Protein AF-0000000076072076 (afdb_homodimer)

Radius of gyration: 24.32 Å; Cα contacts (8 Å, |Δi|>4): 616; chains: 2; bounding box: 60×61×58 Å

Organism: Mytilus edulis (NCBI:txid6550)

Foldseek 3Di:
DDAADQVQLLLLVLLVVLVQLLLQLQQVLLLVLLLVLLVVLLVVADPDDADDPQCCQVPWPNCVPDDPRLNSSLVSLCVFWPDPVLQVQQGSNVARSRLCNDSDVVNSQSSLSSQFPPCVVCPVTLSNDLNSVLSSLVTTNSRDDDNVLSVQQVVLCCDSHDPDPSSGDDPVSSVSNSVSSLVRLPPPSRVVDPSSVVSNVCSVPPNPPPPSPDDPPSPPDPPPDD/DDAADQVQLLLLVLLVVLVQLLLQLQQVLLLVLLLVLLVVLLVVADPDDADDPQCCQVPWPNCVPDDPRLNSSLVSQCVFWPDPVLQVQQGSNVARSRLCNDSDVVNSQSSLSSQFPPCVVCPVTLSNDLNSVLSSLVTTNSRDDDNVLSVQQVVLCCDSHPPDPSSGDDPVSSVSNSVSSLVRLVPPSRVVDPSSVVSNVCCVPPNPPDPSPDDPPSPPDPPPDD

Secondary structure (DSSP, 8-state):
-PPP-HHHHHHHHHHHHHHHHHHHHHHHHHHHHHHHHHHHHHTTSPTT---SS-HHHHHTT-GGGS-HHHHHHHHHHHTTBS-HHHHTT--GGGS-GGGTTS-SHHHHHHHHGGGSS-GGG-TT-GGG-HHHHHHHHHHBTT----HHHHHHHHHHHIIIIIT-TT----HHHHHHHHHHHHHHHTSHHHHTSHHHHHHHHHIIIIISS----S-GGG--------/-PPP-HHHHHHHHHHHHHHHHHHHHHHHHHHHHHHHHHHHHHTTSPTT---SS-HHHHHTT-GGGS-HHHHHHHHHHHTTBS-HHHHTT--GGGS-GGGTTS-SHHHHHHHHGGGSS-GGG-TT-GGG-HHHHHHHHHHBTT----HHHHHHHHHHHIIIIIT-TT----HHHHHHHHHHHHHHHTSHHHHTSHHHHHHHHHIIIIISS----S-GGGG-------

Structure (mmCIF, N/CA/C/O backbone):
data_AF-0000000076072076-model_v1
#
loop_
_entity.id
_entity.type
_entity.pdbx_description
1 polymer 'Uncharacterized protein'
#
loop_
_atom_site.group_PDB
_atom_site.id
_atom_site.type_symbol
_atom_site.label_atom_id
_atom_site.label_alt_id
_atom_site.label_comp_id
_atom_site.label_asym_id
_atom_site.label_entity_id
_atom_site.label_seq_id
_atom_site.pdbx_PDB_ins_code
_atom_site.Cartn_x
_atom_site.Cartn_y
_atom_site.Cartn_z
_atom_site.occupancy
_atom_site.B_iso_or_equiv
_atom_site.auth_seq_id
_atom_site.auth_comp_id
_atom_site.auth_asym_id
_atom_site.auth_atom_id
_atom_site.pdbx_PDB_model_num
ATOM 1 N N . MET A 1 1 ? 15.805 19.266 6 1 63.59 1 MET A N 1
ATOM 2 C CA . MET A 1 1 ? 15.789 17.969 5.32 1 63.59 1 MET A CA 1
ATOM 3 C C . MET A 1 1 ? 17.016 17.141 5.68 1 63.59 1 MET A C 1
ATOM 5 O O . MET A 1 1 ? 18.125 17.672 5.719 1 63.59 1 MET A O 1
ATOM 9 N N . GLU A 1 2 ? 16.734 15.969 6.219 1 65.38 2 GLU A N 1
ATOM 10 C CA . GLU A 1 2 ? 17.812 15.125 6.719 1 65.38 2 GLU A CA 1
ATOM 11 C C . GLU A 1 2 ? 18.703 14.633 5.582 1 65.38 2 GLU A C 1
ATOM 13 O O . GLU A 1 2 ? 18.219 14.359 4.484 1 65.38 2 GLU A O 1
ATOM 18 N N . ALA A 1 3 ? 19.906 14.766 5.844 1 75.62 3 ALA A N 1
ATOM 19 C CA . ALA A 1 3 ? 20.906 14.273 4.895 1 75.62 3 ALA A CA 1
ATOM 20 C C . ALA A 1 3 ? 20.719 12.781 4.629 1 75.62 3 ALA A C 1
ATOM 22 O O . ALA A 1 3 ? 20.25 12.039 5.5 1 75.62 3 ALA A O 1
ATOM 23 N N . ILE A 1 4 ? 20.953 12.398 3.428 1 82.5 4 ILE A N 1
ATOM 24 C CA . ILE A 1 4 ? 20.859 10.992 3.051 1 82.5 4 ILE A CA 1
ATOM 25 C C . ILE A 1 4 ? 22.062 10.234 3.578 1 82.5 4 ILE A C 1
ATOM 27 O O . ILE A 1 4 ? 23.219 10.625 3.326 1 82.5 4 ILE A O 1
ATOM 31 N N . ASP A 1 5 ? 21.812 9.289 4.441 1 86.19 5 ASP A N 1
ATOM 32 C CA . ASP A 1 5 ? 22.844 8.352 4.871 1 86.19 5 ASP A CA 1
ATOM 33 C C . ASP A 1 5 ? 23.094 7.285 3.805 1 86.19 5 ASP A C 1
ATOM 35 O O . ASP A 1 5 ? 22.25 6.406 3.588 1 86.19 5 ASP A O 1
ATOM 39 N N . ARG A 1 6 ? 24.25 7.324 3.281 1 86.06 6 ARG A N 1
ATOM 40 C CA . ARG A 1 6 ? 24.547 6.477 2.133 1 86.06 6 ARG A CA 1
ATOM 41 C C . ARG A 1 6 ? 24.453 5 2.498 1 86.06 6 ARG A C 1
ATOM 43 O O . ARG A 1 6 ? 23.922 4.199 1.731 1 86.06 6 ARG A O 1
ATOM 50 N N . GLN A 1 7 ? 25.047 4.66 3.596 1 88.81 7 GLN A N 1
ATOM 51 C CA . GLN A 1 7 ? 25 3.262 4.016 1 88.81 7 GLN A CA 1
ATOM 52 C C . GLN A 1 7 ? 23.562 2.781 4.191 1 88.81 7 GLN A C 1
ATOM 54 O O . GLN A 1 7 ? 23.219 1.675 3.771 1 88.81 7 GLN A O 1
ATOM 59 N N . LYS A 1 8 ? 22.75 3.582 4.773 1 93.38 8 LYS A N 1
ATOM 60 C CA . LYS A 1 8 ? 21.359 3.205 5.02 1 93.38 8 LYS A CA 1
ATOM 61 C C . LYS A 1 8 ? 20.562 3.184 3.719 1 93.38 8 LYS A C 1
ATOM 63 O O . LYS A 1 8 ? 19.641 2.371 3.561 1 93.38 8 LYS A O 1
ATOM 68 N N . LEU A 1 9 ? 20.922 4.023 2.801 1 92.25 9 LEU A N 1
ATOM 69 C CA . LEU A 1 9 ? 20.328 3.986 1.472 1 92.25 9 LEU A CA 1
ATOM 70 C C . LEU A 1 9 ? 20.703 2.705 0.737 1 92.25 9 LEU A C 1
ATOM 72 O O . LEU A 1 9 ? 19.875 2.08 0.091 1 92.25 9 LEU A O 1
ATOM 76 N N . ASP A 1 10 ? 21.922 2.346 0.846 1 90.62 10 ASP A N 1
ATOM 77 C CA . ASP A 1 10 ? 22.375 1.097 0.24 1 90.62 10 ASP A CA 1
ATOM 78 C C . ASP A 1 10 ? 21.641 -0.1 0.834 1 90.62 10 ASP A C 1
ATOM 80 O O . ASP A 1 10 ? 21.297 -1.044 0.118 1 90.62 10 ASP A O 1
ATOM 84 N N . ASN A 1 11 ? 21.469 -0.023 2.135 1 93.5 11 ASN A N 1
ATOM 85 C CA . ASN A 1 11 ? 20.672 -1.06 2.783 1 93.5 11 ASN A CA 1
ATOM 86 C C . ASN A 1 11 ? 19.25 -1.105 2.229 1 93.5 11 ASN A C 1
ATOM 88 O O . ASN A 1 11 ? 18.703 -2.186 2.008 1 93.5 11 ASN A O 1
ATOM 92 N N . PHE A 1 12 ? 18.734 0.021 1.988 1 95.81 12 PHE A N 1
ATOM 93 C CA . PHE A 1 12 ? 17.406 0.11 1.4 1 95.81 12 PHE A CA 1
ATOM 94 C C . PHE A 1 12 ? 17.375 -0.542 0.024 1 95.81 12 PHE A C 1
ATOM 96 O O . PHE A 1 12 ? 16.469 -1.319 -0.282 1 95.81 12 PHE A O 1
ATOM 103 N N . ILE A 1 13 ? 18.328 -0.265 -0.744 1 93.06 13 ILE A N 1
ATOM 104 C CA . ILE A 1 13 ? 18.406 -0.806 -2.098 1 93.06 13 ILE A CA 1
ATOM 105 C C . ILE A 1 13 ? 18.562 -2.322 -2.039 1 93.06 13 ILE A C 1
ATOM 107 O O . ILE A 1 13 ? 17.953 -3.051 -2.82 1 93.06 13 ILE A O 1
ATOM 111 N N . SER A 1 14 ? 19.328 -2.756 -1.113 1 93.12 14 SER A N 1
ATOM 112 C CA . SER A 1 14 ? 19.5 -4.191 -0.934 1 93.12 14 SER A CA 1
ATOM 113 C C . SER A 1 14 ? 18.188 -4.875 -0.593 1 93.12 14 SER A C 1
ATOM 115 O O . SER A 1 14 ? 17.875 -5.949 -1.118 1 93.12 14 SER A O 1
ATOM 117 N N . VAL A 1 15 ? 17.469 -4.258 0.269 1 95.81 15 VAL A N 1
ATOM 118 C CA . VAL A 1 15 ? 16.156 -4.789 0.632 1 95.81 15 VAL A CA 1
ATOM 119 C C . VAL A 1 15 ? 15.242 -4.805 -0.594 1 95.81 15 VAL A C 1
ATOM 121 O O . VAL A 1 15 ? 14.57 -5.801 -0.858 1 95.81 15 VAL A O 1
ATOM 124 N N . ALA A 1 16 ? 15.266 -3.73 -1.33 1 96.31 16 ALA A N 1
ATOM 125 C CA . ALA A 1 16 ? 14.453 -3.646 -2.537 1 96.31 16 ALA A CA 1
ATOM 126 C C . ALA A 1 16 ? 14.797 -4.766 -3.514 1 96.31 16 ALA A C 1
ATOM 128 O O . ALA A 1 16 ? 13.906 -5.414 -4.066 1 96.31 16 ALA A O 1
ATOM 129 N N . LEU A 1 17 ? 16.016 -5.016 -3.666 1 94.19 17 LEU A N 1
ATOM 130 C CA . LEU A 1 17 ? 16.469 -6.09 -4.543 1 94.19 17 LEU A CA 1
ATOM 131 C C . LEU A 1 17 ? 16.047 -7.449 -3.992 1 94.19 17 LEU A C 1
ATOM 133 O O . LEU A 1 17 ? 15.641 -8.328 -4.75 1 94.19 17 LEU A O 1
ATOM 137 N N . GLY A 1 18 ? 16.203 -7.605 -2.693 1 95.5 18 GLY A N 1
ATOM 138 C CA . GLY A 1 18 ? 15.75 -8.844 -2.082 1 95.5 18 GLY A CA 1
ATOM 139 C C . GLY A 1 18 ? 14.281 -9.125 -2.338 1 95.5 18 GLY A C 1
ATOM 140 O O . GLY A 1 18 ? 13.906 -10.266 -2.631 1 95.5 18 GLY A O 1
ATOM 141 N N . LEU A 1 19 ? 13.492 -8.102 -2.221 1 97.12 19 LEU A N 1
ATOM 142 C CA . LEU A 1 19 ? 12.07 -8.25 -2.488 1 97.12 19 LEU A CA 1
ATOM 143 C C . LEU A 1 19 ? 11.828 -8.648 -3.941 1 97.12 19 LEU A C 1
ATOM 145 O O . LEU A 1 19 ? 10.977 -9.5 -4.223 1 97.12 19 LEU A O 1
ATOM 149 N N . LYS A 1 20 ? 12.57 -8.031 -4.855 1 95.75 20 LYS A N 1
ATOM 150 C CA . LYS A 1 20 ? 12.508 -8.398 -6.266 1 95.75 20 LYS A CA 1
ATOM 151 C C . LYS A 1 20 ? 12.812 -9.883 -6.461 1 95.75 20 LYS A C 1
ATOM 153 O O . LYS A 1 20 ? 12.094 -10.586 -7.172 1 95.75 20 LYS A O 1
ATOM 158 N N . PHE A 1 21 ? 13.828 -10.312 -5.836 1 95.56 21 PHE A N 1
ATOM 159 C CA . PHE A 1 21 ? 14.234 -11.711 -5.973 1 95.56 21 PHE A CA 1
ATOM 160 C C . PHE A 1 21 ? 13.18 -12.633 -5.379 1 95.56 21 PHE A C 1
ATOM 162 O O . PHE A 1 21 ? 12.922 -13.719 -5.918 1 95.56 21 PHE A O 1
ATOM 169 N N . CYS A 1 22 ? 12.641 -12.227 -4.309 1 97.38 22 CYS A N 1
ATOM 170 C CA . CYS A 1 22 ? 11.602 -13.031 -3.672 1 97.38 22 CYS A CA 1
ATOM 171 C C . CYS A 1 22 ? 10.414 -13.219 -4.602 1 97.38 22 CYS A C 1
ATOM 173 O O . CYS A 1 22 ? 9.93 -14.336 -4.789 1 97.38 22 CYS A O 1
ATOM 175 N N . VAL A 1 23 ? 9.984 -12.148 -5.195 1 97.75 23 VAL A N 1
ATOM 176 C CA . VAL A 1 23 ? 8.867 -12.211 -6.133 1 97.75 23 VAL A CA 1
ATOM 177 C C . VAL A 1 23 ? 9.211 -13.156 -7.281 1 97.75 23 VAL A C 1
ATOM 179 O O . VAL A 1 23 ? 8.422 -14.047 -7.617 1 97.75 23 VAL A O 1
ATOM 182 N N . SER A 1 24 ? 10.398 -13.031 -7.797 1 96.62 24 SER A N 1
ATOM 183 C CA . SER A 1 24 ? 10.836 -13.891 -8.891 1 96.62 24 SER A CA 1
ATOM 184 C C . SER A 1 24 ? 10.93 -15.344 -8.453 1 96.62 24 SER A C 1
ATOM 186 O O . SER A 1 24 ? 10.578 -16.25 -9.211 1 96.62 24 SER A O 1
ATOM 188 N N . GLY A 1 25 ? 11.352 -15.523 -7.297 1 97.75 25 GLY A N 1
ATOM 189 C CA . GLY A 1 25 ? 11.578 -16.875 -6.785 1 97.75 25 GLY A CA 1
ATOM 190 C C . GLY A 1 25 ? 10.289 -17.625 -6.516 1 97.75 25 GLY A C 1
ATOM 191 O O . GLY A 1 25 ? 10.266 -18.859 -6.535 1 97.75 25 GLY A O 1
ATOM 192 N N . LEU A 1 26 ? 9.219 -16.938 -6.328 1 98.12 26 LEU A N 1
ATOM 193 C CA . LEU A 1 26 ? 7.945 -17.562 -5.969 1 98.12 26 LEU A CA 1
ATOM 194 C C . LEU A 1 26 ? 7.145 -17.922 -7.215 1 98.12 26 LEU A C 1
ATOM 196 O O . LEU A 1 26 ? 6.129 -18.609 -7.125 1 98.12 26 LEU A O 1
ATOM 200 N N . GLN A 1 27 ? 7.602 -17.516 -8.375 1 97.56 27 GLN A N 1
ATOM 201 C CA . GLN A 1 27 ? 6.793 -17.547 -9.594 1 97.56 27 GLN A CA 1
ATOM 202 C C . GLN A 1 27 ? 6.406 -18.969 -9.953 1 97.56 27 GLN A C 1
ATOM 204 O O . GLN A 1 27 ? 5.223 -19.281 -10.125 1 97.56 27 GLN A O 1
ATOM 209 N N . ASP A 1 28 ? 7.371 -19.875 -10.016 1 98 28 ASP A N 1
ATOM 210 C CA . ASP A 1 28 ? 7.086 -21.234 -10.445 1 98 28 ASP A CA 1
ATOM 211 C C . ASP A 1 28 ? 6.156 -21.938 -9.453 1 98 28 ASP A C 1
ATOM 213 O O . ASP A 1 28 ? 5.238 -22.656 -9.852 1 98 28 ASP A O 1
ATOM 217 N N . PHE A 1 29 ? 6.422 -21.797 -8.227 1 98.44 29 PHE A N 1
ATOM 218 C CA . PHE A 1 29 ? 5.602 -22.406 -7.188 1 98.44 29 PHE A CA 1
ATOM 219 C C . PHE A 1 29 ? 4.145 -21.984 -7.32 1 98.44 29 PHE A C 1
ATOM 221 O O . PHE A 1 29 ? 3.24 -22.812 -7.281 1 98.44 29 PHE A O 1
ATOM 228 N N . ILE A 1 30 ? 3.91 -20.656 -7.504 1 98.44 30 ILE A N 1
ATOM 229 C CA . ILE A 1 30 ? 2.564 -20.109 -7.613 1 98.44 30 ILE A CA 1
ATOM 230 C C . ILE A 1 30 ? 1.893 -20.625 -8.883 1 98.44 30 ILE A C 1
ATOM 232 O O . ILE A 1 30 ? 0.77 -21.141 -8.828 1 98.44 30 ILE A O 1
ATOM 236 N N . LEU A 1 31 ? 2.605 -20.547 -9.961 1 98 31 LEU A N 1
ATOM 237 C CA . LEU A 1 31 ? 2.023 -20.922 -11.242 1 98 31 LEU A CA 1
ATOM 238 C C . LEU A 1 31 ? 1.688 -22.422 -11.266 1 98 31 LEU A C 1
ATOM 240 O O . LEU A 1 31 ? 0.612 -22.812 -11.727 1 98 31 LEU A O 1
ATOM 244 N N . ASP A 1 32 ? 2.598 -23.203 -10.75 1 97.94 32 ASP A N 1
ATOM 245 C CA . ASP A 1 32 ? 2.355 -24.641 -10.703 1 97.94 32 ASP A CA 1
ATOM 246 C C . ASP A 1 32 ? 1.146 -24.969 -9.828 1 97.94 32 ASP A C 1
ATOM 248 O O . ASP A 1 32 ? 0.306 -25.781 -10.211 1 97.94 32 ASP A O 1
ATOM 252 N N . THR A 1 33 ? 1.096 -24.391 -8.703 1 98.12 33 THR A N 1
ATOM 253 C CA . THR A 1 33 ? -0.012 -24.625 -7.777 1 98.12 33 THR A CA 1
ATOM 254 C C . THR A 1 33 ? -1.334 -24.188 -8.398 1 98.12 33 THR A C 1
ATOM 256 O O . THR A 1 33 ? -2.326 -24.922 -8.344 1 98.12 33 THR A O 1
ATOM 259 N N . MET A 1 34 ? -1.338 -23.062 -9.047 1 98.25 34 MET A N 1
ATOM 260 C CA . MET A 1 34 ? -2.557 -22.531 -9.656 1 98.25 34 MET A CA 1
ATOM 261 C C . MET A 1 34 ? -3.008 -23.391 -10.828 1 98.25 34 MET A C 1
ATOM 263 O O . MET A 1 34 ? -4.207 -23.594 -11.031 1 98.25 34 MET A O 1
ATOM 267 N N . GLU A 1 35 ? -2.029 -23.812 -11.57 1 98.31 35 GLU A N 1
ATOM 268 C CA . GLU A 1 35 ? -2.365 -24.703 -12.688 1 98.31 35 GLU A CA 1
ATOM 269 C C . GLU A 1 35 ? -3.043 -25.969 -12.195 1 98.31 35 GLU A C 1
ATOM 271 O O . GLU A 1 35 ? -4.086 -26.375 -12.719 1 98.31 35 GLU A O 1
ATOM 276 N N . THR A 1 36 ? -2.455 -26.562 -11.227 1 98 36 THR A N 1
ATOM 277 C CA . THR A 1 36 ? -3.006 -27.781 -10.656 1 98 36 THR A CA 1
ATOM 278 C C . THR A 1 36 ? -4.398 -27.531 -10.078 1 98 36 THR A C 1
ATOM 280 O O . THR A 1 36 ? -5.324 -28.297 -10.328 1 98 36 THR A O 1
ATOM 283 N N . LEU A 1 37 ? -4.5 -26.484 -9.352 1 98.25 37 LEU A N 1
ATOM 284 C CA . LEU A 1 37 ? -5.781 -26.125 -8.758 1 98.25 37 LEU A CA 1
ATOM 285 C C . LEU A 1 37 ? -6.84 -25.891 -9.828 1 98.25 37 LEU A C 1
ATOM 287 O O . LEU A 1 37 ? -7.977 -26.344 -9.688 1 98.25 37 LEU A O 1
ATOM 291 N N . HIS A 1 38 ? -6.461 -25.156 -10.797 1 97.88 38 HIS A N 1
ATOM 292 C CA . HIS A 1 38 ? -7.367 -24.859 -11.898 1 97.88 38 HIS A CA 1
ATOM 293 C C . HIS A 1 38 ? -7.898 -26.141 -12.531 1 97.88 38 HIS A C 1
ATOM 295 O O . HIS A 1 38 ? -9.102 -26.281 -12.742 1 97.88 38 HIS A O 1
ATOM 301 N N . GLN A 1 39 ? -7.023 -27.047 -12.797 1 97.19 39 GLN A N 1
ATOM 302 C CA . GLN A 1 39 ? -7.406 -28.328 -13.398 1 97.19 39 GLN A CA 1
ATOM 303 C C . GLN A 1 39 ? -8.367 -29.094 -12.5 1 97.19 39 GLN A C 1
ATOM 305 O O . GLN A 1 39 ? -9.344 -29.672 -12.984 1 97.19 39 GLN A O 1
ATOM 310 N N . ASN A 1 40 ? -8.094 -29.062 -11.25 1 97.31 40 ASN A N 1
ATOM 311 C CA . ASN A 1 40 ? -8.961 -29.734 -10.289 1 97.31 40 ASN A CA 1
ATOM 312 C C . ASN A 1 40 ? -10.367 -29.125 -10.281 1 97.31 40 ASN A C 1
ATOM 314 O O . ASN A 1 40 ? -11.359 -29.859 -10.242 1 97.31 40 ASN A O 1
ATOM 318 N N . ILE A 1 41 ? -10.445 -27.812 -10.305 1 97.19 41 ILE A N 1
ATOM 319 C CA . ILE A 1 41 ? -11.734 -27.125 -10.297 1 97.19 41 ILE A CA 1
ATOM 320 C C . ILE A 1 41 ? -12.484 -27.422 -11.602 1 97.19 41 ILE A C 1
ATOM 322 O O . ILE A 1 41 ? -13.68 -27.719 -11.586 1 97.19 41 ILE A O 1
ATOM 326 N N . LEU A 1 42 ? -11.742 -27.344 -12.68 1 95.25 42 LEU A N 1
ATOM 327 C CA . LEU A 1 42 ? -12.328 -27.578 -13.992 1 95.25 42 LEU A CA 1
ATOM 328 C C . LEU A 1 42 ? -13.031 -28.922 -14.047 1 95.25 42 LEU A C 1
ATOM 330 O O . LEU A 1 42 ? -14.062 -29.062 -14.695 1 95.25 42 LEU A O 1
ATOM 334 N N . GLN A 1 43 ? -12.484 -29.844 -13.352 1 94.81 43 GLN A N 1
ATOM 335 C CA . GLN A 1 43 ? -13.055 -31.188 -13.328 1 94.81 43 GLN A CA 1
ATOM 336 C C . GLN A 1 43 ? -14.391 -31.219 -12.586 1 94.81 43 GLN A C 1
ATOM 338 O O . GLN A 1 43 ? -15.195 -32.125 -12.789 1 94.81 43 GLN A O 1
ATOM 343 N N . GLN A 1 44 ? -14.602 -30.234 -11.758 1 93.69 44 GLN A N 1
ATOM 344 C CA . GLN A 1 44 ? -15.828 -30.172 -10.969 1 93.69 44 GLN A CA 1
ATOM 345 C C . GLN A 1 44 ? -16.906 -29.344 -11.672 1 93.69 44 GLN A C 1
ATOM 347 O O . GLN A 1 44 ? -18.047 -29.312 -11.234 1 93.69 44 GLN A O 1
ATOM 352 N N . ILE A 1 45 ? -16.484 -28.625 -12.703 1 93.31 45 ILE A N 1
ATOM 353 C CA . ILE A 1 45 ? -17.391 -27.734 -13.43 1 93.31 45 ILE A CA 1
ATOM 354 C C . ILE A 1 45 ? -18.109 -28.531 -14.523 1 93.31 45 ILE A C 1
ATOM 356 O O . ILE A 1 45 ? -17.484 -29.297 -15.258 1 93.31 45 ILE A O 1
ATOM 360 N N . PRO A 1 46 ? -19.422 -28.344 -14.539 1 86.19 46 PRO A N 1
ATOM 361 C CA . PRO A 1 46 ? -20.156 -29.031 -15.602 1 86.19 46 PRO A CA 1
ATOM 362 C C . PRO A 1 46 ? -19.641 -28.672 -17 1 86.19 46 PRO A C 1
ATOM 364 O O . PRO A 1 46 ? -19.391 -27.5 -17.281 1 86.19 46 PRO A O 1
ATOM 367 N N . ALA A 1 47 ? -19.469 -29.656 -17.812 1 79.88 47 ALA A N 1
ATOM 368 C CA . ALA A 1 47 ? -18.906 -29.484 -19.141 1 79.88 47 ALA A CA 1
ATOM 369 C C . ALA A 1 47 ? -19.953 -28.875 -20.094 1 79.88 47 ALA A C 1
ATOM 371 O O . ALA A 1 47 ? -21.156 -28.984 -19.859 1 79.88 47 ALA A O 1
ATOM 372 N N . GLY A 1 48 ? -19.438 -28.141 -21.062 1 77 48 GLY A N 1
ATOM 373 C CA . GLY A 1 48 ? -20.266 -27.766 -22.203 1 77 48 GLY A CA 1
ATOM 374 C C . GLY A 1 48 ? -20.844 -26.375 -22.078 1 77 48 GLY A C 1
ATOM 375 O O . GLY A 1 48 ?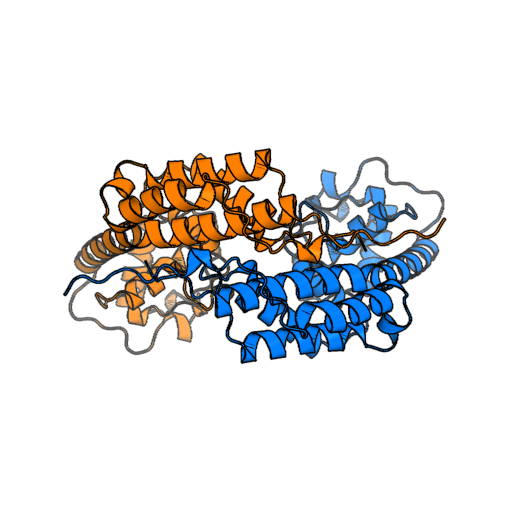 -21.438 -25.859 -23.031 1 77 48 GLY A O 1
ATOM 376 N N . LEU A 1 49 ? -20.719 -25.797 -20.906 1 78 49 LEU A N 1
ATOM 377 C CA . LEU A 1 49 ? -21.312 -24.469 -20.781 1 78 49 LEU A CA 1
ATOM 378 C C . LEU A 1 49 ? -20.219 -23.391 -20.688 1 78 49 LEU A C 1
ATOM 380 O O . LEU A 1 49 ? -19.109 -23.672 -20.203 1 78 49 LEU A O 1
ATOM 384 N N . LYS A 1 50 ? -20.5 -22.312 -21.406 1 88.38 50 LYS A N 1
ATOM 385 C CA . LYS A 1 50 ? -19.594 -21.172 -21.328 1 88.38 50 LYS A CA 1
ATOM 386 C C . LYS A 1 50 ? -20.344 -19.891 -20.969 1 88.38 50 LYS A C 1
ATOM 388 O O . LYS A 1 50 ? -21.516 -19.734 -21.359 1 88.38 50 LYS A O 1
ATOM 393 N N . CYS A 1 51 ? -19.703 -19.188 -20.156 1 94.62 51 CYS A N 1
ATOM 394 C CA . CYS A 1 51 ? -20.25 -17.859 -19.891 1 94.62 51 CYS A CA 1
ATOM 395 C C . CYS A 1 51 ? -20.047 -16.938 -21.078 1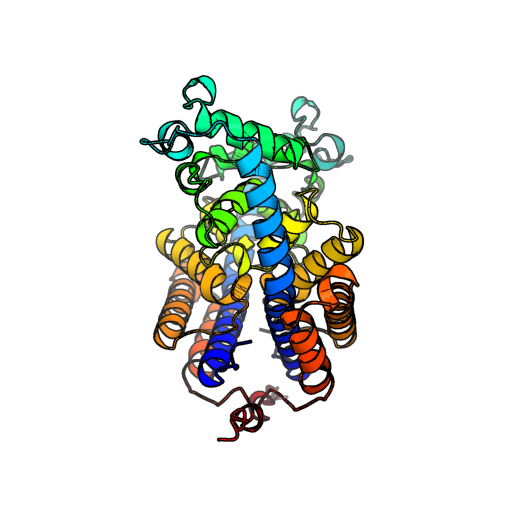 94.62 51 CYS A C 1
ATOM 397 O O . CYS A 1 51 ? -18.953 -16.844 -21.625 1 94.62 51 CYS A O 1
ATOM 399 N N . THR A 1 52 ? -21.125 -16.25 -21.484 1 93.44 52 THR A N 1
ATOM 400 C CA . THR A 1 52 ? -21.016 -15.383 -22.641 1 93.44 52 THR A CA 1
ATOM 401 C C . THR A 1 52 ? -21.156 -13.914 -22.25 1 93.44 52 THR A C 1
ATOM 403 O O . THR A 1 52 ? -20.984 -13.023 -23.078 1 93.44 52 THR A O 1
ATOM 406 N N . ILE A 1 53 ? -21.359 -13.562 -21.062 1 94.69 53 ILE A N 1
ATOM 407 C CA . ILE A 1 53 ? -21.688 -12.172 -20.75 1 94.69 53 ILE A CA 1
ATOM 408 C C . ILE A 1 53 ? -20.734 -11.656 -19.656 1 94.69 53 ILE A C 1
ATOM 410 O O . ILE A 1 53 ? -20.781 -10.477 -19.297 1 94.69 53 ILE A O 1
ATOM 414 N N . ASN A 1 54 ? -19.875 -12.453 -19.125 1 96.38 54 ASN A N 1
ATOM 415 C CA . ASN A 1 54 ? -19.031 -12.086 -18 1 96.38 54 ASN A CA 1
ATOM 416 C C . ASN A 1 54 ? -19.859 -11.617 -16.797 1 96.38 54 ASN A C 1
ATOM 418 O O . ASN A 1 54 ? -19.828 -10.445 -16.438 1 96.38 54 ASN A O 1
ATOM 422 N N . CYS A 1 55 ? -20.406 -12.531 -16.109 1 97.62 55 CYS A N 1
ATOM 423 C CA . CYS A 1 55 ? -21.422 -12.305 -15.102 1 97.62 55 CYS A CA 1
ATOM 424 C C . CYS A 1 55 ? -20.906 -11.383 -14 1 97.62 55 CYS A C 1
ATOM 426 O O . CYS A 1 55 ? -21.641 -10.516 -13.516 1 97.62 55 CYS A O 1
ATOM 428 N N . SER A 1 56 ? -19.656 -11.586 -13.648 1 97.19 56 SER A N 1
ATOM 429 C CA . SER A 1 56 ? -19.109 -10.766 -12.57 1 97.19 56 SER A CA 1
ATOM 430 C C . SER A 1 56 ? -19.094 -9.289 -12.953 1 97.19 56 SER A C 1
ATOM 432 O O . SER A 1 56 ? -19.484 -8.43 -12.156 1 97.19 56 SER A O 1
ATOM 434 N N . ARG A 1 57 ? -18.688 -8.984 -14.125 1 95.69 57 ARG A N 1
ATOM 435 C CA . ARG A 1 57 ? -18.641 -7.602 -14.594 1 95.69 57 ARG A CA 1
ATOM 436 C C . ARG A 1 57 ? -20.047 -7.02 -14.727 1 95.69 57 ARG A C 1
ATOM 438 O O . ARG A 1 57 ? -20.281 -5.852 -14.406 1 95.69 57 ARG A O 1
ATOM 445 N N . LYS A 1 58 ? -20.906 -7.785 -15.219 1 96.75 58 LYS A N 1
ATOM 446 C CA . LYS A 1 58 ? -22.266 -7.32 -15.508 1 96.75 58 LYS A CA 1
ATOM 447 C C . LYS A 1 58 ? -23.078 -7.16 -14.219 1 96.75 58 LYS A C 1
ATOM 449 O O . LYS A 1 58 ? -23.797 -6.18 -14.055 1 96.75 58 LYS A O 1
ATOM 454 N N . TYR A 1 59 ? -22.891 -8.133 -13.305 1 97.19 59 TYR A N 1
ATOM 455 C CA . TYR A 1 59 ? -23.828 -8.172 -12.195 1 97.19 59 TYR A CA 1
ATOM 456 C C . TYR A 1 59 ? -23.109 -7.965 -10.867 1 97.19 59 TYR A C 1
ATOM 458 O O . TYR A 1 59 ? -23.75 -7.809 -9.828 1 97.19 59 TYR A O 1
ATOM 466 N N . GLY A 1 60 ? -21.828 -7.984 -10.891 1 96.19 60 GLY A N 1
ATOM 467 C CA . GLY A 1 60 ? -21.094 -7.832 -9.648 1 96.19 60 GLY A CA 1
ATOM 468 C C . GLY A 1 60 ? -21.453 -8.867 -8.602 1 96.19 60 GLY A C 1
ATOM 469 O O . GLY A 1 60 ? -21.453 -10.07 -8.883 1 96.19 60 GLY A O 1
ATOM 470 N N . ASN A 1 61 ? -21.875 -8.375 -7.527 1 95.62 61 ASN A N 1
ATOM 471 C CA . ASN A 1 61 ? -22.203 -9.258 -6.414 1 95.62 61 ASN A CA 1
ATOM 472 C C . ASN A 1 61 ? -23.641 -9.75 -6.488 1 95.62 61 ASN A C 1
ATOM 474 O O . ASN A 1 61 ? -24.125 -10.406 -5.562 1 95.62 61 ASN A O 1
ATOM 478 N N . GLY A 1 62 ? -24.297 -9.406 -7.551 1 96.19 62 GLY A N 1
ATOM 479 C CA . GLY A 1 62 ? -25.625 -9.953 -7.773 1 96.19 62 GLY A CA 1
ATOM 480 C C . GLY A 1 62 ? -25.609 -11.391 -8.258 1 96.19 62 GLY A C 1
ATOM 481 O O . GLY A 1 62 ? -25.984 -11.672 -9.398 1 96.19 62 GLY A O 1
ATOM 482 N N . PHE A 1 63 ? -25.453 -12.305 -7.449 1 95.56 63 PHE A N 1
ATOM 483 C CA . PHE A 1 63 ? -25.109 -13.68 -7.781 1 95.56 63 PHE A CA 1
ATOM 484 C C . PHE A 1 63 ? -26.328 -14.43 -8.305 1 95.56 63 PHE A C 1
ATOM 486 O O . PHE A 1 63 ? -26.203 -15.414 -9.039 1 95.56 63 PHE A O 1
ATOM 493 N N . SER A 1 64 ? -27.484 -14.039 -7.902 1 95.81 64 SER A N 1
ATOM 494 C CA . SER A 1 64 ? -28.703 -14.695 -8.359 1 95.81 64 SER A CA 1
ATOM 495 C C . SER A 1 64 ? -28.859 -14.57 -9.875 1 95.81 64 SER A C 1
ATOM 497 O O . SER A 1 64 ? -29.594 -15.352 -10.484 1 95.81 64 SER A O 1
ATOM 499 N N . ARG A 1 65 ? -28.203 -13.641 -10.414 1 97 65 ARG A N 1
ATOM 500 C CA . ARG A 1 65 ? -28.328 -13.391 -11.844 1 97 65 ARG A CA 1
ATOM 501 C C . ARG A 1 65 ? -27.203 -14.055 -12.617 1 97 65 ARG A C 1
ATOM 503 O O . ARG A 1 65 ? -27.156 -14 -13.852 1 97 65 ARG A O 1
ATOM 510 N N . TRP A 1 66 ? -26.281 -14.664 -11.93 1 97.31 66 TRP A N 1
ATOM 511 C CA . TRP A 1 66 ? -25.156 -15.312 -12.586 1 97.31 66 TRP A CA 1
ATOM 512 C C . TRP A 1 66 ? -25.594 -16.562 -13.328 1 97.31 66 TRP A C 1
ATOM 514 O O . TRP A 1 66 ? -26.531 -17.25 -12.906 1 97.31 66 TRP A O 1
ATOM 524 N N . CYS A 1 67 ? -24.938 -16.734 -14.422 1 96.25 67 CYS A N 1
ATOM 525 C CA . CYS A 1 67 ? -25.172 -18 -15.125 1 96.25 67 CYS A CA 1
ATOM 526 C C . CYS A 1 67 ? -24.688 -19.188 -14.297 1 96.25 67 CYS A C 1
ATOM 528 O O . CYS A 1 67 ? -23.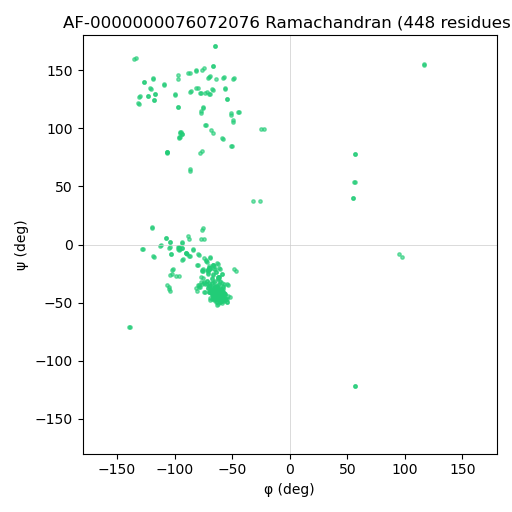984 -19 -13.305 1 96.25 67 CYS A O 1
ATOM 530 N N . ASN A 1 68 ? -24.969 -20.406 -14.664 1 93.69 68 ASN A N 1
ATOM 531 C CA . ASN A 1 68 ? -24.672 -21.625 -13.906 1 93.69 68 ASN A CA 1
ATOM 532 C C . ASN A 1 68 ? -23.172 -21.875 -13.82 1 93.69 68 ASN A C 1
ATOM 534 O O . ASN A 1 68 ? -22.672 -22.297 -12.781 1 93.69 68 ASN A O 1
ATOM 538 N N . ILE A 1 69 ? -22.5 -21.578 -14.836 1 95.31 69 ILE A N 1
ATOM 539 C CA . ILE A 1 69 ? -21.062 -21.859 -14.883 1 95.31 69 ILE A CA 1
ATOM 540 C C . ILE A 1 69 ? -20.344 -20.922 -13.906 1 95.31 69 ILE A C 1
ATOM 542 O O . ILE A 1 69 ? -19.516 -21.375 -13.109 1 95.31 69 ILE A O 1
ATOM 546 N N . CYS A 1 70 ? -20.688 -19.656 -13.977 1 96.56 70 CYS A N 1
ATOM 547 C CA . CYS A 1 70 ? -20.047 -18.703 -13.086 1 96.56 70 CYS A CA 1
ATOM 548 C C . CYS A 1 70 ? -20.375 -19.016 -11.625 1 96.56 70 CYS A C 1
ATOM 550 O O . CYS A 1 70 ? -19.516 -18.891 -10.758 1 96.56 70 CYS A O 1
ATOM 552 N N . ARG A 1 71 ? -21.5 -19.453 -11.375 1 96.06 71 ARG A N 1
ATOM 553 C CA . ARG A 1 71 ? -21.891 -19.828 -10.016 1 96.06 71 ARG A CA 1
ATOM 554 C C . ARG A 1 71 ? -21.109 -21.062 -9.555 1 96.06 71 ARG A C 1
ATOM 556 O O . ARG A 1 71 ? -20.672 -21.125 -8.406 1 96.06 71 ARG A O 1
ATOM 563 N N . SER A 1 72 ? -20.969 -21.984 -10.414 1 96.19 72 SER A N 1
ATOM 564 C CA . SER A 1 72 ? -20.219 -23.188 -10.07 1 96.19 72 SER A CA 1
ATOM 565 C C . SER A 1 72 ? -18.766 -22.859 -9.727 1 96.19 72 SER A C 1
ATOM 567 O O . SER A 1 72 ? -18.219 -23.359 -8.742 1 96.19 72 SER A O 1
ATOM 569 N N . TRP A 1 73 ? -18.172 -22.047 -10.539 1 96.81 73 TRP A N 1
ATOM 570 C CA . TRP A 1 73 ? -16.812 -21.609 -10.258 1 96.81 73 TRP A CA 1
ATOM 571 C C . TRP A 1 73 ? -16.734 -20.906 -8.906 1 96.81 73 TRP A C 1
ATOM 573 O O . TRP A 1 73 ? -15.852 -21.203 -8.094 1 96.81 73 TRP A O 1
ATOM 583 N N . LYS A 1 74 ? -17.641 -19.969 -8.75 1 96.88 74 LYS A N 1
ATOM 584 C CA . LYS A 1 74 ? -17.703 -19.25 -7.477 1 96.88 74 LYS A CA 1
ATOM 585 C C . LYS A 1 74 ? -17.781 -20.219 -6.301 1 96.88 74 LYS A C 1
ATOM 587 O O . LYS A 1 74 ? -17.062 -20.062 -5.312 1 96.88 74 LYS A O 1
ATOM 592 N N . ASP A 1 75 ? -18.609 -21.219 -6.387 1 96.38 75 ASP A N 1
ATOM 593 C CA . ASP A 1 75 ? -18.797 -22.188 -5.312 1 96.38 75 ASP A CA 1
ATOM 594 C C . ASP A 1 75 ? -17.531 -22.984 -5.043 1 96.38 75 ASP A C 1
ATOM 596 O O . ASP A 1 75 ? -17.156 -23.203 -3.889 1 96.38 75 ASP A O 1
ATOM 600 N N . GLU A 1 76 ? -16.891 -23.406 -6.055 1 97.38 76 GLU A N 1
ATOM 601 C CA . GLU A 1 76 ? -15.641 -24.141 -5.891 1 97.38 76 GLU A CA 1
ATOM 602 C C . GLU A 1 76 ? -14.562 -23.266 -5.262 1 97.38 76 GLU A C 1
ATOM 604 O O . GLU A 1 76 ? -13.812 -23.719 -4.398 1 97.38 76 GLU A O 1
ATOM 609 N N . LEU A 1 77 ? -14.516 -22 -5.645 1 97.69 77 LEU A N 1
ATOM 610 C CA . LEU A 1 77 ? -13.516 -21.094 -5.102 1 97.69 77 LEU A CA 1
ATOM 611 C C . LEU A 1 77 ? -13.812 -20.781 -3.639 1 97.69 77 LEU A C 1
ATOM 613 O O . LEU A 1 77 ? -12.891 -20.578 -2.842 1 97.69 77 LEU A O 1
ATOM 617 N N . HIS A 1 78 ? -15.031 -20.719 -3.34 1 97.81 78 HIS A N 1
ATOM 618 C CA . HIS A 1 78 ? -15.438 -20.469 -1.96 1 97.81 78 HIS A CA 1
ATOM 619 C C . HIS A 1 78 ? -14.867 -21.531 -1.022 1 97.81 78 HIS A C 1
ATOM 621 O O . HIS A 1 78 ? -14.461 -21.219 0.101 1 97.81 78 HIS A O 1
ATOM 627 N N . LYS A 1 79 ? -14.773 -22.734 -1.447 1 96.75 79 LYS A N 1
ATOM 628 C CA . LYS A 1 79 ? -14.25 -23.844 -0.653 1 96.75 79 LYS A CA 1
ATOM 629 C C . LYS A 1 79 ? -12.766 -23.656 -0.339 1 96.75 79 LYS A C 1
ATOM 631 O O . LYS A 1 79 ? -12.25 -24.234 0.617 1 96.75 79 LYS A O 1
ATOM 636 N N . LEU A 1 80 ? -12.172 -22.859 -1.121 1 97.38 80 LEU A N 1
ATOM 637 C CA . LEU A 1 80 ? -10.727 -22.688 -1.021 1 97.38 80 LEU A CA 1
ATOM 638 C C . LEU A 1 80 ? -10.383 -21.469 -0.171 1 97.38 80 LEU A C 1
ATOM 640 O O . LEU A 1 80 ? -9.203 -21.188 0.064 1 97.38 80 LEU A O 1
ATOM 644 N N . CYS A 1 81 ? -11.367 -20.766 0.279 1 97 81 CYS A N 1
ATOM 645 C CA . CYS A 1 81 ? -11.133 -19.578 1.098 1 97 81 CYS A CA 1
ATOM 646 C C . CYS A 1 81 ? -10.781 -19.969 2.529 1 97 81 CYS A C 1
ATOM 648 O O . CYS A 1 81 ? -11.508 -20.734 3.168 1 97 81 CYS A O 1
ATOM 650 N N . ARG A 1 82 ? -9.742 -19.422 3.061 1 94.69 82 ARG A N 1
ATOM 651 C CA . ARG A 1 82 ? -9.297 -19.734 4.414 1 94.69 82 ARG A CA 1
ATOM 652 C C . ARG A 1 82 ? -10.133 -19 5.453 1 94.69 82 ARG A C 1
ATOM 654 O O . ARG A 1 82 ? -10.445 -19.547 6.508 1 94.69 82 ARG A O 1
ATOM 661 N N . TYR A 1 83 ? -10.492 -17.766 5.074 1 91.25 83 TYR A N 1
ATOM 662 C CA . TYR A 1 83 ? -11.211 -16.922 6.02 1 91.25 83 TYR A CA 1
ATOM 663 C C . TYR A 1 83 ? -12.547 -16.469 5.441 1 91.25 83 TYR A C 1
ATOM 665 O O . TYR A 1 83 ? -12.594 -15.836 4.391 1 91.25 83 TYR A O 1
ATOM 673 N N . LYS A 1 84 ? -13.57 -16.672 6.148 1 87.94 84 LYS A N 1
ATOM 674 C CA . LYS A 1 84 ? -14.914 -16.328 5.715 1 87.94 84 LYS A CA 1
ATOM 675 C C . LYS A 1 84 ? -15.07 -14.812 5.559 1 87.94 84 LYS A C 1
ATOM 677 O O . LYS A 1 84 ? -15.688 -14.344 4.602 1 87.94 84 LYS A O 1
ATOM 682 N N . LYS A 1 85 ? -14.508 -14.109 6.41 1 86.38 85 LYS A N 1
ATOM 683 C CA . LYS A 1 85 ? -14.625 -12.648 6.402 1 86.38 85 LYS A CA 1
ATOM 684 C C . LYS A 1 85 ? -14.047 -12.062 5.121 1 86.38 85 LYS A C 1
ATOM 686 O O . LYS A 1 85 ? -14.523 -11.039 4.625 1 86.38 85 LYS A O 1
ATOM 691 N N . GLN A 1 86 ? -13.141 -12.711 4.582 1 89.44 86 GLN A N 1
ATOM 692 C CA . GLN A 1 86 ? -12.523 -12.25 3.342 1 89.44 86 GLN A CA 1
ATOM 693 C C . GLN A 1 86 ? -13.445 -12.469 2.15 1 89.44 86 GLN A C 1
ATOM 695 O O . GLN A 1 86 ? -13.508 -11.641 1.242 1 89.44 86 GLN A O 1
ATOM 700 N N . TRP A 1 87 ? -14.195 -13.469 2.203 1 92.75 87 TRP A N 1
ATOM 701 C CA . TRP A 1 87 ? -15.102 -13.82 1.112 1 92.75 87 TRP A CA 1
ATOM 702 C C . TRP A 1 87 ? -16.172 -12.742 0.929 1 92.75 87 TRP A C 1
ATOM 704 O O . TRP A 1 87 ? -16.5 -12.375 -0.201 1 92.75 87 TRP A O 1
ATOM 714 N N . ASP A 1 88 ? -16.594 -12.203 1.99 1 89.81 88 ASP A N 1
ATOM 715 C CA . ASP A 1 88 ? -17.688 -11.234 1.984 1 89.81 88 ASP A CA 1
ATOM 716 C C . ASP A 1 88 ? -17.219 -9.883 1.442 1 89.81 88 ASP A C 1
ATOM 718 O O . ASP A 1 88 ? -18.031 -9.039 1.075 1 89.81 88 ASP A O 1
ATOM 722 N N . LYS A 1 89 ? -15.984 -9.727 1.314 1 90 89 LYS A N 1
ATOM 723 C CA . LYS A 1 89 ? -15.438 -8.422 0.957 1 90 89 LYS A CA 1
ATOM 724 C C . LYS A 1 89 ? -15.008 -8.391 -0.507 1 90 89 LYS A C 1
ATOM 726 O O . LYS A 1 89 ? -14.531 -7.363 -0.996 1 90 89 LYS A O 1
ATOM 731 N N . ILE A 1 90 ? -15.211 -9.414 -1.176 1 94.69 90 ILE A N 1
ATOM 732 C CA . ILE A 1 90 ? -14.766 -9.508 -2.562 1 94.69 90 ILE A CA 1
ATOM 733 C C . ILE A 1 90 ? -15.602 -8.578 -3.436 1 94.69 90 ILE A C 1
ATOM 735 O O . ILE A 1 90 ? -16.828 -8.594 -3.365 1 94.69 90 ILE A O 1
ATOM 739 N N . ASN A 1 91 ? -14.891 -7.777 -4.215 1 94 91 ASN A N 1
ATOM 740 C CA . ASN A 1 91 ? -15.539 -6.992 -5.258 1 94 91 ASN A CA 1
ATOM 741 C C . ASN A 1 91 ? -15.516 -7.715 -6.602 1 94 91 ASN A C 1
ATOM 743 O O . ASN A 1 91 ? -14.625 -7.484 -7.418 1 94 91 ASN A O 1
ATOM 747 N N . TRP A 1 92 ? -16.547 -8.383 -6.871 1 96.62 92 TRP A N 1
ATOM 748 C CA . TRP A 1 92 ? -16.578 -9.281 -8.023 1 96.62 92 TRP A CA 1
ATOM 749 C C . TRP A 1 92 ? -16.578 -8.492 -9.328 1 96.62 92 TRP A C 1
ATOM 751 O O . TRP A 1 92 ? -16.203 -9.023 -10.375 1 96.62 92 TRP A O 1
ATOM 761 N N . LYS A 1 93 ? -16.922 -7.238 -9.289 1 95.62 93 LYS A N 1
ATOM 762 C CA . LYS A 1 93 ? -16.938 -6.422 -10.5 1 95.62 93 LYS A CA 1
ATOM 763 C C . LYS A 1 93 ? -15.523 -6.219 -11.047 1 95.62 93 LYS A C 1
ATOM 765 O O . LYS A 1 93 ? -15.352 -5.863 -12.211 1 95.62 93 LYS A O 1
ATOM 770 N N . GLU A 1 94 ? -14.594 -6.461 -10.195 1 93.94 94 GLU A N 1
ATOM 771 C CA . GLU A 1 94 ? -13.203 -6.238 -10.586 1 93.94 94 GLU A CA 1
ATOM 772 C C . GLU A 1 94 ? -12.57 -7.52 -11.117 1 93.94 94 GLU A C 1
ATOM 774 O O . GLU A 1 94 ? -11.383 -7.531 -11.469 1 93.94 94 GLU A O 1
ATOM 779 N N . ILE A 1 95 ? -13.336 -8.57 -11.188 1 96.06 95 ILE A N 1
ATOM 780 C CA . ILE A 1 95 ? -12.82 -9.875 -11.578 1 96.06 95 ILE A CA 1
ATOM 781 C C . ILE A 1 95 ? -13.562 -10.383 -12.812 1 96.06 95 ILE A C 1
ATOM 783 O O . ILE A 1 95 ? -14.797 -10.32 -12.875 1 96.06 95 ILE A O 1
ATOM 787 N N . ASP A 1 96 ? -12.844 -10.875 -13.734 1 95.25 96 ASP A N 1
ATOM 788 C CA . ASP A 1 96 ? -13.445 -11.391 -14.961 1 95.25 96 ASP A CA 1
ATOM 789 C C . ASP A 1 96 ? -13.672 -12.898 -14.867 1 95.25 96 ASP A C 1
ATOM 791 O O . ASP A 1 96 ? -12.82 -13.688 -15.289 1 95.25 96 ASP A O 1
ATOM 795 N N . THR A 1 97 ? -14.875 -13.258 -14.508 1 96.56 97 THR A N 1
ATOM 796 C CA . THR A 1 97 ? -15.188 -14.664 -14.297 1 96.56 97 THR A CA 1
ATOM 797 C C . THR A 1 97 ? -15.203 -15.422 -15.617 1 96.56 97 THR A C 1
ATOM 799 O O . THR A 1 97 ? -15.023 -16.641 -15.648 1 96.56 97 THR A O 1
ATOM 802 N N . ILE A 1 98 ? -15.359 -14.719 -16.688 1 95.69 98 ILE A N 1
ATOM 803 C CA . ILE A 1 98 ? -15.422 -15.344 -18 1 95.69 98 ILE A CA 1
ATOM 804 C C . ILE A 1 98 ? -14.07 -15.969 -18.344 1 95.69 98 ILE A C 1
ATOM 806 O O . ILE A 1 98 ? -13.984 -16.859 -19.188 1 95.69 98 ILE A O 1
ATOM 810 N N . ASP A 1 99 ? -13.07 -15.57 -17.672 1 95.44 99 ASP A N 1
ATOM 811 C CA . ASP A 1 99 ? -11.719 -16.047 -17.953 1 95.44 99 ASP A CA 1
ATOM 812 C C . ASP A 1 99 ? -11.391 -17.312 -17.156 1 95.44 99 ASP A C 1
ATOM 814 O O . ASP A 1 99 ? -10.406 -17.984 -17.438 1 95.44 99 ASP A O 1
ATOM 818 N N . PHE A 1 100 ? -12.18 -17.719 -16.281 1 96.69 100 PHE A N 1
ATOM 819 C CA . PHE A 1 100 ? -11.852 -18.75 -15.305 1 96.69 100 PHE A CA 1
ATOM 820 C C . PHE A 1 100 ? -11.617 -20.078 -15.992 1 96.69 100 PHE A C 1
ATOM 822 O O . PHE A 1 100 ? -10.672 -20.797 -15.664 1 96.69 100 PHE A O 1
ATOM 829 N N . PRO A 1 101 ? -12.328 -20.422 -16.984 1 95.69 101 PRO A N 1
ATOM 830 C CA . PRO A 1 101 ? -12.227 -21.781 -17.516 1 95.69 101 PRO A CA 1
ATOM 831 C C . PRO A 1 101 ? -11.008 -21.984 -18.406 1 95.69 101 PRO A C 1
ATOM 833 O O . PRO A 1 101 ? -10.672 -23.125 -18.75 1 95.69 101 PRO A O 1
ATOM 836 N N . HIS A 1 102 ? -10.352 -20.906 -18.719 1 94.38 102 HIS A N 1
ATOM 837 C CA . HIS A 1 102 ? -9.211 -21.031 -19.609 1 94.38 102 HIS A CA 1
ATOM 838 C C . HIS A 1 102 ? -7.973 -21.516 -18.859 1 94.38 102 HIS A C 1
ATOM 840 O O . HIS A 1 102 ? -7.742 -21.109 -17.719 1 94.38 102 HIS A O 1
ATOM 846 N N . SER A 1 103 ? -7.285 -22.453 -19.406 1 94.31 103 SER A N 1
ATOM 847 C CA . SER A 1 103 ? -6.066 -22.969 -18.781 1 94.31 103 SER A CA 1
ATOM 848 C C . SER A 1 103 ? -4.852 -22.141 -19.188 1 94.31 103 SER A C 1
ATOM 850 O O . SER A 1 103 ? -3.947 -22.641 -19.844 1 94.31 103 SER A O 1
ATOM 852 N N . THR A 1 104 ? -4.84 -20.875 -18.781 1 96.44 104 THR A N 1
ATOM 853 C CA . THR A 1 104 ? -3.775 -19.938 -19.109 1 96.44 104 THR A CA 1
ATOM 854 C C . THR A 1 104 ? -3.354 -19.141 -17.875 1 96.44 104 THR A C 1
ATOM 856 O O . THR A 1 104 ? -4.109 -19.062 -16.906 1 96.44 104 THR A O 1
ATOM 859 N N . PRO A 1 105 ? -2.197 -18.562 -17.859 1 94.81 105 PRO A N 1
ATOM 860 C CA . PRO A 1 105 ? -1.756 -17.734 -16.734 1 94.81 105 PRO A CA 1
ATOM 861 C C . PRO A 1 105 ? -2.709 -16.578 -16.453 1 94.81 105 PRO A C 1
ATOM 863 O O . PRO A 1 105 ? -2.898 -16.188 -15.289 1 94.81 105 PRO A O 1
ATOM 866 N N . ASP A 1 106 ? -3.312 -16.031 -17.438 1 94.44 106 ASP A N 1
ATOM 867 C CA . ASP A 1 106 ? -4.281 -14.953 -17.25 1 94.44 106 ASP A CA 1
ATOM 868 C C . ASP A 1 106 ? -5.488 -15.438 -16.453 1 94.44 106 ASP A C 1
ATOM 870 O O . ASP A 1 106 ? -6.012 -14.703 -15.609 1 94.44 106 ASP A O 1
ATOM 874 N N . SER A 1 107 ? -5.875 -16.625 -16.734 1 96.19 107 SER A N 1
ATOM 875 C CA . SER A 1 107 ? -6.969 -17.219 -15.984 1 96.19 107 SER A CA 1
ATOM 876 C C . SER A 1 107 ? -6.574 -17.453 -14.531 1 96.19 107 SER A C 1
ATOM 878 O O . SER A 1 107 ? -7.367 -17.203 -13.617 1 96.19 107 SER A O 1
ATOM 880 N N . TYR A 1 108 ? -5.375 -17.859 -14.391 1 97.88 108 TYR A N 1
ATOM 881 C CA . TYR A 1 108 ? -4.883 -18.078 -13.039 1 97.88 108 TYR A CA 1
ATOM 882 C C . TYR A 1 108 ? -4.859 -16.781 -12.25 1 97.88 108 TYR A C 1
ATOM 884 O O . TYR A 1 108 ? -5.203 -16.766 -11.062 1 97.88 108 TYR A O 1
ATOM 892 N N . GLU A 1 109 ? -4.484 -15.766 -12.922 1 96.44 109 GLU A N 1
ATOM 893 C CA . GLU A 1 109 ? -4.484 -14.453 -12.289 1 96.44 109 GLU A CA 1
ATOM 894 C C . GLU A 1 109 ? -5.902 -14.008 -11.945 1 96.44 109 GLU A C 1
ATOM 896 O O . GLU A 1 109 ? -6.141 -13.477 -10.859 1 96.44 109 GLU A O 1
ATOM 901 N N . ALA A 1 110 ? -6.816 -14.188 -12.867 1 96.31 110 ALA A N 1
ATOM 902 C CA . ALA A 1 110 ? -8.211 -13.828 -12.609 1 96.31 110 ALA A CA 1
ATOM 903 C C . ALA A 1 110 ? -8.75 -14.57 -11.383 1 96.31 110 ALA A C 1
ATOM 905 O O . ALA A 1 110 ? -9.391 -13.969 -10.523 1 96.31 110 ALA A O 1
ATOM 906 N N . ILE A 1 111 ? -8.43 -15.789 -11.273 1 97.69 111 ILE A N 1
ATOM 907 C CA . ILE A 1 111 ? -8.852 -16.609 -10.141 1 97.69 111 ILE A CA 1
ATOM 908 C C . ILE A 1 111 ? -8.18 -16.109 -8.867 1 97.69 111 ILE A C 1
ATOM 910 O O . ILE A 1 111 ? -8.82 -16 -7.82 1 97.69 111 ILE A O 1
ATOM 914 N N . SER A 1 112 ? -6.914 -15.812 -8.977 1 97.94 112 SER A N 1
ATOM 915 C CA . SER A 1 112 ? -6.152 -15.367 -7.812 1 97.94 112 SER A CA 1
ATOM 916 C C . SER A 1 112 ? -6.73 -14.086 -7.23 1 97.94 112 SER A C 1
ATOM 918 O O . SER A 1 112 ? -6.672 -13.859 -6.02 1 97.94 112 SER A O 1
ATOM 920 N N . LYS A 1 113 ? -7.305 -13.234 -8.078 1 97.06 113 LYS A N 1
ATOM 921 C CA . LYS A 1 113 ? -7.883 -11.961 -7.637 1 97.06 113 LYS A CA 1
ATOM 922 C C . LYS A 1 113 ? -8.984 -12.188 -6.602 1 97.06 113 LYS A C 1
ATOM 924 O O . LYS A 1 113 ? -9.242 -11.312 -5.77 1 97.06 113 LYS A O 1
ATOM 929 N N . VAL A 1 114 ? -9.609 -13.305 -6.602 1 97.31 114 VAL A N 1
ATOM 930 C CA . VAL A 1 114 ? -10.664 -13.641 -5.652 1 97.31 114 VAL A CA 1
ATOM 931 C C . VAL A 1 114 ? -10.102 -13.633 -4.23 1 97.31 114 VAL A C 1
ATOM 933 O O . VAL A 1 114 ? -10.812 -13.32 -3.275 1 97.31 114 VAL A O 1
ATOM 936 N N . PHE A 1 115 ? -8.852 -13.906 -4.105 1 97.31 115 PHE A N 1
ATOM 937 C CA . PHE A 1 115 ? -8.242 -14.117 -2.799 1 97.31 115 PHE A CA 1
ATOM 938 C C . PHE A 1 115 ? -7.359 -12.93 -2.422 1 97.31 115 PHE A C 1
ATOM 940 O O . PHE A 1 115 ? -6.625 -12.992 -1.432 1 97.31 115 PHE A O 1
ATOM 947 N N . VAL A 1 116 ? -7.371 -11.945 -3.207 1 96.25 116 VAL A N 1
ATOM 948 C CA . VAL A 1 116 ? -6.543 -10.766 -2.992 1 96.25 116 VAL A CA 1
ATOM 949 C C . VAL A 1 116 ? -7.426 -9.539 -2.783 1 96.25 116 VAL A C 1
ATOM 951 O O . VAL A 1 116 ? -8.344 -9.281 -3.57 1 96.25 116 VAL A O 1
ATOM 954 N N . ARG A 1 117 ? -7.133 -8.805 -1.694 1 87.62 117 ARG A N 1
ATOM 955 C CA . ARG A 1 117 ? -7.891 -7.586 -1.42 1 87.62 117 ARG A CA 1
ATOM 956 C C . ARG A 1 117 ? -7.363 -6.418 -2.242 1 87.62 117 ARG A C 1
ATOM 958 O O . ARG A 1 117 ? -6.184 -6.383 -2.598 1 87.62 117 ARG A O 1
ATOM 965 N N . ASP A 1 118 ? -8.18 -5.516 -2.592 1 86.88 118 ASP A N 1
ATOM 966 C CA . ASP A 1 118 ? -7.836 -4.254 -3.238 1 86.88 118 ASP A CA 1
ATOM 967 C C . ASP A 1 118 ? -7.055 -4.492 -4.531 1 86.88 118 ASP A C 1
ATOM 969 O O . ASP A 1 118 ? -5.988 -3.906 -4.734 1 86.88 118 ASP A O 1
ATOM 973 N N . VAL A 1 119 ? -7.652 -5.277 -5.34 1 90.38 119 VAL A N 1
ATOM 974 C CA . VAL A 1 119 ? -6.996 -5.762 -6.551 1 90.38 119 VAL A CA 1
ATOM 975 C C . VAL A 1 119 ? -6.672 -4.586 -7.469 1 90.38 119 VAL A C 1
ATOM 977 O O . VAL A 1 119 ? -5.707 -4.637 -8.234 1 90.38 119 VAL A O 1
ATOM 980 N N . HIS A 1 120 ? -7.434 -3.572 -7.387 1 85.31 120 HIS A N 1
ATOM 981 C CA . HIS A 1 120 ? -7.27 -2.416 -8.258 1 85.31 120 HIS A CA 1
ATOM 982 C C . HIS A 1 120 ? -5.918 -1.745 -8.039 1 85.31 120 HIS A C 1
ATOM 984 O O . HIS A 1 120 ? -5.453 -0.979 -8.883 1 85.31 120 HIS A O 1
ATOM 990 N N . GLN A 1 121 ? -5.297 -2.045 -6.977 1 83.62 121 GLN A N 1
ATOM 991 C CA . GLN A 1 121 ? -4.008 -1.44 -6.648 1 83.62 121 GLN A CA 1
ATOM 992 C C . GLN A 1 121 ? -2.873 -2.115 -7.414 1 83.62 121 GLN A C 1
ATOM 994 O O . GLN A 1 121 ? -1.768 -1.575 -7.496 1 83.62 121 GLN A O 1
ATOM 999 N N . PHE A 1 122 ? -3.152 -3.264 -7.898 1 89.31 122 PHE A N 1
ATOM 1000 C CA . PHE A 1 122 ? -2.086 -4.059 -8.492 1 89.31 122 PHE A CA 1
ATOM 1001 C C . PHE A 1 122 ? -2.207 -4.07 -10.016 1 89.31 122 PHE A C 1
ATOM 1003 O O . PHE A 1 122 ? -2.5 -5.109 -10.609 1 89.31 122 PHE A O 1
ATOM 1010 N N . ARG A 1 123 ? -1.785 -3.074 -10.602 1 83.88 123 ARG A N 1
ATOM 1011 C CA . ARG A 1 123 ? -1.978 -2.852 -12.031 1 83.88 123 ARG A CA 1
ATOM 1012 C C . ARG A 1 123 ? -1.037 -3.729 -12.852 1 83.88 123 ARG A C 1
ATOM 1014 O O . ARG A 1 123 ? -1.348 -4.086 -13.992 1 83.88 123 ARG A O 1
ATOM 1021 N N . GLN A 1 124 ? 0.006 -4.125 -12.234 1 86.44 124 GLN A N 1
ATOM 1022 C CA . GLN A 1 124 ? 0.989 -4.918 -12.961 1 86.44 124 GLN A CA 1
ATOM 1023 C C . GLN A 1 124 ? 0.644 -6.402 -12.906 1 86.44 124 GLN A C 1
ATOM 1025 O O . GLN A 1 124 ? 1.248 -7.215 -13.617 1 86.44 124 GLN A O 1
ATOM 1030 N N . GLY A 1 125 ? -0.311 -6.691 -12.086 1 92 125 GLY A N 1
ATOM 1031 C CA . GLY A 1 125 ? -0.673 -8.086 -11.914 1 92 125 GLY A CA 1
ATOM 1032 C C . GLY A 1 125 ? -0.435 -8.602 -10.508 1 92 125 GLY A C 1
ATOM 1033 O O . GLY A 1 125 ? 0.507 -8.172 -9.836 1 92 125 GLY A O 1
ATOM 1034 N N . ILE A 1 126 ? -1.187 -9.586 -10.227 1 95.06 126 ILE A N 1
ATOM 1035 C CA . ILE A 1 126 ? -1.169 -10.133 -8.875 1 95.06 126 ILE A CA 1
ATOM 1036 C C . ILE A 1 126 ? 0.162 -10.844 -8.625 1 95.06 126 ILE A C 1
ATOM 1038 O O . ILE A 1 126 ? 0.748 -10.711 -7.547 1 95.06 126 ILE A O 1
ATOM 1042 N N . PHE A 1 127 ? 0.692 -11.477 -9.633 1 96.69 127 PHE A N 1
ATOM 1043 C CA . PHE A 1 127 ? 1.871 -12.312 -9.445 1 96.69 127 PHE A CA 1
ATOM 1044 C C . PHE A 1 127 ? 3.143 -11.477 -9.484 1 96.69 127 PHE A C 1
ATOM 1046 O O . PHE A 1 127 ? 4.227 -11.969 -9.164 1 96.69 127 PHE A O 1
ATOM 1053 N N . GLN A 1 128 ? 2.945 -10.188 -9.758 1 95.31 128 GLN A N 1
ATOM 1054 C CA . GLN A 1 128 ? 4.109 -9.312 -9.852 1 95.31 128 GLN A CA 1
ATOM 1055 C C . GLN A 1 128 ? 4.23 -8.43 -8.617 1 95.31 128 GLN A C 1
ATOM 1057 O O . GLN A 1 128 ? 5.184 -7.656 -8.492 1 95.31 128 GLN A O 1
ATOM 1062 N N . ASP A 1 129 ? 3.311 -8.547 -7.754 1 96.56 129 ASP A N 1
ATOM 1063 C CA . ASP A 1 129 ? 3.285 -7.73 -6.547 1 96.56 129 ASP A CA 1
ATOM 1064 C C . ASP A 1 129 ? 3.391 -8.594 -5.293 1 96.56 129 ASP A C 1
ATOM 1066 O O . ASP A 1 129 ? 2.555 -9.477 -5.066 1 96.56 129 ASP A O 1
ATOM 1070 N N . LEU A 1 130 ? 4.355 -8.289 -4.512 1 97.12 130 LEU A N 1
ATOM 1071 C CA . LEU A 1 130 ? 4.594 -9.141 -3.352 1 97.12 130 LEU A CA 1
ATOM 1072 C C . LEU A 1 130 ? 3.439 -9.039 -2.359 1 97.12 130 LEU A C 1
ATOM 1074 O O . LEU A 1 130 ? 3.072 -10.031 -1.725 1 97.12 130 LEU A O 1
ATOM 1078 N N . GLY A 1 131 ? 2.898 -7.832 -2.158 1 95.69 131 GLY A N 1
ATOM 1079 C CA . GLY A 1 131 ? 1.734 -7.703 -1.297 1 95.69 131 GLY A CA 1
ATOM 1080 C C . GLY A 1 131 ? 0.56 -8.547 -1.75 1 95.69 131 GLY A C 1
ATOM 1081 O O . GLY A 1 131 ? -0.091 -9.203 -0.934 1 95.69 131 GLY A O 1
ATOM 1082 N N . ALA A 1 132 ? 0.356 -8.539 -3.02 1 97.06 132 ALA A N 1
ATOM 1083 C CA . ALA A 1 132 ? -0.719 -9.352 -3.586 1 97.06 132 ALA A CA 1
ATOM 1084 C C . ALA A 1 132 ? -0.431 -10.836 -3.414 1 97.06 132 ALA A C 1
ATOM 1086 O O . ALA A 1 132 ? -1.323 -11.617 -3.059 1 97.06 132 ALA A O 1
ATOM 1087 N N . ILE A 1 133 ? 0.788 -11.195 -3.652 1 98.12 133 ILE A N 1
ATOM 1088 C CA . ILE A 1 133 ? 1.195 -12.586 -3.52 1 98.12 133 ILE A CA 1
ATOM 1089 C C . ILE A 1 133 ? 0.976 -13.055 -2.082 1 98.12 133 ILE A C 1
ATOM 1091 O O . ILE A 1 133 ? 0.419 -14.133 -1.852 1 98.12 133 ILE A O 1
ATOM 1095 N N . ILE A 1 134 ? 1.389 -12.297 -1.153 1 97.31 134 ILE A N 1
ATOM 1096 C CA . ILE A 1 134 ? 1.235 -12.641 0.254 1 97.31 134 ILE A CA 1
ATOM 1097 C C . ILE A 1 134 ? -0.245 -12.82 0.585 1 97.31 134 ILE A C 1
ATOM 1099 O O . ILE A 1 134 ? -0.629 -13.781 1.251 1 97.31 134 ILE A O 1
ATOM 1103 N N . SER A 1 135 ? -1.036 -11.922 0.088 1 96.06 135 SER A N 1
ATOM 1104 C CA . SER A 1 135 ? -2.477 -12.039 0.292 1 96.06 135 SER A CA 1
ATOM 1105 C C . SER A 1 135 ? -3.016 -13.344 -0.285 1 96.06 135 SER A C 1
ATOM 1107 O O . SER A 1 135 ? -3.801 -14.031 0.363 1 96.06 135 SER A O 1
ATOM 1109 N N . LEU A 1 136 ? -2.566 -13.648 -1.424 1 97.69 136 LEU A N 1
ATOM 1110 C CA . LEU A 1 136 ? -2.977 -14.883 -2.084 1 97.69 136 LEU A CA 1
ATOM 1111 C C . LEU A 1 136 ? -2.584 -16.094 -1.254 1 97.69 136 LEU A C 1
ATOM 1113 O O . LEU A 1 136 ? -3.426 -16.953 -0.954 1 97.69 136 LEU A O 1
ATOM 1117 N N . LEU A 1 137 ? -1.35 -16.109 -0.848 1 97.75 137 LEU A N 1
ATOM 1118 C CA . LEU A 1 137 ? -0.826 -17.25 -0.097 1 97.75 137 LEU A CA 1
ATOM 1119 C C . LEU A 1 137 ? -1.518 -17.375 1.256 1 97.75 137 LEU A C 1
ATOM 1121 O O . LEU A 1 137 ? -1.72 -18.469 1.756 1 97.75 137 LEU A O 1
ATOM 1125 N N . MET A 1 138 ? -1.906 -16.281 1.831 1 96.25 138 MET A N 1
ATOM 1126 C CA . MET A 1 138 ? -2.543 -16.266 3.145 1 96.25 138 MET A CA 1
ATOM 1127 C C . MET A 1 138 ? -3.996 -16.719 3.051 1 96.25 138 MET A C 1
ATOM 1129 O O . MET A 1 138 ? -4.496 -17.391 3.945 1 96.25 138 MET A O 1
ATOM 1133 N N . ASN A 1 139 ? -4.617 -16.406 1.998 1 96.62 139 ASN A N 1
ATOM 1134 C CA . ASN A 1 139 ? -6.074 -16.5 1.978 1 96.62 139 ASN A CA 1
ATOM 1135 C C . ASN A 1 139 ? -6.543 -17.766 1.259 1 96.62 139 ASN A C 1
ATOM 1137 O O . ASN A 1 139 ? -7.691 -18.188 1.42 1 96.62 139 ASN A O 1
ATOM 1141 N N . MET A 1 140 ? -5.723 -18.328 0.433 1 97.69 140 MET A N 1
ATOM 1142 C CA . MET A 1 140 ? -6.125 -19.516 -0.332 1 97.69 140 MET A CA 1
ATOM 1143 C C . MET A 1 140 ? -5.594 -20.781 0.312 1 97.69 140 MET A C 1
ATOM 1145 O O . MET A 1 140 ? -4.383 -20.938 0.474 1 97.69 140 MET A O 1
ATOM 1149 N N . LYS A 1 141 ? -6.402 -21.734 0.527 1 96.81 141 LYS A N 1
ATOM 1150 C CA . LYS A 1 141 ? -6.09 -22.969 1.247 1 96.81 141 LYS A CA 1
ATOM 1151 C C . LYS A 1 141 ? -5.09 -23.812 0.468 1 96.81 141 LYS A C 1
ATOM 1153 O O . LYS A 1 141 ? -4.371 -24.641 1.052 1 96.81 141 LYS A O 1
ATOM 1158 N N . ALA A 1 142 ? -5.062 -23.656 -0.816 1 96.44 142 ALA A N 1
ATOM 1159 C CA . ALA A 1 142 ? -4.188 -24.469 -1.657 1 96.44 142 ALA A CA 1
ATOM 1160 C C . ALA A 1 142 ? -2.719 -24.203 -1.333 1 96.44 142 ALA A C 1
ATOM 1162 O O . ALA A 1 142 ? -1.853 -25.031 -1.653 1 96.44 142 ALA A O 1
ATOM 1163 N N . PHE A 1 143 ? -2.461 -23.047 -0.777 1 97.06 143 PHE A N 1
ATOM 1164 C CA . PHE A 1 143 ? -1.097 -22.719 -0.379 1 97.06 143 PHE A CA 1
ATOM 1165 C C . PHE A 1 143 ? -0.883 -23 1.104 1 97.06 143 PHE A C 1
ATOM 1167 O O . PHE A 1 143 ? -1.602 -22.469 1.951 1 97.06 143 PHE A O 1
ATOM 1174 N N . SER A 1 144 ? -0.001 -23.875 1.367 1 92 144 SER A N 1
ATOM 1175 C CA . SER A 1 144 ? 0.304 -24.234 2.746 1 92 144 SER A CA 1
ATOM 1176 C C . SER A 1 144 ? 1.647 -23.672 3.186 1 92 144 SER A C 1
ATOM 1178 O O . SER A 1 144 ? 2.66 -24.375 3.18 1 92 144 SER A O 1
ATOM 1180 N N . ILE A 1 145 ? 1.662 -22.453 3.498 1 93.62 145 ILE A N 1
ATOM 1181 C CA . ILE A 1 145 ? 2.848 -21.766 3.99 1 93.62 145 ILE A CA 1
ATOM 1182 C C . ILE A 1 145 ? 2.59 -21.234 5.402 1 93.62 145 ILE A C 1
ATOM 1184 O O . ILE A 1 145 ? 1.467 -20.859 5.734 1 93.62 145 ILE A O 1
ATOM 1188 N N . ASP A 1 146 ? 3.594 -21.281 6.215 1 91.31 146 ASP A N 1
ATOM 1189 C CA . ASP A 1 146 ? 3.516 -20.734 7.57 1 91.31 146 ASP A CA 1
ATOM 1190 C C . ASP A 1 146 ? 3.076 -19.281 7.555 1 91.31 146 ASP A C 1
ATOM 1192 O O . ASP A 1 146 ? 3.754 -18.422 6.977 1 91.31 146 ASP A O 1
ATOM 1196 N N . ASN A 1 147 ? 2.035 -19.016 8.281 1 93.19 147 ASN A N 1
ATOM 1197 C CA . ASN A 1 147 ? 1.447 -17.688 8.258 1 93.19 147 ASN A CA 1
ATOM 1198 C C . ASN A 1 147 ? 2.381 -16.656 8.883 1 93.19 147 ASN A C 1
ATOM 1200 O O . ASN A 1 147 ? 2.402 -15.492 8.469 1 93.19 147 ASN A O 1
ATOM 1204 N N . GLN A 1 148 ? 3.096 -17.062 9.812 1 94.94 148 GLN A N 1
ATOM 1205 C CA . GLN A 1 148 ? 3.975 -16.125 10.5 1 94.94 148 GLN A CA 1
ATOM 1206 C C . GLN A 1 148 ? 5.047 -15.586 9.555 1 94.94 148 GLN A C 1
ATOM 1208 O O . GLN A 1 148 ? 5.391 -14.406 9.609 1 94.94 148 GLN A O 1
ATOM 1213 N N . ILE A 1 149 ? 5.535 -16.438 8.711 1 95.81 149 ILE A N 1
ATOM 1214 C CA . ILE A 1 149 ? 6.539 -16 7.746 1 95.81 149 ILE A CA 1
ATOM 1215 C C . ILE A 1 149 ? 5.934 -14.961 6.801 1 95.81 149 ILE A C 1
ATOM 1217 O O . ILE A 1 149 ? 6.578 -13.961 6.473 1 95.81 149 ILE A O 1
ATOM 1221 N N . LEU A 1 150 ? 4.719 -15.195 6.43 1 97.38 150 LEU A N 1
ATOM 1222 C CA . LEU A 1 150 ? 4.035 -14.289 5.52 1 97.38 150 LEU A CA 1
ATOM 1223 C C . LEU A 1 150 ? 3.783 -12.938 6.184 1 97.38 150 LEU A C 1
ATOM 1225 O O . LEU A 1 150 ? 3.998 -11.891 5.574 1 97.38 150 LEU A O 1
ATOM 1229 N N . VAL A 1 151 ? 3.408 -12.984 7.395 1 96.56 151 VAL A N 1
ATOM 1230 C CA . VAL A 1 151 ? 3.168 -11.766 8.156 1 96.56 151 VAL A CA 1
ATOM 1231 C C . VAL A 1 151 ? 4.469 -10.984 8.297 1 96.56 151 VAL A C 1
ATOM 1233 O O . VAL A 1 151 ? 4.488 -9.758 8.117 1 96.56 151 VAL A O 1
ATOM 1236 N N . ASP A 1 152 ? 5.52 -11.664 8.594 1 96.44 152 ASP A N 1
ATOM 1237 C CA . ASP A 1 152 ? 6.82 -11.023 8.742 1 96.44 152 ASP A CA 1
ATOM 1238 C C . ASP A 1 152 ? 7.258 -10.352 7.445 1 96.44 152 ASP A C 1
ATOM 1240 O O . ASP A 1 152 ? 7.719 -9.203 7.453 1 96.44 152 ASP A O 1
ATOM 1244 N N . ILE A 1 153 ? 7.098 -11.039 6.402 1 97.81 153 ILE A N 1
ATOM 1245 C CA . ILE A 1 153 ? 7.508 -10.508 5.105 1 97.81 153 ILE A CA 1
ATOM 1246 C C . ILE A 1 153 ? 6.672 -9.281 4.766 1 97.81 153 ILE A C 1
ATOM 1248 O O . ILE A 1 153 ? 7.199 -8.273 4.281 1 97.81 153 ILE A O 1
ATOM 1252 N N . GLN A 1 154 ? 5.426 -9.367 4.98 1 96.69 154 GLN A N 1
ATOM 1253 C CA . GLN A 1 154 ? 4.551 -8.227 4.746 1 96.69 154 GLN A CA 1
ATOM 1254 C C . GLN A 1 154 ? 5.004 -7.012 5.559 1 96.69 154 GLN A C 1
ATOM 1256 O O . GLN A 1 154 ? 5.023 -5.891 5.047 1 96.69 154 GLN A O 1
ATOM 1261 N N . ARG A 1 155 ? 5.34 -7.277 6.762 1 95.75 155 ARG A N 1
ATOM 1262 C CA . ARG A 1 155 ? 5.793 -6.199 7.637 1 95.75 155 ARG A CA 1
ATOM 1263 C C . ARG A 1 155 ? 7.09 -5.582 7.117 1 95.75 155 ARG A C 1
ATOM 1265 O O . ARG A 1 155 ? 7.207 -4.359 7.031 1 95.75 155 ARG A O 1
ATOM 1272 N N . HIS A 1 156 ? 8.008 -6.406 6.781 1 95.88 156 HIS A N 1
ATOM 1273 C CA . HIS A 1 156 ? 9.273 -5.914 6.25 1 95.88 156 HIS A CA 1
ATOM 1274 C C . HIS A 1 156 ? 9.062 -5.109 4.969 1 95.88 156 HIS A C 1
ATOM 1276 O O . HIS A 1 156 ? 9.641 -4.039 4.801 1 95.88 156 HIS A O 1
ATOM 1282 N N . ARG A 1 157 ? 8.266 -5.641 4.09 1 96.94 157 ARG A N 1
ATOM 1283 C CA . ARG A 1 157 ? 7.941 -4.953 2.844 1 96.94 157 ARG A CA 1
ATOM 1284 C C . ARG A 1 157 ? 7.398 -3.555 3.111 1 96.94 157 ARG A C 1
ATOM 1286 O O . ARG A 1 157 ? 7.832 -2.584 2.49 1 96.94 157 ARG A O 1
ATOM 1293 N N . ASN A 1 158 ? 6.461 -3.467 3.98 1 94.62 158 ASN A N 1
ATOM 1294 C CA . ASN A 1 158 ? 5.809 -2.195 4.27 1 94.62 158 ASN A CA 1
ATOM 1295 C C . ASN A 1 158 ? 6.766 -1.209 4.934 1 94.62 158 ASN A C 1
ATOM 1297 O O . ASN A 1 158 ? 6.898 -0.069 4.484 1 94.62 158 ASN A O 1
ATOM 1301 N N . ASP A 1 159 ? 7.484 -1.73 5.926 1 94.19 159 ASP A N 1
ATOM 1302 C CA . ASP A 1 159 ? 8.273 -0.847 6.773 1 94.19 159 ASP A CA 1
ATOM 1303 C C . ASP A 1 159 ? 9.586 -0.453 6.086 1 94.19 159 ASP A C 1
ATOM 1305 O O . ASP A 1 159 ? 10.047 0.68 6.23 1 94.19 159 ASP A O 1
ATOM 1309 N N . SER A 1 160 ? 10.133 -1.321 5.359 1 95.31 160 SER A N 1
ATOM 1310 C CA . SER A 1 160 ? 11.484 -1.1 4.855 1 95.31 160 SER A CA 1
ATOM 1311 C C . SER A 1 160 ? 11.469 -0.687 3.389 1 95.31 160 SER A C 1
ATOM 1313 O O . SER A 1 160 ? 12.5 -0.279 2.842 1 95.31 160 SER A O 1
ATOM 1315 N N . PHE A 1 161 ? 10.266 -0.767 2.781 1 96.75 161 PHE A N 1
ATOM 1316 C CA . PHE A 1 161 ? 10.281 -0.489 1.35 1 96.75 161 PHE A CA 1
ATOM 1317 C C . PHE A 1 161 ? 9.07 0.353 0.954 1 96.75 161 PHE A C 1
ATOM 1319 O O . PHE A 1 161 ? 9.156 1.581 0.896 1 96.75 161 PHE A O 1
ATOM 1326 N N . ALA A 1 162 ? 7.875 -0.135 0.939 1 95.12 162 ALA A N 1
ATOM 1327 C CA . ALA A 1 162 ? 6.719 0.452 0.269 1 95.12 162 ALA A CA 1
ATOM 1328 C C . ALA A 1 162 ? 6.301 1.759 0.938 1 95.12 162 ALA A C 1
ATOM 1330 O O . ALA A 1 162 ? 5.727 2.639 0.291 1 95.12 162 ALA A O 1
ATOM 1331 N N . HIS A 1 163 ? 6.551 1.851 2.178 1 95.38 163 HIS A N 1
ATOM 1332 C CA . HIS A 1 163 ? 6.168 3.043 2.926 1 95.38 163 HIS A CA 1
ATOM 1333 C C . HIS A 1 163 ? 7.387 3.729 3.533 1 95.38 163 HIS A C 1
ATOM 1335 O O . HIS A 1 163 ? 7.254 4.531 4.457 1 95.38 163 HIS A O 1
ATOM 1341 N N . ASN A 1 164 ? 8.555 3.371 3.072 1 95.44 164 ASN A N 1
ATOM 1342 C CA . ASN A 1 164 ? 9.789 3.957 3.582 1 95.44 164 ASN A CA 1
ATOM 1343 C C . ASN A 1 164 ? 10.266 5.109 2.703 1 95.44 164 ASN A C 1
ATOM 1345 O O . ASN A 1 164 ? 11.094 4.914 1.813 1 95.44 164 ASN A O 1
ATOM 1349 N N . TYR A 1 165 ? 9.867 6.266 3.064 1 95.06 165 TYR A N 1
ATOM 1350 C CA . TYR A 1 165 ? 10.234 7.434 2.268 1 95.06 165 TYR A CA 1
ATOM 1351 C C . TYR A 1 165 ? 11.492 8.094 2.807 1 95.06 165 TYR A C 1
ATOM 1353 O O . TYR A 1 165 ? 12 9.047 2.219 1 95.06 165 TYR A O 1
ATOM 1361 N N . LYS A 1 166 ? 12.023 7.602 3.889 1 94.19 166 LYS A N 1
ATOM 1362 C CA . LYS A 1 166 ? 13.352 8.016 4.34 1 94.19 166 LYS A CA 1
ATOM 1363 C C . LYS A 1 166 ? 14.445 7.375 3.5 1 94.19 166 LYS A C 1
ATOM 1365 O O . LYS A 1 166 ? 15.578 7.855 3.477 1 94.19 166 LYS A O 1
ATOM 1370 N N . LEU A 1 167 ? 14.039 6.281 2.871 1 95.25 167 LEU A N 1
ATOM 1371 C CA . LEU A 1 167 ? 14.977 5.484 2.088 1 95.25 167 LEU A CA 1
ATOM 1372 C C . LEU A 1 167 ? 16.188 5.074 2.932 1 95.25 167 LEU A C 1
ATOM 1374 O O . LEU A 1 167 ? 17.328 5.199 2.49 1 95.25 167 LEU A O 1
ATOM 1378 N N . SER A 1 168 ? 15.852 4.762 4.098 1 94.62 168 SER A N 1
ATOM 1379 C CA . SER A 1 168 ? 16.844 4.457 5.121 1 94.62 168 SER A CA 1
ATOM 1380 C C . SER A 1 168 ? 16.516 3.158 5.848 1 94.62 168 SER A C 1
ATOM 1382 O O . SER A 1 168 ? 15.438 3.029 6.438 1 94.62 168 SER A O 1
ATOM 1384 N N . VAL A 1 169 ? 17.438 2.242 5.777 1 96.25 169 VAL A N 1
ATOM 1385 C CA . VAL A 1 169 ? 17.266 0.965 6.461 1 96.25 169 VAL A CA 1
ATOM 1386 C C . VAL A 1 169 ? 18.5 0.639 7.277 1 96.25 169 VAL A C 1
ATOM 1388 O O . VAL A 1 169 ? 19.625 0.72 6.77 1 96.25 169 VAL A O 1
ATOM 1391 N N . GLU A 1 170 ? 18.297 0.349 8.539 1 96.19 170 GLU A N 1
ATOM 1392 C CA . GLU A 1 170 ? 19.391 -0.084 9.398 1 96.19 170 GLU A CA 1
ATOM 1393 C C . GLU A 1 170 ? 19.922 -1.453 8.969 1 96.19 170 GLU A C 1
ATOM 1395 O O . GLU A 1 170 ? 19.172 -2.266 8.422 1 96.19 170 GLU A O 1
ATOM 1400 N N . GLU A 1 171 ? 21.172 -1.735 9.266 1 94.12 171 GLU A N 1
ATOM 1401 C CA . GLU A 1 171 ? 21.797 -3.002 8.891 1 94.12 171 GLU A CA 1
ATOM 1402 C C . GLU A 1 171 ? 21.047 -4.184 9.508 1 94.12 171 GLU A C 1
ATOM 1404 O O . GLU A 1 171 ? 20.812 -5.195 8.836 1 94.12 171 GLU A O 1
ATOM 1409 N N . THR A 1 172 ? 20.641 -4.051 10.734 1 95.25 172 THR A N 1
ATOM 1410 C CA . THR A 1 172 ? 19.938 -5.129 11.414 1 95.25 172 THR A CA 1
ATOM 1411 C C . THR A 1 172 ? 18.594 -5.406 10.75 1 95.25 172 THR A C 1
ATOM 1413 O O . THR A 1 172 ? 18.219 -6.566 10.578 1 95.25 172 THR A O 1
ATOM 1416 N N . GLU A 1 173 ? 17.938 -4.328 10.367 1 95.62 173 GLU A N 1
ATOM 1417 C CA . GLU A 1 173 ? 16.656 -4.461 9.688 1 95.62 173 GLU A CA 1
ATOM 1418 C C . GLU A 1 173 ? 16.812 -5.105 8.312 1 95.62 173 GLU A C 1
ATOM 1420 O O . GLU A 1 173 ? 16.016 -5.953 7.922 1 95.62 173 GLU A O 1
ATOM 1425 N N . LYS A 1 174 ? 17.812 -4.719 7.625 1 95.69 174 LYS A N 1
ATOM 1426 C CA . LYS A 1 174 ? 18.125 -5.328 6.336 1 95.69 174 LYS A CA 1
ATOM 1427 C C . LYS A 1 174 ? 18.328 -6.836 6.477 1 95.69 174 LYS A C 1
ATOM 1429 O O . LYS A 1 174 ? 17.719 -7.621 5.742 1 95.69 174 LYS A O 1
ATOM 1434 N N . GLN A 1 175 ? 19.109 -7.195 7.445 1 94.06 175 GLN A N 1
ATOM 1435 C CA . GLN A 1 175 ? 19.422 -8.609 7.648 1 94.06 175 GLN A CA 1
ATOM 1436 C C . GLN A 1 175 ? 18.172 -9.406 8 1 94.06 175 GLN A C 1
ATOM 1438 O O . GLN A 1 175 ? 17.969 -10.5 7.477 1 94.06 175 GLN A O 1
ATOM 1443 N N . MET A 1 176 ? 17.375 -8.867 8.836 1 95.69 176 MET A N 1
ATOM 1444 C CA . MET A 1 176 ? 16.141 -9.539 9.234 1 95.69 176 MET A CA 1
ATOM 1445 C C . MET A 1 176 ? 15.211 -9.711 8.039 1 95.69 176 MET A C 1
ATOM 1447 O O . MET A 1 176 ? 14.609 -10.773 7.859 1 95.69 176 MET A O 1
ATOM 1451 N N . CYS A 1 177 ? 15.148 -8.68 7.254 1 96.19 177 CYS A N 1
ATOM 1452 C CA . CYS A 1 177 ? 14.305 -8.734 6.066 1 96.19 177 CYS A CA 1
ATOM 1453 C C . CYS A 1 177 ? 14.797 -9.797 5.09 1 96.19 177 CYS A C 1
ATOM 1455 O O . CYS A 1 177 ? 14.031 -10.664 4.676 1 96.19 177 CYS A O 1
ATOM 1457 N N . LEU A 1 178 ? 16.062 -9.773 4.801 1 95.5 178 LEU A N 1
ATOM 1458 C CA . LEU A 1 178 ? 16.625 -10.703 3.83 1 95.5 178 LEU A CA 1
ATOM 1459 C C . LEU A 1 178 ? 16.516 -12.141 4.328 1 95.5 178 LEU A C 1
ATOM 1461 O O . LEU A 1 178 ? 16.234 -13.055 3.551 1 95.5 178 LEU A O 1
ATOM 1465 N N . GLN A 1 179 ? 16.672 -12.297 5.609 1 94.56 179 GLN A N 1
ATOM 1466 C CA . GLN A 1 179 ? 16.547 -13.633 6.184 1 94.56 179 GLN A CA 1
ATOM 1467 C C . GLN A 1 179 ? 15.133 -14.172 6.031 1 94.56 179 GLN A C 1
ATOM 1469 O O . GLN A 1 179 ? 14.938 -15.352 5.73 1 94.56 179 GLN A O 1
ATOM 1474 N N . SER A 1 180 ? 14.195 -13.352 6.266 1 96.19 180 SER A N 1
ATOM 1475 C CA . SER A 1 180 ? 12.805 -13.766 6.109 1 96.19 180 SER A CA 1
ATOM 1476 C C . SER A 1 180 ? 12.5 -14.141 4.664 1 96.19 180 SER A C 1
ATOM 1478 O O . SER A 1 180 ? 11.773 -15.109 4.41 1 96.19 180 SER A O 1
ATOM 1480 N N . LEU A 1 181 ? 13.078 -13.43 3.76 1 97.19 181 LEU A N 1
ATOM 1481 C CA . LEU A 1 181 ? 12.859 -13.68 2.342 1 97.19 181 LEU A CA 1
ATOM 1482 C C . LEU A 1 181 ? 13.508 -15 1.918 1 97.19 181 LEU A C 1
ATOM 1484 O O . LEU A 1 181 ? 12.906 -15.781 1.18 1 97.19 181 LEU A O 1
ATOM 1488 N N . ILE A 1 182 ? 14.617 -15.188 2.422 1 95.81 182 ILE A N 1
ATOM 1489 C CA . ILE A 1 182 ? 15.305 -16.438 2.109 1 95.81 182 ILE A CA 1
ATOM 1490 C C . ILE A 1 182 ? 14.555 -17.609 2.736 1 95.81 182 ILE A C 1
ATOM 1492 O O . ILE A 1 182 ? 14.422 -18.672 2.119 1 95.81 182 ILE A O 1
ATOM 1496 N N . ARG A 1 183 ? 14.078 -17.438 3.904 1 96.25 183 ARG A N 1
ATOM 1497 C CA . ARG A 1 183 ? 13.375 -18.5 4.633 1 96.25 183 ARG A CA 1
ATOM 1498 C C . ARG A 1 183 ? 12.172 -19 3.84 1 96.25 183 ARG A C 1
ATOM 1500 O O . ARG A 1 183 ? 11.969 -20.203 3.719 1 96.25 183 ARG A O 1
ATOM 1507 N N . ILE A 1 184 ? 11.422 -18.141 3.262 1 97.94 184 ILE A N 1
ATOM 1508 C CA . ILE A 1 184 ? 10.242 -18.594 2.525 1 97.94 184 ILE A CA 1
ATOM 1509 C C . ILE A 1 184 ? 10.68 -19.312 1.252 1 97.94 184 ILE A C 1
ATOM 1511 O O . ILE A 1 184 ? 10.062 -20.297 0.852 1 97.94 184 ILE A O 1
ATOM 1515 N N . LEU A 1 185 ? 11.727 -18.828 0.618 1 97.5 185 LEU A N 1
ATOM 1516 C CA . LEU A 1 185 ? 12.195 -19.422 -0.632 1 97.5 185 LEU A CA 1
ATOM 1517 C C . LEU A 1 185 ? 12.797 -20.797 -0.388 1 97.5 185 LEU A C 1
ATOM 1519 O O . LEU A 1 185 ? 12.82 -21.641 -1.289 1 97.5 185 LEU A O 1
ATOM 1523 N N . LYS A 1 186 ? 13.164 -21.016 0.809 1 96.06 186 LYS A N 1
ATOM 1524 C CA . LYS A 1 186 ? 13.797 -22.281 1.139 1 96.06 186 LYS A CA 1
ATOM 1525 C C . LYS A 1 186 ? 12.773 -23.281 1.69 1 96.06 186 LYS A C 1
ATOM 1527 O O . LYS A 1 186 ? 13.125 -24.406 2.025 1 96.06 186 LYS A O 1
ATOM 1532 N N . ASP A 1 187 ? 11.578 -22.828 1.853 1 95.56 187 ASP A N 1
ATOM 1533 C CA . ASP A 1 187 ? 10.531 -23.797 2.156 1 95.56 187 ASP A CA 1
ATOM 1534 C C . ASP A 1 187 ? 10.586 -24.969 1.188 1 95.56 187 ASP A C 1
ATOM 1536 O O . ASP A 1 187 ? 10.773 -24.797 -0.015 1 95.56 187 ASP A O 1
ATOM 1540 N N . ARG A 1 188 ? 10.328 -26.094 1.661 1 93.88 188 ARG A N 1
ATOM 1541 C CA . ARG A 1 188 ? 10.508 -27.328 0.897 1 93.88 188 ARG A CA 1
ATOM 1542 C C . ARG A 1 188 ? 9.656 -27.312 -0.366 1 93.88 188 ARG A C 1
ATOM 1544 O O . ARG A 1 188 ? 10.125 -27.688 -1.442 1 93.88 188 ARG A O 1
ATOM 1551 N N . ASN A 1 189 ? 8.422 -26.891 -0.259 1 94 189 ASN A N 1
ATOM 1552 C CA . ASN A 1 189 ? 7.496 -26.906 -1.383 1 94 189 ASN A CA 1
ATOM 1553 C C . ASN A 1 189 ? 7.855 -25.828 -2.412 1 94 189 ASN A C 1
ATOM 1555 O O . ASN A 1 189 ? 7.406 -25.891 -3.559 1 94 189 ASN A O 1
ATOM 1559 N N . ILE A 1 190 ? 8.695 -24.891 -2.029 1 97.75 190 ILE A N 1
ATOM 1560 C CA . ILE A 1 190 ? 9.047 -23.781 -2.898 1 97.75 190 ILE A CA 1
ATOM 1561 C C . ILE A 1 190 ? 10.445 -24 -3.479 1 97.75 190 ILE A C 1
ATOM 1563 O O . ILE A 1 190 ? 10.648 -23.859 -4.688 1 97.75 190 ILE A O 1
ATOM 1567 N N . TYR A 1 191 ? 11.297 -24.484 -2.688 1 96.88 191 TYR A N 1
ATOM 1568 C CA . TYR A 1 191 ? 12.703 -24.562 -3.066 1 96.88 191 TYR A CA 1
ATOM 1569 C C . TYR A 1 191 ? 12.914 -25.625 -4.145 1 96.88 191 TYR A C 1
ATOM 1571 O O . TYR A 1 191 ? 13.922 -25.609 -4.852 1 96.88 191 TYR A O 1
ATOM 1579 N N . CYS A 1 192 ? 12.039 -26.516 -4.242 1 97.25 192 CYS A N 1
ATOM 1580 C CA . CYS A 1 192 ? 12.172 -27.531 -5.273 1 97.25 192 CYS A CA 1
ATOM 1581 C C . CYS A 1 192 ? 11.969 -26.938 -6.66 1 97.25 192 CYS A C 1
ATOM 1583 O O . CYS A 1 192 ? 12.273 -27.578 -7.664 1 97.25 192 CYS A O 1
ATOM 1585 N N . LYS A 1 193 ? 11.492 -25.703 -6.754 1 97.5 193 LYS A N 1
ATOM 1586 C CA . LYS A 1 193 ? 11.281 -25.031 -8.031 1 97.5 193 LYS A CA 1
ATOM 1587 C C . LYS A 1 193 ? 12.547 -24.297 -8.477 1 97.5 193 LYS A C 1
ATOM 1589 O O . LYS A 1 193 ? 13.281 -23.75 -7.652 1 97.5 193 LYS A O 1
ATOM 1594 N N . GLU A 1 194 ? 12.727 -24.25 -9.742 1 97.25 194 GLU A N 1
ATOM 1595 C CA . GLU A 1 194 ? 13.938 -23.641 -10.297 1 97.25 194 GLU A CA 1
ATOM 1596 C C . GLU A 1 194 ? 14 -22.156 -9.969 1 97.25 194 GLU A C 1
ATOM 1598 O O . GLU A 1 194 ? 15.062 -21.641 -9.617 1 97.25 194 GLU A O 1
ATOM 1603 N N . SER A 1 195 ? 12.914 -21.469 -10.07 1 97.25 195 SER A N 1
ATOM 1604 C CA . SER A 1 195 ? 12.898 -20.031 -9.82 1 97.25 195 SER A CA 1
ATOM 1605 C C . SER A 1 195 ? 13.359 -19.719 -8.398 1 97.25 195 SER A C 1
ATOM 1607 O O . SER A 1 195 ? 14.07 -18.734 -8.172 1 97.25 195 SER A O 1
ATOM 1609 N N . ALA A 1 196 ? 12.961 -20.547 -7.477 1 97.62 196 ALA A N 1
ATOM 1610 C CA . ALA A 1 196 ? 13.352 -20.328 -6.086 1 97.62 196 ALA A CA 1
ATOM 1611 C C . ALA A 1 196 ? 14.852 -20.578 -5.902 1 97.62 196 ALA A C 1
ATOM 1613 O O . ALA A 1 196 ? 15.531 -19.797 -5.219 1 97.62 196 ALA A O 1
ATOM 1614 N N . LYS A 1 197 ? 15.359 -21.594 -6.527 1 96.12 197 LYS A N 1
ATOM 1615 C CA . LYS A 1 197 ? 16.781 -21.891 -6.434 1 96.12 197 LYS A CA 1
ATOM 1616 C C . LYS A 1 197 ? 17.625 -20.75 -6.992 1 96.12 197 LYS A C 1
ATOM 1618 O O . LYS A 1 197 ? 18.609 -20.344 -6.375 1 96.12 197 LYS A O 1
ATOM 1623 N N . VAL A 1 198 ? 17.203 -20.312 -8.094 1 94.94 198 VAL A N 1
ATOM 1624 C CA . VAL A 1 198 ? 17.906 -19.203 -8.727 1 94.94 198 VAL A CA 1
ATOM 1625 C C . VAL A 1 198 ? 17.875 -17.969 -7.82 1 94.94 198 VAL A C 1
ATOM 1627 O O . VAL A 1 198 ? 18.906 -17.312 -7.609 1 94.94 198 VAL A O 1
ATOM 1630 N N . ALA A 1 199 ? 16.75 -17.672 -7.254 1 94.81 199 ALA A N 1
ATOM 1631 C CA . ALA A 1 199 ? 16.578 -16.5 -6.395 1 94.81 199 ALA A CA 1
ATOM 1632 C C . ALA A 1 199 ? 17.469 -16.609 -5.156 1 94.81 199 ALA A C 1
ATOM 1634 O O . ALA A 1 199 ? 18.141 -15.641 -4.789 1 94.81 199 ALA A O 1
ATOM 1635 N N . VAL A 1 200 ? 17.453 -17.766 -4.547 1 94.25 200 VAL A N 1
ATOM 1636 C CA . VAL A 1 200 ? 18.281 -17.969 -3.363 1 94.25 200 VAL A CA 1
ATOM 1637 C C . VAL A 1 200 ? 19.766 -17.766 -3.717 1 94.25 200 VAL A C 1
ATOM 1639 O O . VAL A 1 200 ? 20.516 -17.188 -2.939 1 94.25 200 VAL A O 1
ATOM 1642 N N . GLY A 1 201 ? 20.156 -18.203 -4.879 1 90.81 201 GLY A N 1
ATOM 1643 C CA . GLY A 1 201 ? 21.516 -17.969 -5.34 1 90.81 201 GLY A CA 1
ATOM 1644 C C . GLY A 1 201 ? 21.875 -16.5 -5.48 1 90.81 201 GLY A C 1
ATOM 1645 O O . GLY A 1 201 ? 22.984 -16.094 -5.152 1 90.81 201 GLY A O 1
ATOM 1646 N N . LEU A 1 202 ? 20.938 -15.711 -5.855 1 89.06 202 LEU A N 1
ATOM 1647 C CA . LEU A 1 202 ? 21.156 -14.281 -6.062 1 89.06 202 LEU A CA 1
ATOM 1648 C C . LEU A 1 202 ? 21.281 -13.555 -4.73 1 89.06 202 LEU A C 1
ATOM 1650 O O . LEU A 1 202 ? 21.969 -12.539 -4.633 1 89.06 202 LEU A O 1
ATOM 1654 N N . PHE A 1 203 ? 20.547 -14.031 -3.678 1 87.5 203 PHE A N 1
ATOM 1655 C CA . PHE A 1 203 ? 20.688 -13.438 -2.35 1 87.5 203 PHE A CA 1
ATOM 1656 C C . PHE A 1 203 ? 22.125 -13.555 -1.86 1 87.5 203 PHE A C 1
ATOM 1658 O O . PHE A 1 203 ? 22.656 -12.609 -1.268 1 87.5 203 PHE A O 1
ATOM 1665 N N . GLY A 1 204 ? 22.812 -14.578 -2.025 1 75.62 204 GLY A N 1
ATOM 1666 C CA . GLY A 1 204 ? 24.172 -14.82 -1.604 1 75.62 204 GLY A CA 1
ATOM 1667 C C . GLY A 1 204 ? 25.188 -13.953 -2.334 1 75.62 204 GLY A C 1
ATOM 1668 O O . GLY A 1 204 ? 26.078 -13.367 -1.711 1 75.62 204 GLY A O 1
ATOM 1669 N N . GLU A 1 205 ? 25.078 -13.711 -3.531 1 67.06 205 GLU A N 1
ATOM 1670 C CA . GLU A 1 205 ? 26.031 -13.008 -4.367 1 67.06 205 GLU A CA 1
ATOM 1671 C C . GLU A 1 205 ? 25.906 -11.492 -4.203 1 67.06 205 GLU A C 1
ATOM 1673 O O . GLU A 1 205 ? 26.906 -10.781 -4.125 1 67.06 205 GLU A O 1
ATOM 1678 N N . SER A 1 206 ? 24.656 -11.039 -4.098 1 60.69 206 SER A N 1
ATOM 1679 C CA . SER A 1 206 ? 24.375 -9.625 -4.316 1 60.69 206 SER A CA 1
ATOM 1680 C C . SER A 1 206 ? 24.109 -8.898 -2.998 1 60.69 206 SER A C 1
ATOM 1682 O O . SER A 1 206 ? 24.469 -7.734 -2.838 1 60.69 206 SER A O 1
ATOM 1684 N N . LEU A 1 207 ? 23.531 -9.508 -2.182 1 64 207 LEU A N 1
ATOM 1685 C CA . LEU A 1 207 ? 22.969 -8.727 -1.085 1 64 207 LEU A CA 1
ATOM 1686 C C . LEU A 1 207 ? 23.828 -8.852 0.167 1 64 207 LEU A C 1
ATOM 1688 O O . LEU A 1 207 ? 23.875 -7.938 0.99 1 64 207 LEU A O 1
ATOM 1692 N N . TYR A 1 208 ? 24.5 -9.82 0.3 1 55.66 208 TYR A N 1
ATOM 1693 C CA . TYR A 1 208 ? 25.375 -9.961 1.463 1 55.66 208 TYR A CA 1
ATOM 1694 C C . TYR A 1 208 ? 26.797 -9.578 1.122 1 55.66 208 TYR A C 1
ATOM 1696 O O . TYR A 1 208 ? 27.562 -9.164 1.996 1 55.66 208 TYR A O 1
ATOM 1704 N N . HIS A 1 209 ? 27.156 -9.703 -0.024 1 53.03 209 HIS A N 1
ATOM 1705 C CA . HIS A 1 209 ? 28.516 -9.266 -0.327 1 53.03 209 HIS A CA 1
ATOM 1706 C C . HIS A 1 209 ? 28.531 -7.844 -0.867 1 53.03 209 HIS A C 1
ATOM 1708 O O . HIS A 1 209 ? 27.719 -7.492 -1.729 1 53.03 209 HIS A O 1
ATOM 1714 N N . ARG A 1 210 ? 28.812 -6.785 0.073 1 48.47 210 ARG A N 1
ATOM 1715 C CA . ARG A 1 210 ? 28.859 -5.328 0.146 1 48.47 210 ARG A CA 1
ATOM 1716 C C . ARG A 1 210 ? 29.281 -4.727 -1.192 1 48.47 210 ARG A C 1
ATOM 1718 O O . ARG A 1 210 ? 30.469 -4.484 -1.43 1 48.47 210 ARG A O 1
ATOM 1725 N N . LYS A 1 211 ? 28.984 -5.117 -2.258 1 46.22 211 LYS A N 1
ATOM 1726 C CA . LYS A 1 211 ? 29.516 -4.211 -3.271 1 46.22 211 LYS A CA 1
ATOM 1727 C C . LYS A 1 211 ? 28.734 -2.9 -3.307 1 46.22 211 LYS A C 1
ATOM 1729 O O . LYS A 1 211 ? 27.516 -2.902 -3.279 1 46.22 211 LYS A O 1
ATOM 1734 N N . GLU A 1 212 ? 29.344 -1.723 -2.678 1 43.66 212 GLU A N 1
ATOM 1735 C CA . GLU A 1 212 ? 28.953 -0.317 -2.619 1 43.66 212 GLU A CA 1
ATOM 1736 C C . GLU A 1 212 ? 28.062 0.057 -3.797 1 43.66 212 GLU A C 1
ATOM 1738 O O . GLU A 1 212 ? 28.453 -0.096 -4.957 1 43.66 212 GLU A O 1
ATOM 1743 N N . PHE A 1 213 ? 26.891 0.058 -3.432 1 42.41 213 PHE A N 1
ATOM 1744 C CA . PHE A 1 213 ? 25.938 0.334 -4.492 1 42.41 213 PHE A CA 1
ATOM 1745 C C . PHE A 1 213 ? 26.031 1.783 -4.953 1 42.41 213 PHE A C 1
ATOM 1747 O O . PHE A 1 213 ? 25.703 2.1 -6.102 1 42.41 213 PHE A O 1
ATOM 1754 N N . LEU A 1 214 ? 26.281 2.803 -3.953 1 40.69 214 LEU A N 1
ATOM 1755 C CA . LEU A 1 214 ? 26.141 4.211 -4.316 1 40.69 214 LEU A CA 1
ATOM 1756 C C . LEU A 1 214 ? 27.5 4.809 -4.66 1 40.69 214 LEU A C 1
ATOM 1758 O O . LEU A 1 214 ? 28.516 4.445 -4.062 1 40.69 214 LEU A O 1
ATOM 1762 N N . PRO A 1 215 ? 27.578 5.664 -5.609 1 35.62 215 PRO A N 1
ATOM 1763 C CA . PRO A 1 215 ? 28.797 6.438 -5.84 1 35.62 215 PRO A CA 1
ATOM 1764 C C . PRO A 1 215 ? 29.141 7.379 -4.684 1 35.62 215 PRO A C 1
ATOM 1766 O O . PRO A 1 215 ? 28.234 7.828 -3.973 1 35.62 215 PRO A O 1
ATOM 1769 N N . ALA A 1 216 ? 30.453 7.57 -4.324 1 37.19 216 ALA A N 1
ATOM 1770 C CA . ALA A 1 216 ? 31.062 8.453 -3.332 1 37.19 216 ALA A CA 1
ATOM 1771 C C . ALA A 1 216 ? 30.484 9.867 -3.434 1 37.19 216 ALA A C 1
ATOM 1773 O O . ALA A 1 216 ? 30.578 10.648 -2.488 1 37.19 216 ALA A O 1
ATOM 1774 N N . SER A 1 217 ? 30.016 10.258 -4.34 1 37.75 217 SER A N 1
ATOM 1775 C CA . SER A 1 217 ? 29.719 11.68 -4.492 1 37.75 217 SER A CA 1
ATOM 1776 C C . SER A 1 217 ? 28.562 12.094 -3.582 1 37.75 217 SER A C 1
ATOM 1778 O O . SER A 1 217 ? 28.266 13.289 -3.449 1 37.75 217 SER A O 1
ATOM 1780 N N . TYR A 1 218 ? 27.719 11.289 -3.189 1 35.59 218 TYR A N 1
ATOM 1781 C CA . TYR A 1 218 ? 26.641 11.75 -2.314 1 35.59 218 TYR A CA 1
ATOM 1782 C C . TYR A 1 218 ? 27.156 11.945 -0.889 1 35.59 218 TYR A C 1
ATOM 1784 O O . TYR A 1 218 ? 26.359 12.219 0.022 1 35.59 218 TYR A O 1
ATOM 1792 N N . ASN A 1 219 ? 28.453 11.781 -0.676 1 35.34 219 ASN A N 1
ATOM 1793 C CA . ASN A 1 219 ? 29.047 12.086 0.619 1 35.34 219 ASN A CA 1
ATOM 1794 C C . ASN A 1 219 ? 29.188 13.594 0.829 1 35.34 219 ASN A C 1
ATOM 1796 O O . ASN A 1 219 ? 30.25 14.07 1.227 1 35.34 219 ASN A O 1
ATOM 1800 N N . ASN A 1 220 ? 28.547 14.281 0.038 1 32.88 220 ASN A N 1
ATOM 1801 C CA . ASN A 1 220 ? 28.875 15.641 0.438 1 32.88 220 ASN A CA 1
ATOM 1802 C C . ASN A 1 220 ? 28.281 15.984 1.802 1 32.88 220 ASN A C 1
ATOM 1804 O O . ASN A 1 220 ? 27.062 15.945 1.983 1 32.88 220 ASN A O 1
ATOM 1808 N N . LYS A 1 221 ? 29.078 15.883 2.795 1 35.75 221 LYS A N 1
ATOM 1809 C CA . LYS A 1 221 ? 28.812 16.5 4.09 1 35.75 221 LYS A CA 1
ATOM 1810 C C . LYS A 1 221 ? 28.328 17.938 3.928 1 35.75 221 LYS A C 1
ATOM 1812 O O . LYS A 1 221 ? 28.969 18.734 3.232 1 35.75 221 LYS A O 1
ATOM 1817 N N . PRO A 1 222 ? 27.062 18.219 4.305 1 32.41 222 PRO A N 1
ATOM 1818 C CA . PRO A 1 222 ? 26.781 19.656 4.332 1 32.41 222 PRO A CA 1
ATOM 1819 C C . PRO A 1 222 ? 27.844 20.453 5.098 1 32.41 222 PRO A C 1
ATOM 1821 O O . PRO A 1 222 ? 28.281 20.031 6.176 1 32.41 222 PRO A O 1
ATOM 1824 N N . HIS A 1 223 ? 28.656 21.141 4.395 1 29.53 223 HIS A N 1
ATOM 1825 C CA . HIS A 1 223 ? 29.547 22.094 5.059 1 29.53 223 HIS A CA 1
ATOM 1826 C C . HIS A 1 223 ? 28.75 23 5.992 1 29.53 223 HIS A C 1
ATOM 1828 O O . HIS A 1 223 ? 27.969 23.844 5.535 1 29.53 223 HIS A O 1
ATOM 1834 N N . VAL A 1 224 ? 28.484 22.609 7.176 1 33.28 224 VAL A N 1
ATOM 1835 C CA . VAL A 1 224 ? 28.094 23.547 8.234 1 33.28 224 VAL A CA 1
ATOM 1836 C C . VAL A 1 224 ? 29.203 24.578 8.438 1 33.28 224 VAL A C 1
ATOM 1838 O O . VAL A 1 224 ? 30.344 24.219 8.766 1 33.28 224 VAL A O 1
ATOM 1841 N N . GLN A 1 225 ? 29.203 25.672 7.816 1 25.88 225 GLN A N 1
ATOM 1842 C CA . GLN A 1 225 ? 30 26.797 8.266 1 25.88 225 GLN A CA 1
ATOM 1843 C C . GLN A 1 225 ? 29.766 27.094 9.742 1 25.88 225 GLN A C 1
ATOM 1845 O O . GLN A 1 225 ? 28.625 27.328 10.156 1 25.88 225 GLN A O 1
ATOM 1850 N N . HIS A 1 226 ? 30.781 26.844 10.578 1 26.7 226 HIS A N 1
ATOM 1851 C CA . HIS A 1 226 ? 30.938 27.547 11.844 1 26.7 226 HIS A CA 1
ATOM 1852 C C . HIS A 1 226 ? 31.125 29.047 11.617 1 26.7 226 HIS A C 1
ATOM 1854 O O . HIS A 1 226 ? 31.859 29.453 10.711 1 26.7 226 HIS A O 1
ATOM 1860 N N . MET B 1 1 ? 14.875 -15.328 -14.367 1 65.06 1 MET B N 1
ATOM 1861 C CA . MET B 1 1 ? 14.898 -14.039 -13.68 1 65.06 1 MET B CA 1
ATOM 1862 C C . MET B 1 1 ? 15.562 -12.977 -14.547 1 65.06 1 MET B C 1
ATOM 1864 O O . MET B 1 1 ? 16.609 -13.219 -15.141 1 65.06 1 MET B O 1
ATOM 1868 N N . GLU B 1 2 ? 14.773 -11.922 -14.789 1 65.81 2 GLU B N 1
ATOM 1869 C CA . GLU B 1 2 ? 15.242 -10.883 -15.703 1 65.81 2 GLU B CA 1
ATOM 1870 C C . GLU B 1 2 ? 16.422 -10.125 -15.109 1 65.81 2 GLU B C 1
ATOM 1872 O O . GLU B 1 2 ? 16.484 -9.898 -13.898 1 65.81 2 GLU B O 1
ATOM 1877 N N . ALA B 1 3 ? 17.344 -9.984 -15.914 1 76.19 3 ALA B N 1
ATOM 1878 C CA . ALA B 1 3 ? 18.516 -9.211 -15.539 1 76.19 3 ALA B CA 1
ATOM 1879 C C . ALA B 1 3 ? 18.141 -7.793 -15.125 1 76.19 3 ALA B C 1
ATOM 1881 O O . ALA B 1 3 ? 17.141 -7.246 -15.617 1 76.19 3 ALA B O 1
ATOM 1882 N N . ILE B 1 4 ? 18.844 -7.297 -14.172 1 83.06 4 ILE B N 1
ATOM 1883 C CA . ILE B 1 4 ? 18.609 -5.934 -13.719 1 83.06 4 ILE B CA 1
ATOM 1884 C C . ILE B 1 4 ? 19.188 -4.941 -14.719 1 83.06 4 ILE B C 1
ATOM 1886 O O . ILE B 1 4 ? 20.375 -5.031 -15.078 1 83.06 4 ILE B O 1
ATOM 1890 N N . ASP B 1 5 ? 18.312 -4.129 -15.289 1 86.56 5 ASP B N 1
ATOM 1891 C CA . ASP B 1 5 ? 18.734 -3.004 -16.109 1 86.56 5 ASP B CA 1
ATOM 1892 C C . ASP B 1 5 ? 19.219 -1.843 -15.242 1 86.56 5 ASP B C 1
ATOM 1894 O O . ASP B 1 5 ? 18.422 -1.175 -14.586 1 86.56 5 ASP B O 1
ATOM 1898 N N . ARG B 1 6 ? 20.469 -1.567 -15.336 1 86.25 6 ARG B N 1
ATOM 1899 C CA . ARG B 1 6 ? 21.078 -0.6 -14.43 1 86.25 6 ARG B CA 1
ATOM 1900 C C . ARG B 1 6 ? 20.469 0.786 -14.617 1 86.25 6 ARG B C 1
ATOM 1902 O O . ARG B 1 6 ? 20.203 1.486 -13.641 1 86.25 6 ARG B O 1
ATOM 1909 N N . GLN B 1 7 ? 20.359 1.187 -15.836 1 88.88 7 GLN B N 1
ATOM 1910 C CA . GLN B 1 7 ? 19.781 2.504 -16.094 1 88.88 7 GLN B CA 1
ATOM 1911 C C . GLN B 1 7 ? 18.375 2.619 -15.523 1 88.88 7 GLN B C 1
ATOM 1913 O O . GLN B 1 7 ? 18.031 3.635 -14.922 1 88.88 7 GLN B O 1
ATOM 1918 N N . LYS B 1 8 ? 17.609 1.609 -15.688 1 93.5 8 LYS B N 1
ATOM 1919 C CA . LYS B 1 8 ? 16.234 1.631 -15.203 1 93.5 8 LYS B CA 1
ATOM 1920 C C . LYS B 1 8 ? 16.188 1.544 -13.68 1 93.5 8 LYS B C 1
ATOM 1922 O O . LYS B 1 8 ? 15.297 2.123 -13.047 1 93.5 8 LYS B O 1
ATOM 1927 N N . LEU B 1 9 ? 17.141 0.875 -13.109 1 92.25 9 LEU B N 1
ATOM 1928 C CA . LEU B 1 9 ? 17.266 0.855 -11.656 1 92.25 9 LEU B CA 1
ATOM 1929 C C . LEU B 1 9 ? 17.641 2.234 -11.125 1 92.25 9 LEU B C 1
ATOM 1931 O O . LEU B 1 9 ? 17.094 2.684 -10.117 1 92.25 9 LEU B O 1
ATOM 1935 N N . ASP B 1 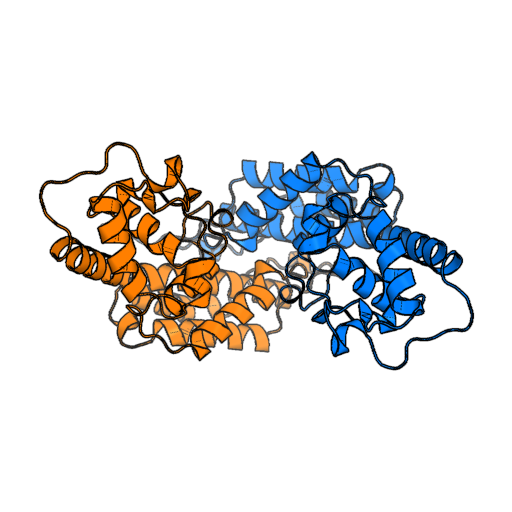10 ? 18.531 2.871 -11.773 1 90.75 10 ASP B N 1
ATOM 1936 C CA . ASP B 1 10 ? 18.906 4.227 -11.391 1 90.75 10 ASP B CA 1
ATOM 1937 C C . ASP B 1 10 ? 17.703 5.172 -11.477 1 90.75 10 ASP B C 1
ATOM 1939 O O . ASP B 1 10 ? 17.547 6.051 -10.625 1 90.75 10 ASP B O 1
ATOM 1943 N N . ASN B 1 11 ? 16.938 4.973 -12.531 1 93.56 11 ASN B N 1
ATOM 1944 C CA . ASN B 1 11 ? 15.711 5.742 -12.648 1 93.56 11 ASN B CA 1
ATOM 1945 C C . ASN B 1 11 ? 14.773 5.484 -11.469 1 93.56 11 ASN B C 1
ATOM 1947 O O . ASN B 1 11 ? 14.156 6.414 -10.945 1 93.56 11 ASN B O 1
ATOM 1951 N N . PHE B 1 12 ? 14.742 4.277 -11.078 1 95.81 12 PHE B N 1
ATOM 1952 C CA . PHE B 1 12 ? 13.922 3.908 -9.93 1 95.81 12 PHE B CA 1
ATOM 1953 C C . PHE B 1 12 ? 14.414 4.617 -8.672 1 95.81 12 PHE B C 1
ATOM 1955 O O . PHE B 1 12 ? 13.609 5.168 -7.914 1 95.81 12 PHE B O 1
ATOM 1962 N N . ILE B 1 13 ? 15.648 4.625 -8.484 1 93.19 13 ILE B N 1
ATOM 1963 C CA . ILE B 1 13 ? 16.234 5.254 -7.305 1 93.19 13 ILE B CA 1
ATOM 1964 C C . ILE B 1 13 ? 15.984 6.758 -7.344 1 93.19 13 ILE B C 1
ATOM 1966 O O . ILE B 1 13 ? 15.672 7.371 -6.32 1 93.19 13 ILE B O 1
ATOM 1970 N N . SER B 1 14 ? 16.078 7.309 -8.484 1 93.12 14 SER B N 1
ATOM 1971 C CA . SER B 1 14 ? 15.789 8.734 -8.641 1 93.12 14 SER B CA 1
ATOM 1972 C C . SER B 1 14 ? 14.352 9.055 -8.258 1 93.12 14 SER B C 1
ATOM 1974 O O . SER B 1 14 ? 14.086 10.055 -7.59 1 93.12 14 SER B O 1
ATOM 1976 N N . VAL B 1 15 ? 13.469 8.219 -8.695 1 95.75 15 VAL B N 1
ATOM 1977 C CA . VAL B 1 15 ? 12.062 8.398 -8.344 1 95.75 15 VAL B CA 1
ATOM 1978 C C . VAL B 1 15 ? 11.891 8.281 -6.832 1 95.75 15 VAL B C 1
ATOM 1980 O O . VAL B 1 15 ? 11.211 9.094 -6.211 1 95.75 15 VAL B O 1
ATOM 1983 N N . ALA B 1 16 ? 12.531 7.289 -6.27 1 96.31 16 ALA B N 1
ATOM 1984 C CA . ALA B 1 16 ? 12.445 7.09 -4.828 1 96.31 16 ALA B CA 1
ATOM 1985 C C . ALA B 1 16 ? 12.945 8.328 -4.074 1 96.31 16 ALA B C 1
ATOM 1987 O O . ALA B 1 16 ? 12.305 8.773 -3.119 1 96.31 16 ALA B O 1
ATOM 1988 N N . LEU B 1 17 ? 13.977 8.867 -4.512 1 94.12 17 LEU B N 1
ATOM 1989 C CA . LEU B 1 17 ? 14.523 10.07 -3.902 1 94.12 17 LEU B CA 1
ATOM 1990 C C . LEU B 1 17 ? 13.586 11.258 -4.098 1 94.12 17 LEU B C 1
ATOM 1992 O O . LEU B 1 17 ? 13.391 12.062 -3.184 1 94.12 17 LEU B O 1
ATOM 1996 N N . GLY B 1 18 ? 13.047 11.359 -5.301 1 95.5 18 GLY B N 1
ATOM 1997 C CA . GLY B 1 18 ? 12.062 12.406 -5.539 1 95.5 18 GLY B CA 1
ATOM 1998 C C . GLY B 1 18 ? 10.883 12.344 -4.586 1 95.5 18 GLY B C 1
ATOM 1999 O O . GLY B 1 18 ? 10.438 13.375 -4.074 1 95.5 18 GLY B O 1
ATOM 2000 N N . LEU B 1 19 ? 10.414 11.156 -4.355 1 97.06 19 LEU B N 1
ATOM 2001 C CA . LEU B 1 19 ? 9.312 10.977 -3.42 1 97.06 19 LEU B CA 1
ATOM 2002 C C . LEU B 1 19 ? 9.719 11.391 -2.01 1 97.06 19 LEU B C 1
ATOM 2004 O O . LEU B 1 19 ? 8.93 12.023 -1.299 1 97.06 19 LEU B O 1
ATOM 2008 N N . LYS B 1 20 ? 10.93 11.031 -1.624 1 95.75 20 LYS B N 1
ATOM 2009 C CA . LYS B 1 20 ? 11.469 11.461 -0.337 1 95.75 20 LYS B CA 1
ATOM 2010 C C . LYS B 1 20 ? 11.469 12.984 -0.222 1 95.75 20 LYS B C 1
ATOM 2012 O O . LYS B 1 20 ? 11.047 13.531 0.795 1 95.75 20 LYS B O 1
ATOM 2017 N N . PHE B 1 21 ? 11.922 13.609 -1.224 1 95.62 21 PHE B N 1
ATOM 2018 C CA . PHE B 1 21 ? 11.992 15.062 -1.209 1 95.62 21 PHE B CA 1
ATOM 2019 C C . PHE B 1 21 ? 10.602 15.68 -1.158 1 95.62 21 PHE B C 1
ATOM 2021 O O . PHE B 1 21 ? 10.391 16.703 -0.497 1 95.62 21 PHE B O 1
ATOM 2028 N N . CYS B 1 22 ? 9.734 15.078 -1.859 1 97.31 22 CYS B N 1
ATOM 2029 C CA . CYS B 1 22 ? 8.359 15.57 -1.859 1 97.31 22 CYS B CA 1
ATOM 2030 C C . CYS B 1 22 ? 7.762 15.523 -0.458 1 97.31 22 CYS B C 1
ATOM 2032 O O . CYS B 1 22 ? 7.172 16.5 0.007 1 97.31 22 CYS B O 1
ATOM 2034 N N . VAL B 1 23 ? 7.941 14.414 0.193 1 97.75 23 VAL B N 1
ATOM 2035 C CA . VAL B 1 23 ? 7.438 14.266 1.556 1 97.75 23 VAL B CA 1
ATOM 2036 C C . VAL B 1 23 ? 8.055 15.336 2.453 1 97.75 23 VAL B C 1
ATOM 2038 O O . VAL B 1 23 ? 7.336 16.031 3.186 1 97.75 23 VAL B O 1
ATOM 2041 N N . SER B 1 24 ? 9.336 15.531 2.32 1 96.62 24 SER B N 1
ATOM 2042 C CA . SER B 1 24 ? 10.031 16.531 3.119 1 96.62 24 SER B CA 1
ATOM 2043 C C . SER B 1 24 ? 9.539 17.938 2.785 1 96.62 24 SER B C 1
ATOM 2045 O O . SER B 1 24 ? 9.391 18.781 3.676 1 96.62 24 SER B O 1
ATOM 2047 N N . GLY B 1 25 ? 9.297 18.156 1.58 1 97.75 25 GLY B N 1
ATOM 2048 C CA . GLY B 1 25 ? 8.914 19.469 1.114 1 97.75 25 GLY B CA 1
ATOM 2049 C C . GLY B 1 25 ? 7.516 19.875 1.555 1 97.75 25 GLY B C 1
ATOM 2050 O O . GLY B 1 25 ? 7.211 21.062 1.666 1 97.75 25 GLY B O 1
ATOM 2051 N N . LEU B 1 26 ? 6.695 18.938 1.865 1 98.12 26 LEU B N 1
ATOM 2052 C CA . LEU B 1 26 ? 5.301 19.203 2.207 1 98.12 26 LEU B CA 1
ATOM 2053 C C . LEU B 1 26 ? 5.145 19.438 3.707 1 98.12 26 LEU B C 1
ATOM 2055 O O . LEU B 1 26 ? 4.078 19.844 4.168 1 98.12 26 LEU B O 1
ATOM 2059 N N . GLN B 1 27 ? 6.188 19.234 4.477 1 97.56 27 GLN B N 1
ATOM 2060 C CA . GLN B 1 27 ? 6.094 19.141 5.93 1 97.56 27 GLN B CA 1
ATOM 2061 C C . GLN B 1 27 ? 5.594 20.453 6.527 1 97.56 27 GLN B C 1
ATOM 2063 O O . GLN B 1 27 ? 4.602 20.484 7.262 1 97.56 27 GLN B O 1
ATOM 2068 N N . ASP B 1 28 ? 6.219 21.562 6.176 1 97.94 28 ASP B N 1
ATOM 2069 C CA . ASP B 1 28 ? 5.852 22.844 6.777 1 97.94 28 ASP B CA 1
ATOM 2070 C C . ASP B 1 28 ? 4.426 23.234 6.398 1 97.94 28 ASP B C 1
ATOM 2072 O O . ASP B 1 28 ? 3.672 23.734 7.238 1 97.94 28 ASP B O 1
ATOM 2076 N N . PHE B 1 29 ? 4.094 23.078 5.195 1 98.38 29 PHE B N 1
ATOM 2077 C CA . PHE B 1 29 ? 2.754 23.422 4.723 1 98.38 29 PHE B CA 1
ATOM 2078 C C . PHE B 1 29 ? 1.695 22.656 5.516 1 98.38 29 PHE B C 1
ATOM 2080 O O . PHE B 1 29 ? 0.713 23.25 5.969 1 98.38 29 PHE B O 1
ATOM 2087 N N . ILE B 1 30 ? 1.902 21.328 5.707 1 98.44 30 ILE B N 1
ATOM 2088 C CA . ILE B 1 30 ? 0.955 20.484 6.422 1 98.44 30 ILE B CA 1
ATOM 2089 C C . ILE B 1 30 ? 0.875 20.906 7.883 1 98.44 30 ILE B C 1
ATOM 2091 O O . ILE B 1 30 ? -0.216 21.141 8.414 1 98.44 30 ILE B O 1
ATOM 2095 N N . LEU B 1 31 ? 2.02 21.078 8.453 1 97.94 31 LEU B N 1
ATOM 2096 C CA . LEU B 1 31 ? 2.059 21.375 9.883 1 97.94 31 LEU B CA 1
ATOM 2097 C C . LEU B 1 31 ? 1.43 22.734 10.164 1 97.94 31 LEU B C 1
ATOM 2099 O O . LEU B 1 31 ? 0.651 22.891 11.109 1 97.94 31 LEU B O 1
ATOM 2103 N N . ASP B 1 32 ? 1.753 23.688 9.34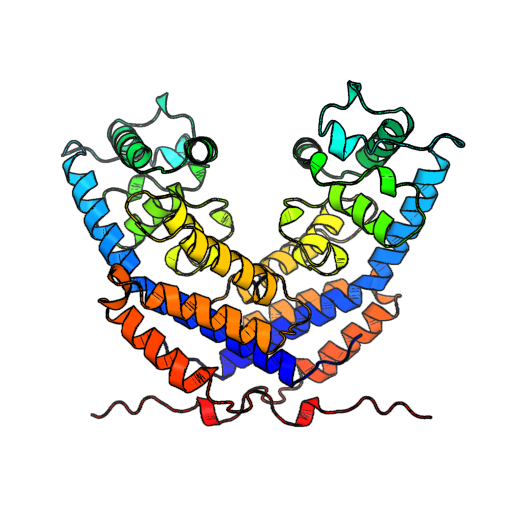4 1 97.88 32 ASP B N 1
ATOM 2104 C CA . ASP B 1 32 ? 1.178 25.016 9.508 1 97.88 32 ASP B CA 1
ATOM 2105 C C . ASP B 1 32 ? -0.341 24.984 9.359 1 97.88 32 ASP B C 1
ATOM 2107 O O . ASP B 1 32 ? -1.064 25.594 10.141 1 97.88 32 ASP B O 1
ATOM 2111 N N . THR B 1 33 ? -0.783 24.344 8.359 1 98.12 33 THR B N 1
ATOM 2112 C CA . THR B 1 33 ? -2.217 24.234 8.109 1 98.12 33 THR B CA 1
ATOM 2113 C C . THR B 1 33 ? -2.92 23.531 9.266 1 98.12 33 THR B C 1
ATOM 2115 O O . THR B 1 33 ? -3.959 23.984 9.742 1 98.12 33 THR B O 1
ATOM 2118 N N . MET B 1 34 ? -2.336 22.484 9.75 1 98.19 34 MET B N 1
ATOM 2119 C CA . MET B 1 34 ? -2.938 21.703 10.828 1 98.19 34 MET B CA 1
ATOM 2120 C C . MET B 1 34 ? -2.961 22.5 12.125 1 98.19 34 MET B C 1
ATOM 2122 O O . MET B 1 34 ? -3.916 22.422 12.898 1 98.19 34 MET B O 1
ATOM 2126 N N . GLU B 1 35 ? -1.882 23.203 12.328 1 98.25 35 GLU B N 1
ATOM 2127 C CA . GLU B 1 35 ? -1.837 24.047 13.523 1 98.25 35 GLU B CA 1
ATOM 2128 C C . GLU B 1 35 ? -2.953 25.078 13.5 1 98.25 35 GLU B C 1
ATOM 2130 O O . GLU B 1 35 ? -3.672 25.25 14.492 1 98.25 35 GLU B O 1
ATOM 2135 N N . THR B 1 36 ? -3.066 25.734 12.414 1 97.94 36 THR B N 1
ATOM 2136 C CA . THR B 1 36 ? -4.105 26.75 12.266 1 97.94 36 THR B CA 1
ATOM 2137 C C . THR B 1 36 ? -5.492 26.141 12.422 1 97.94 36 THR B C 1
ATOM 2139 O O . THR B 1 36 ? -6.336 26.672 13.141 1 97.94 36 THR B O 1
ATOM 2142 N N . LEU B 1 37 ? -5.676 25.047 11.773 1 98.25 37 LEU B N 1
ATOM 2143 C CA . LEU B 1 37 ? -6.949 24.344 11.852 1 98.25 37 LEU B CA 1
ATOM 2144 C C . LEU B 1 37 ? -7.266 23.938 13.289 1 98.25 37 LEU B C 1
ATOM 2146 O O . LEU B 1 37 ? -8.398 24.094 13.75 1 98.25 37 LEU B O 1
ATOM 2150 N N . HIS B 1 38 ? -6.297 23.375 13.891 1 97.81 38 HIS B N 1
ATOM 2151 C CA . HIS B 1 38 ? -6.453 22.953 15.273 1 97.81 38 HIS B CA 1
ATOM 2152 C C . HIS B 1 38 ? -6.902 24.094 16.172 1 97.81 38 HIS B C 1
ATOM 2154 O O . HIS B 1 38 ? -7.844 23.953 16.953 1 97.81 38 HIS B O 1
ATOM 2160 N N . GLN B 1 39 ? -6.258 25.203 16.031 1 97.06 39 GLN B N 1
ATOM 2161 C CA . GLN B 1 39 ? -6.598 26.375 16.828 1 97.06 39 GLN B CA 1
ATOM 2162 C C . GLN B 1 39 ? -8.031 26.828 16.562 1 97.06 39 GLN B C 1
ATOM 2164 O O . GLN B 1 39 ? -8.758 27.203 17.484 1 97.06 39 GLN B O 1
ATOM 2169 N N . ASN B 1 40 ? -8.398 26.797 15.336 1 97.25 40 ASN B N 1
ATOM 2170 C CA . ASN B 1 40 ? -9.75 27.172 14.961 1 97.25 40 ASN B CA 1
ATOM 2171 C C . ASN B 1 40 ? -10.789 26.25 15.594 1 97.25 40 ASN B C 1
ATOM 2173 O O . ASN B 1 40 ? -11.82 26.703 16.094 1 97.25 40 ASN B O 1
ATOM 2177 N N . ILE B 1 41 ? -10.516 24.953 15.578 1 97.12 41 ILE B N 1
ATOM 2178 C CA . ILE B 1 41 ? -11.438 23.984 16.156 1 97.12 41 ILE B CA 1
ATOM 2179 C C . ILE B 1 41 ? -11.508 24.172 17.672 1 97.12 41 ILE B C 1
ATOM 2181 O O . ILE B 1 41 ? -12.594 24.156 18.266 1 97.12 41 ILE B O 1
ATOM 2185 N N . LEU B 1 42 ? -10.344 24.328 18.25 1 95.25 42 LEU B N 1
ATOM 2186 C CA . LEU B 1 42 ? -10.25 24.5 19.688 1 95.25 42 LEU B CA 1
ATOM 2187 C C . LEU B 1 42 ? -11.148 25.641 20.156 1 95.25 42 LEU B C 1
ATOM 2189 O O . LEU B 1 42 ? -11.734 25.578 21.234 1 95.25 42 LEU B O 1
ATOM 2193 N N . GLN B 1 43 ? -11.242 26.625 19.344 1 94.75 43 GLN B N 1
ATOM 2194 C CA . GLN B 1 43 ? -12.047 27.797 19.688 1 94.75 43 GLN B CA 1
ATOM 2195 C C . GLN B 1 43 ? -13.531 27.453 19.688 1 94.75 43 GLN B C 1
ATOM 2197 O O . GLN B 1 43 ? -14.336 28.156 20.312 1 94.75 43 GLN B O 1
ATOM 2202 N N . GLN B 1 44 ? -13.891 26.391 19.016 1 93.62 44 GLN B N 1
ATOM 2203 C CA . GLN B 1 44 ? -15.289 26 18.906 1 93.62 44 GLN B CA 1
ATOM 2204 C C . GLN B 1 44 ? -15.656 24.984 20 1 93.62 44 GLN B C 1
ATOM 2206 O O . GLN B 1 44 ? -16.828 24.656 20.172 1 93.62 44 GLN B O 1
ATOM 2211 N N . ILE B 1 45 ? -14.625 24.453 20.641 1 93.06 45 ILE B N 1
ATOM 2212 C CA . ILE B 1 45 ? -14.828 23.438 21.656 1 93.06 45 ILE B CA 1
ATOM 2213 C C . ILE B 1 45 ? -15.102 24.094 23 1 93.06 45 ILE B C 1
ATOM 2215 O O . ILE B 1 45 ? -14.406 25.047 23.391 1 93.06 45 ILE B O 1
ATOM 2219 N N . PRO B 1 46 ? -16.141 23.594 23.641 1 86.25 46 PRO B N 1
ATOM 2220 C CA . PRO B 1 46 ? -16.422 24.141 24.969 1 86.25 46 PRO B CA 1
ATOM 2221 C C . PRO B 1 46 ? -15.219 24.016 25.922 1 86.25 46 PRO B C 1
ATOM 2223 O O . PRO B 1 46 ? -14.586 22.953 25.969 1 86.25 46 PRO B O 1
ATOM 2226 N N . ALA B 1 47 ? -14.922 25.062 26.594 1 80.38 47 ALA B N 1
ATOM 2227 C CA . ALA B 1 47 ? -13.758 25.109 27.484 1 80.38 47 ALA B CA 1
ATOM 2228 C C . ALA B 1 47 ? -14.016 24.312 28.766 1 80.38 47 ALA B C 1
ATOM 2230 O O . ALA B 1 47 ? -15.164 24.109 29.156 1 80.38 47 ALA B O 1
ATOM 2231 N N . GLY B 1 48 ? -12.945 23.812 29.312 1 77.12 48 GLY B N 1
ATOM 2232 C CA . GLY B 1 48 ? -12.984 23.297 30.672 1 77.12 48 GLY B CA 1
ATOM 2233 C C . GLY B 1 48 ? -13.219 21.797 30.734 1 77.12 48 GLY B C 1
ATOM 2234 O O . GLY B 1 48 ? -13.172 21.203 31.812 1 77.12 48 GLY B O 1
ATOM 2235 N N . LEU B 1 49 ? -13.516 21.219 29.609 1 78.06 49 LEU B N 1
ATOM 2236 C CA . LEU B 1 49 ? -13.766 19.781 29.672 1 78.06 49 LEU B CA 1
ATOM 2237 C C . LEU B 1 49 ? -12.625 19 29.016 1 78.06 49 LEU B C 1
ATOM 2239 O O . LEU B 1 49 ? -11.984 19.5 28.094 1 78.06 49 LEU B O 1
ATOM 2243 N N . LYS B 1 50 ? -12.266 17.922 29.719 1 88.38 50 LYS B N 1
ATOM 2244 C CA . LYS B 1 50 ? -11.258 17.016 29.172 1 88.38 50 LYS B CA 1
ATOM 2245 C C . LYS B 1 50 ? -11.766 15.578 29.141 1 88.38 50 LYS B C 1
ATOM 2247 O O . LYS B 1 50 ? -12.516 15.164 30.031 1 88.38 50 LYS B O 1
ATOM 2252 N N . CYS B 1 51 ? -11.422 14.984 28.094 1 94.5 51 CYS B N 1
ATOM 2253 C CA . CYS B 1 51 ? -11.703 13.555 28.031 1 94.5 51 CYS B CA 1
ATOM 2254 C C . CYS B 1 51 ? -10.742 12.781 28.922 1 94.5 51 CYS B C 1
ATOM 2256 O O . CYS B 1 51 ? -9.531 12.992 28.875 1 94.5 51 CYS B O 1
ATOM 2258 N N . THR B 1 52 ? -11.289 11.898 29.75 1 93.06 52 THR B N 1
ATOM 2259 C CA . THR B 1 52 ? -10.43 11.156 30.672 1 93.06 52 THR B CA 1
ATOM 2260 C C . THR B 1 52 ? -10.391 9.68 30.297 1 93.06 52 THR B C 1
ATOM 2262 O O . THR B 1 52 ? -9.641 8.906 30.891 1 93.06 52 THR B O 1
ATOM 2265 N N . ILE B 1 53 ? -11.039 9.211 29.328 1 94.44 53 ILE B N 1
ATOM 2266 C CA . ILE B 1 53 ? -11.125 7.77 29.125 1 94.44 53 ILE B CA 1
ATOM 2267 C C . ILE B 1 53 ? -10.727 7.43 27.688 1 94.44 53 ILE B C 1
ATOM 2269 O O . ILE B 1 53 ? -10.648 6.254 27.328 1 94.44 53 ILE B O 1
ATOM 2273 N N . ASN B 1 54 ? -10.461 8.375 26.844 1 96.19 54 ASN B N 1
ATOM 2274 C CA . ASN B 1 54 ? -10.203 8.141 25.438 1 96.19 54 ASN B CA 1
ATOM 2275 C C . ASN B 1 54 ? -11.359 7.41 24.766 1 96.19 54 ASN B C 1
ATOM 2277 O O . ASN B 1 54 ? -11.227 6.254 24.359 1 96.19 54 ASN B O 1
ATOM 2281 N N . CYS B 1 55 ? -12.375 8.117 24.484 1 97.62 55 CYS B N 1
ATOM 2282 C CA . CYS B 1 55 ? -13.664 7.586 24.078 1 97.62 55 CYS B CA 1
ATOM 2283 C C . CYS B 1 55 ? -13.531 6.746 22.812 1 97.62 55 CYS B C 1
ATOM 2285 O O . CYS B 1 55 ? -14.172 5.699 22.672 1 97.62 55 CYS B O 1
ATOM 2287 N N . SER B 1 56 ? -12.711 7.23 21.906 1 97.19 56 SER B N 1
ATOM 2288 C CA . SER B 1 56 ? -12.578 6.496 20.656 1 97.19 56 SER B CA 1
ATOM 2289 C C . SER B 1 56 ? -12.016 5.098 20.891 1 97.19 56 SER B C 1
ATOM 2291 O O . SER B 1 56 ? -12.516 4.121 20.328 1 97.19 56 SER B O 1
ATOM 2293 N N . ARG B 1 57 ? -11.016 4.992 21.688 1 95.62 57 ARG B N 1
ATOM 2294 C CA . ARG B 1 57 ? -10.406 3.701 21.984 1 95.62 57 ARG B CA 1
ATOM 2295 C C . ARG B 1 57 ? -11.375 2.799 22.734 1 95.62 57 ARG B C 1
ATOM 2297 O O . ARG B 1 57 ? -11.43 1.593 22.484 1 95.62 57 ARG B O 1
ATOM 2304 N N . LYS B 1 58 ? -12.039 3.352 23.641 1 96.81 58 LYS B N 1
ATOM 2305 C CA . LYS B 1 58 ? -12.914 2.586 24.516 1 96.81 58 LYS B CA 1
ATOM 2306 C C . LYS B 1 58 ? -14.18 2.15 23.781 1 96.81 58 LYS B C 1
ATOM 2308 O O . LYS B 1 58 ? -14.633 1.01 23.922 1 96.81 58 LYS B O 1
ATOM 2313 N N . TYR B 1 59 ? -14.711 3.076 22.969 1 97.19 59 TYR B N 1
ATOM 2314 C CA . TYR B 1 59 ? -16.047 2.816 22.453 1 97.19 59 TYR B CA 1
ATOM 2315 C C . TYR B 1 59 ? -16.047 2.701 20.938 1 97.19 59 TYR B C 1
ATOM 2317 O O . TYR B 1 59 ? -17.062 2.328 20.328 1 97.19 59 TYR B O 1
ATOM 2325 N N . GLY B 1 60 ? -14.969 3.041 20.328 1 96.25 60 GLY B N 1
ATOM 2326 C CA . GLY B 1 60 ? -14.914 2.99 18.875 1 96.25 60 GLY B CA 1
ATOM 2327 C C . GLY B 1 60 ? -15.984 3.826 18.203 1 96.25 60 GLY B C 1
ATOM 2328 O O . GLY B 1 60 ? -16.156 5.008 18.516 1 96.25 60 GLY B O 1
ATOM 2329 N N . ASN B 1 61 ? -16.734 3.17 17.453 1 95.69 61 ASN B N 1
ATOM 2330 C CA . ASN B 1 61 ? -17.766 3.867 16.688 1 95.69 61 ASN B CA 1
ATOM 2331 C C . ASN B 1 61 ? -19.062 3.996 17.469 1 95.69 61 ASN B C 1
ATOM 2333 O O . ASN B 1 61 ? -20.078 4.422 16.922 1 95.69 61 ASN B O 1
ATOM 2337 N N . GLY B 1 62 ? -19 3.615 18.703 1 96.12 62 GLY B N 1
ATOM 2338 C CA . GLY B 1 62 ? -20.141 3.838 19.578 1 96.12 62 GLY B CA 1
ATOM 2339 C C . GLY B 1 62 ? -20.25 5.27 20.078 1 96.12 62 GLY B C 1
ATOM 2340 O O . GLY B 1 62 ? -20.078 5.539 21.266 1 96.12 62 GLY B O 1
ATOM 2341 N N . PHE B 1 63 ? -20.719 6.141 19.344 1 95.38 63 PHE B N 1
ATOM 2342 C CA . PHE B 1 63 ? -20.625 7.578 19.547 1 95.38 63 PHE B CA 1
ATOM 2343 C C . PHE B 1 63 ? -21.578 8.031 20.656 1 95.38 63 PHE B C 1
ATOM 2345 O O . PHE B 1 63 ? -21.344 9.062 21.297 1 95.38 63 PHE B O 1
ATOM 2352 N N . SER B 1 64 ? -22.625 7.344 20.812 1 95.69 64 SER B N 1
ATOM 2353 C CA . SER B 1 64 ? -23.594 7.699 21.844 1 95.69 64 SER B CA 1
ATOM 2354 C C . SER B 1 64 ? -22.969 7.641 23.234 1 95.69 64 SER B C 1
ATOM 2356 O O . SER B 1 64 ? -23.469 8.25 24.188 1 95.69 64 SER B O 1
ATOM 2358 N N . ARG B 1 65 ? -21.922 6.926 23.328 1 96.94 65 ARG B N 1
ATOM 2359 C CA . ARG B 1 65 ? -21.281 6.75 24.625 1 96.94 65 ARG B CA 1
ATOM 2360 C C . ARG B 1 65 ? -20.109 7.715 24.797 1 96.94 65 ARG B C 1
ATOM 2362 O O . ARG B 1 65 ? -19.469 7.746 25.844 1 96.94 65 ARG B O 1
ATOM 2369 N N . TRP B 1 66 ? -19.828 8.484 23.797 1 97.31 66 TRP B N 1
ATOM 2370 C CA . TRP B 1 66 ? -18.719 9.43 23.859 1 97.31 66 TRP B CA 1
ATOM 2371 C C . TRP B 1 66 ? -19.031 10.586 24.797 1 97.31 66 TRP B C 1
ATOM 2373 O O . TRP B 1 66 ? -20.188 10.984 24.938 1 97.31 66 TRP B O 1
ATOM 2383 N N . CYS B 1 67 ? -18 10.984 25.469 1 96.19 67 CYS B N 1
ATOM 2384 C CA . CYS B 1 67 ? -18.172 12.188 26.266 1 96.19 67 CYS B CA 1
ATOM 2385 C C . CYS B 1 67 ? -18.438 13.398 25.391 1 96.19 67 CYS B C 1
ATOM 2387 O O . CYS B 1 67 ? -18.281 13.336 24.172 1 96.19 67 CYS B O 1
ATOM 2389 N N . ASN B 1 68 ? -18.797 14.539 25.938 1 93.62 68 ASN B N 1
ATOM 2390 C CA . ASN B 1 68 ? -19.219 15.734 25.219 1 93.62 68 ASN B CA 1
ATOM 2391 C C . ASN B 1 68 ? -18.047 16.344 24.422 1 93.62 68 ASN B C 1
ATOM 2393 O O . ASN B 1 68 ? -18.234 16.797 23.297 1 93.62 68 ASN B O 1
ATOM 2397 N N . ILE B 1 69 ? -16.922 16.297 24.969 1 95.12 69 ILE B N 1
ATOM 2398 C CA . ILE B 1 69 ? -15.773 16.922 24.328 1 95.12 69 ILE B CA 1
ATOM 2399 C C . ILE B 1 69 ? -15.406 16.141 23.078 1 95.12 69 ILE B C 1
ATOM 2401 O O . ILE B 1 69 ? -15.203 16.719 22 1 95.12 69 ILE B O 1
ATOM 2405 N N . CYS B 1 70 ? -15.359 14.828 23.219 1 96.5 70 CYS B N 1
ATOM 2406 C CA . CYS B 1 70 ? -15.031 14 22.078 1 96.5 70 CYS B CA 1
ATOM 2407 C C . CYS B 1 70 ? -16.078 14.141 20.984 1 96.5 70 CYS B C 1
ATOM 2409 O O . CYS B 1 70 ? -15.742 14.18 19.797 1 96.5 70 CYS B O 1
ATOM 2411 N N . ARG B 1 71 ? -17.266 14.258 21.328 1 95.94 71 ARG B N 1
ATOM 2412 C CA . ARG B 1 71 ? -18.328 14.445 20.359 1 95.94 71 ARG B CA 1
ATOM 2413 C C . ARG B 1 71 ? -18.203 15.797 19.656 1 95.94 71 ARG B C 1
ATOM 2415 O O . ARG B 1 71 ? -18.406 15.891 18.438 1 95.94 71 ARG B O 1
ATOM 2422 N N . SER B 1 72 ? -17.891 16.781 20.406 1 96.19 72 SER B N 1
ATOM 2423 C CA . SER B 1 72 ? -17.719 18.109 19.812 1 96.19 72 SER B CA 1
ATOM 2424 C C . SER B 1 72 ? -16.594 18.109 18.797 1 96.19 72 SER B C 1
ATOM 2426 O O . SER B 1 72 ? -16.734 18.672 17.703 1 96.19 72 SER B O 1
ATOM 2428 N N . TRP B 1 73 ? -15.5 17.531 19.156 1 96.75 73 TRP B N 1
ATOM 2429 C CA . TRP B 1 73 ? -14.383 17.422 18.219 1 96.75 73 TRP B CA 1
ATOM 2430 C C . TRP B 1 73 ? -14.805 16.656 16.953 1 96.75 73 TRP B C 1
ATOM 2432 O O . TRP B 1 73 ? -14.531 17.109 15.836 1 96.75 73 TRP B O 1
ATOM 2442 N N . LYS B 1 74 ? -15.43 15.523 17.203 1 96.81 74 LYS B N 1
ATOM 2443 C CA . LYS B 1 74 ? -15.922 14.734 16.078 1 96.81 74 LYS B CA 1
ATOM 2444 C C . LYS B 1 74 ? -16.797 15.57 15.156 1 96.81 74 LYS B C 1
ATOM 2446 O O . LYS B 1 74 ? -16.625 15.531 13.93 1 96.81 74 LYS B O 1
ATOM 2451 N N . ASP B 1 75 ? -17.672 16.344 15.688 1 96.38 75 ASP B N 1
ATOM 2452 C CA . ASP B 1 75 ? -18.594 17.156 14.914 1 96.38 75 ASP B CA 1
ATOM 2453 C C . ASP B 1 75 ? -17.844 18.219 14.102 1 96.38 75 ASP B C 1
ATOM 2455 O O . ASP B 1 75 ? -18.156 18.453 12.938 1 96.38 75 ASP B O 1
ATOM 2459 N N . GLU B 1 76 ? -16.922 18.844 14.703 1 97.31 76 GLU B N 1
ATOM 2460 C CA . GLU B 1 76 ? -16.141 19.844 13.992 1 97.31 76 GLU B CA 1
ATOM 2461 C C . GLU B 1 76 ? -15.336 19.219 12.859 1 97.31 76 GLU B C 1
ATOM 2463 O O . GLU B 1 76 ? -15.234 19.797 11.773 1 97.31 76 GLU B O 1
ATOM 2468 N N . LEU B 1 77 ? -14.797 18.047 13.094 1 97.69 77 LEU B N 1
ATOM 2469 C CA . LEU B 1 77 ? -14 17.375 12.078 1 97.69 77 LEU B CA 1
ATOM 2470 C C . LEU B 1 77 ? -14.883 16.891 10.93 1 97.69 77 LEU B C 1
ATOM 2472 O O . LEU B 1 77 ? -14.453 16.875 9.773 1 97.69 77 LEU B O 1
ATOM 2476 N N . HIS B 1 78 ? -16.047 16.531 11.266 1 97.75 78 HIS B N 1
ATOM 2477 C CA . HIS B 1 78 ? -17 16.109 10.242 1 97.75 78 HIS B CA 1
ATOM 2478 C C . HIS B 1 78 ? -17.234 17.203 9.211 1 97.75 78 HIS B C 1
ATOM 2480 O O . HIS B 1 78 ? -17.359 16.938 8.016 1 97.75 78 HIS B O 1
ATOM 2486 N N . LYS B 1 79 ? -17.25 18.438 9.617 1 96.69 79 LYS B N 1
ATOM 2487 C CA . LYS B 1 79 ? -17.453 19.578 8.742 1 96.69 79 LYS B CA 1
ATOM 2488 C C . LYS B 1 79 ? -16.312 19.734 7.734 1 96.69 79 LYS B C 1
ATOM 2490 O O . LYS B 1 79 ? -16.484 20.359 6.688 1 96.69 79 LYS B O 1
ATOM 2495 N N . LEU B 1 80 ? -15.25 19.172 8.078 1 97.31 80 LEU B N 1
ATOM 2496 C CA . LEU B 1 80 ? -14.039 19.344 7.277 1 97.31 80 LEU B CA 1
ATOM 2497 C C . LEU B 1 80 ? -13.852 18.188 6.297 1 97.31 80 LEU B C 1
ATOM 2499 O O . LEU B 1 80 ? -12.914 18.188 5.504 1 97.31 80 LEU B O 1
ATOM 2503 N N . CYS B 1 81 ? -14.719 17.234 6.348 1 96.94 81 CYS B N 1
ATOM 2504 C CA . CYS B 1 81 ? -14.633 16.094 5.445 1 96.94 81 CYS B CA 1
ATOM 2505 C C . CYS B 1 81 ? -15.133 16.453 4.055 1 96.94 81 CYS B C 1
ATOM 2507 O O . CYS B 1 81 ? -16.25 16.953 3.9 1 96.94 81 CYS B O 1
ATOM 2509 N N . ARG B 1 82 ? -14.391 16.156 3.057 1 94.81 82 ARG B N 1
ATOM 2510 C CA . ARG B 1 82 ? -14.758 16.469 1.681 1 94.81 82 ARG B CA 1
ATOM 2511 C C . ARG B 1 82 ? -15.781 15.477 1.141 1 94.81 82 ARG B C 1
ATOM 2513 O O . ARG B 1 82 ? -16.703 15.859 0.413 1 94.81 82 ARG B O 1
ATOM 2520 N N . TYR B 1 83 ? -15.586 14.219 1.567 1 91.44 83 TYR B N 1
ATOM 2521 C CA . TYR B 1 83 ? -16.453 13.164 1.039 1 91.44 83 TYR B CA 1
ATOM 2522 C C . TYR B 1 83 ? -17.172 12.438 2.164 1 91.44 83 TYR B C 1
ATOM 2524 O O . TYR B 1 83 ? -16.547 11.867 3.059 1 91.44 83 TYR B O 1
ATOM 2532 N N . LYS B 1 84 ? -18.422 12.344 2.055 1 88.25 84 LYS B N 1
ATOM 2533 C CA . LYS B 1 84 ? -19.25 11.703 3.066 1 88.25 84 LYS B CA 1
ATOM 2534 C C . LYS B 1 84 ? -18.938 10.211 3.182 1 88.25 84 LYS B C 1
ATOM 2536 O O . LYS B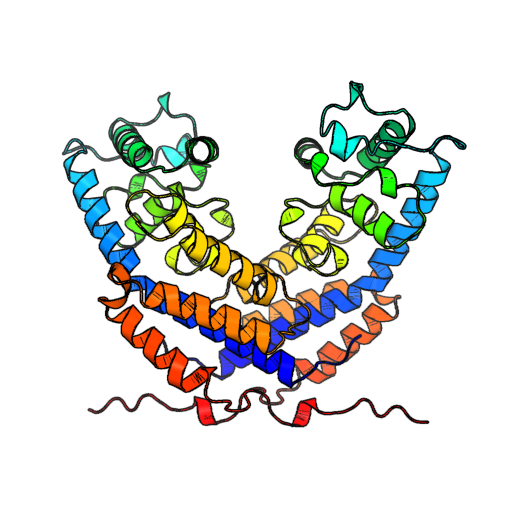 1 84 ? -18.859 9.672 4.285 1 88.25 84 LYS B O 1
ATOM 2541 N N . LYS B 1 85 ? -18.703 9.602 2.129 1 86.44 85 LYS B N 1
ATOM 2542 C CA . LYS B 1 85 ? -18.438 8.172 2.104 1 86.44 85 LYS B CA 1
ATOM 2543 C C . LYS B 1 85 ? -17.188 7.832 2.9 1 86.44 85 LYS B C 1
ATOM 2545 O O . LYS B 1 85 ? -17.094 6.762 3.51 1 86.44 85 LYS B O 1
ATOM 2550 N N . GLN B 1 86 ? -16.312 8.703 2.945 1 89.06 86 GLN B N 1
ATOM 2551 C CA . GLN B 1 86 ? -15.086 8.508 3.703 1 89.06 86 GLN B CA 1
ATOM 2552 C C . GLN B 1 86 ? -15.352 8.57 5.207 1 89.06 86 GLN B C 1
ATOM 2554 O O . GLN B 1 86 ? -14.758 7.809 5.977 1 89.06 86 GLN B O 1
ATOM 2559 N N . TRP B 1 87 ? -16.234 9.352 5.59 1 92.25 87 TRP B N 1
ATOM 2560 C CA . TRP B 1 87 ? -16.562 9.539 7 1 92.25 87 TRP B CA 1
ATOM 2561 C C . TRP B 1 87 ? -17.109 8.25 7.602 1 92.25 87 TRP B C 1
ATOM 2563 O O . TRP B 1 87 ? -16.766 7.887 8.727 1 92.25 87 TRP B O 1
ATOM 2573 N N . ASP B 1 88 ? -17.859 7.562 6.848 1 89.88 88 ASP B N 1
ATOM 2574 C CA . ASP B 1 88 ? -18.531 6.359 7.316 1 89.88 88 ASP B CA 1
ATOM 2575 C C . ASP B 1 88 ? -17.547 5.203 7.484 1 89.88 88 ASP B C 1
ATOM 2577 O O . ASP B 1 88 ? -17.859 4.211 8.148 1 89.88 88 ASP B O 1
ATOM 2581 N N . LYS B 1 89 ? -16.422 5.344 6.988 1 89.88 89 LYS B N 1
ATOM 2582 C CA . LYS B 1 89 ? -15.477 4.23 6.957 1 89.88 89 LYS B CA 1
ATOM 2583 C C . LYS B 1 89 ? -14.398 4.398 8.023 1 89.88 89 LYS B C 1
ATOM 2585 O O . LYS B 1 89 ? -13.508 3.553 8.148 1 89.88 89 LYS B O 1
ATOM 2590 N N . ILE B 1 90 ? -14.5 5.395 8.766 1 94.44 90 ILE B N 1
ATOM 2591 C CA . ILE B 1 90 ? -13.469 5.676 9.758 1 94.44 90 ILE B CA 1
ATOM 2592 C C . ILE B 1 90 ? -13.523 4.625 10.867 1 94.44 90 ILE B C 1
ATOM 2594 O O . ILE B 1 90 ? -14.594 4.328 11.398 1 94.44 90 ILE B O 1
ATOM 2598 N N . ASN B 1 91 ? -12.352 4.07 11.141 1 94 91 ASN B N 1
ATOM 2599 C CA . ASN B 1 91 ? -12.203 3.221 12.312 1 94 91 ASN B CA 1
ATOM 2600 C C . ASN B 1 91 ? -11.703 4.016 13.516 1 94 91 ASN B C 1
ATOM 2602 O O . ASN B 1 91 ? -10.5 4.066 13.781 1 94 91 ASN B O 1
ATOM 2606 N N . TRP B 1 92 ? -12.594 4.43 14.297 1 96.5 92 TRP B N 1
ATOM 2607 C CA . TRP B 1 92 ? -12.281 5.367 15.367 1 96.5 92 TRP B CA 1
ATOM 2608 C C . TRP B 1 92 ? -11.445 4.695 16.453 1 96.5 92 TRP B C 1
ATOM 2610 O O . TRP B 1 92 ? -10.758 5.367 17.219 1 96.5 92 TRP B O 1
ATOM 2620 N N . LYS B 1 93 ? -11.461 3.402 16.516 1 95.62 93 LYS B N 1
ATOM 2621 C CA . LYS B 1 93 ? -10.68 2.688 17.531 1 95.62 93 LYS B CA 1
ATOM 2622 C C . LYS B 1 93 ? -9.18 2.873 17.297 1 95.62 93 LYS B C 1
ATOM 2624 O O . LYS B 1 93 ? -8.383 2.652 18.219 1 95.62 93 LYS B O 1
ATOM 2629 N N . GLU B 1 94 ? -8.867 3.264 16.125 1 93.94 94 GLU B N 1
ATOM 2630 C CA . GLU B 1 94 ? -7.461 3.416 15.781 1 93.94 94 GLU B CA 1
ATOM 2631 C C . GLU B 1 94 ? -6.988 4.848 16.016 1 93.94 94 GLU B C 1
ATOM 2633 O O . GLU B 1 94 ? -5.828 5.176 15.75 1 93.94 94 GLU B O 1
ATOM 2638 N N . ILE B 1 95 ? -7.859 5.684 16.5 1 96 95 ILE B N 1
ATOM 2639 C CA . ILE B 1 95 ? -7.559 7.102 16.672 1 96 95 ILE B CA 1
ATOM 2640 C C . ILE B 1 95 ? -7.715 7.492 18.141 1 96 95 ILE B C 1
ATOM 2642 O O . ILE B 1 95 ? -8.711 7.152 18.781 1 96 95 ILE B O 1
ATOM 2646 N N . ASP B 1 96 ? -6.793 8.195 18.641 1 95.12 96 ASP B N 1
ATOM 2647 C CA . ASP B 1 96 ? -6.828 8.625 20.031 1 95.12 96 ASP B CA 1
ATOM 2648 C C . ASP B 1 96 ? -7.43 10.023 20.156 1 95.12 96 ASP B C 1
ATOM 2650 O O . ASP B 1 96 ? -6.699 11.023 20.172 1 95.12 96 ASP B O 1
ATOM 2654 N N . THR B 1 97 ? -8.695 10.055 20.453 1 96.5 97 THR B N 1
ATOM 2655 C CA . THR B 1 97 ? -9.406 11.328 20.516 1 96.5 97 THR B CA 1
ATOM 2656 C C . THR B 1 97 ? -8.961 12.141 21.719 1 96.5 97 THR B C 1
ATOM 2658 O O . THR B 1 97 ? -9.094 13.367 21.734 1 96.5 97 THR B O 1
ATOM 2661 N N . ILE B 1 98 ? -8.406 11.508 22.672 1 95.56 98 ILE B N 1
ATOM 2662 C CA . ILE B 1 98 ? -7.973 12.18 23.891 1 95.56 98 ILE B CA 1
ATOM 2663 C C . ILE B 1 98 ? -6.828 13.133 23.578 1 95.56 98 ILE B C 1
ATOM 2665 O O . ILE B 1 98 ? -6.562 14.07 24.328 1 95.56 98 ILE B O 1
ATOM 2669 N N . ASP B 1 99 ? -6.215 12.953 22.484 1 95.25 99 ASP B N 1
ATOM 2670 C CA . ASP B 1 99 ? -5.055 13.75 22.125 1 95.25 99 ASP B CA 1
ATOM 2671 C C . ASP B 1 99 ? -5.469 15.008 21.344 1 95.25 99 ASP B C 1
ATOM 2673 O O . ASP B 1 99 ? -4.668 15.922 21.156 1 95.25 99 ASP B O 1
ATOM 2677 N N . PHE B 1 100 ? -6.656 15.141 20.984 1 96.62 100 PHE B N 1
ATOM 2678 C CA . PHE B 1 100 ? -7.098 16.156 20.031 1 96.62 100 PHE B CA 1
ATOM 2679 C C . PHE B 1 100 ? -6.895 17.562 20.609 1 96.62 100 PHE B C 1
ATOM 2681 O O . PHE B 1 100 ? -6.43 18.453 19.906 1 96.62 100 PHE B O 1
ATOM 2688 N N . PRO B 1 101 ? -7.09 17.781 21.844 1 95.56 101 PRO B N 1
ATOM 2689 C CA . PRO B 1 101 ? -7.082 19.156 22.328 1 95.56 101 PRO B CA 1
ATOM 2690 C C . PRO B 1 101 ? -5.672 19.703 22.531 1 95.56 101 PRO B C 1
ATOM 2692 O O . PRO B 1 101 ? -5.496 20.906 22.75 1 95.56 101 PRO B O 1
ATOM 2695 N N . HIS B 1 102 ? -4.711 18.812 22.406 1 94.31 102 HIS B N 1
ATOM 2696 C CA . HIS B 1 102 ? -3.346 19.281 22.656 1 94.31 102 HIS B CA 1
ATOM 2697 C C . HIS B 1 102 ? -2.777 19.984 21.438 1 94.31 102 HIS B C 1
ATOM 2699 O O . HIS B 1 102 ? -3.043 19.594 20.297 1 94.31 102 HIS B O 1
ATOM 2705 N N . SER B 1 103 ? -2.166 21.109 21.641 1 94.25 103 SER B N 1
ATOM 2706 C CA . SER B 1 103 ? -1.571 21.859 20.547 1 94.25 103 SER B CA 1
ATOM 2707 C C . SER B 1 103 ? -0.151 21.391 20.25 1 94.25 103 SER B C 1
ATOM 2709 O O . SER B 1 103 ? 0.81 22.141 20.438 1 94.25 103 SER B O 1
ATOM 2711 N N . THR B 1 104 ? -0.024 20.141 19.828 1 96.44 104 THR B N 1
ATOM 2712 C CA . THR B 1 104 ? 1.257 19.5 19.531 1 96.44 104 THR B CA 1
ATOM 2713 C C . THR B 1 104 ? 1.203 18.766 18.203 1 96.44 104 THR B C 1
ATOM 2715 O O . THR B 1 104 ? 0.121 18.438 17.719 1 96.44 104 THR B O 1
ATOM 2718 N N . PRO B 1 105 ? 2.314 18.469 17.609 1 94.81 105 PRO B N 1
ATOM 2719 C CA . PRO B 1 105 ? 2.344 17.703 16.359 1 94.81 105 PRO B CA 1
ATOM 2720 C C . PRO B 1 105 ? 1.68 16.328 16.5 1 94.81 105 PRO B C 1
ATOM 2722 O O . PRO B 1 105 ? 1.052 15.852 15.555 1 94.81 105 PRO B O 1
ATOM 2725 N N . ASP B 1 106 ? 1.775 15.734 17.625 1 94.31 106 ASP B N 1
ATOM 2726 C CA . ASP B 1 106 ? 1.125 14.445 17.859 1 94.31 106 ASP B CA 1
ATOM 2727 C C . ASP B 1 106 ? -0.394 14.57 17.766 1 94.31 106 ASP B C 1
ATOM 2729 O O . ASP B 1 106 ? -1.065 13.688 17.234 1 94.31 106 ASP B O 1
ATOM 2733 N N . SER B 1 107 ? -0.867 15.656 18.266 1 96.12 107 SER B N 1
ATOM 2734 C CA . SER B 1 107 ? -2.297 15.93 18.172 1 96.12 107 SER B CA 1
ATOM 2735 C C . SER B 1 107 ? -2.721 16.156 16.719 1 96.12 107 SER B C 1
ATOM 2737 O O . SER B 1 107 ? -3.766 15.664 16.297 1 96.12 107 SER B O 1
ATOM 2739 N N . TYR B 1 108 ? -1.879 16.828 16.047 1 97.88 108 TYR B N 1
ATOM 2740 C CA . TYR B 1 108 ? -2.166 17.078 14.641 1 97.88 108 TYR B CA 1
ATOM 2741 C C . TYR B 1 108 ? -2.213 15.766 13.859 1 97.88 108 TYR B C 1
ATOM 2743 O O . TYR B 1 108 ? -3.066 15.586 12.992 1 97.88 108 TYR B O 1
ATOM 2751 N N . GLU B 1 109 ? -1.329 14.914 14.211 1 96.38 109 GLU B N 1
ATOM 2752 C CA . GLU B 1 109 ? -1.314 13.602 13.578 1 96.38 109 GLU B CA 1
ATOM 2753 C C . GLU B 1 109 ? -2.57 12.805 13.93 1 96.38 109 GLU B C 1
ATOM 2755 O O . GLU B 1 109 ? -3.168 12.172 13.055 1 96.38 109 GLU B O 1
ATOM 2760 N N . ALA B 1 110 ? -2.936 12.82 15.18 1 96.25 110 ALA B N 1
ATOM 2761 C CA . ALA B 1 110 ? -4.145 12.117 15.602 1 96.25 110 ALA B CA 1
ATOM 2762 C C . ALA B 1 110 ? -5.367 12.625 14.844 1 96.25 110 ALA B C 1
ATOM 2764 O O . ALA B 1 110 ? -6.184 11.828 14.367 1 96.25 110 ALA B O 1
ATOM 2765 N N . ILE B 1 111 ? -5.445 13.875 14.664 1 97.69 111 ILE B N 1
ATOM 2766 C CA . ILE B 1 111 ? -6.547 14.492 13.93 1 97.69 111 ILE B CA 1
ATOM 2767 C C . ILE B 1 111 ? -6.477 14.094 12.461 1 97.69 111 ILE B C 1
ATOM 2769 O O . ILE B 1 111 ? -7.496 13.766 11.852 1 97.69 111 ILE B O 1
ATOM 2773 N N . SER B 1 112 ? -5.293 14.125 11.922 1 97.94 112 SER B N 1
ATOM 2774 C CA . SER B 1 112 ? -5.105 13.805 10.516 1 97.94 112 SER B CA 1
ATOM 2775 C C . SER B 1 112 ? -5.559 12.383 10.203 1 97.94 112 SER B C 1
ATOM 2777 O O . SER B 1 112 ? -6.047 12.102 9.109 1 97.94 112 SER B O 1
ATOM 2779 N N . LYS B 1 113 ? -5.418 11.477 11.164 1 97.12 113 LYS B N 1
ATOM 2780 C CA . LYS B 1 113 ? -5.809 10.078 10.984 1 97.12 113 LYS B CA 1
ATOM 2781 C C . LYS B 1 113 ? -7.289 9.961 10.633 1 97.12 113 LYS B C 1
ATOM 2783 O O . LYS B 1 113 ? -7.699 9 9.977 1 97.12 113 LYS B O 1
ATOM 2788 N N . VAL B 1 114 ? -8.094 10.883 11 1 97.31 114 VAL B N 1
ATOM 2789 C CA . VAL B 1 114 ? -9.523 10.891 10.711 1 97.31 114 VAL B CA 1
ATOM 2790 C C . VAL B 1 114 ? -9.742 10.93 9.195 1 97.31 114 VAL B C 1
ATOM 2792 O O . VAL B 1 114 ? -10.727 10.391 8.695 1 97.31 114 VAL B O 1
ATOM 2795 N N . PHE B 1 115 ? -8.828 11.484 8.508 1 97.31 115 PHE B N 1
ATOM 2796 C CA . PHE B 1 115 ? -9 11.75 7.086 1 97.31 115 PHE B CA 1
ATOM 2797 C C . PHE B 1 115 ? -8.156 10.797 6.246 1 97.31 115 PHE B C 1
ATOM 2799 O O . PHE B 1 115 ? -8.047 10.969 5.031 1 97.31 115 PHE B O 1
ATOM 2806 N N . VAL B 1 116 ? -7.547 9.891 6.875 1 96.31 116 VAL B N 1
ATOM 2807 C CA . VAL B 1 116 ? -6.668 8.938 6.203 1 96.31 116 VAL B CA 1
ATOM 2808 C C . VAL B 1 116 ? -7.223 7.52 6.371 1 96.31 116 VAL B C 1
ATOM 2810 O O . VAL B 1 116 ? -7.551 7.102 7.484 1 96.31 116 VAL B O 1
ATOM 2813 N N . ARG B 1 117 ? -7.328 6.816 5.23 1 87.94 117 ARG B N 1
ATOM 2814 C CA . ARG B 1 117 ? -7.809 5.438 5.277 1 87.94 117 ARG B CA 1
ATOM 2815 C C . ARG B 1 117 ? -6.684 4.48 5.668 1 87.94 117 ARG B C 1
ATOM 2817 O O . ARG B 1 117 ? -5.512 4.75 5.398 1 87.94 117 ARG B O 1
ATOM 2824 N N . ASP B 1 118 ? -6.992 3.422 6.305 1 86.81 118 ASP B N 1
ATOM 2825 C CA . ASP B 1 118 ? -6.09 2.32 6.625 1 86.81 118 ASP B CA 1
ATOM 2826 C C . ASP B 1 118 ? -4.863 2.818 7.387 1 86.81 118 ASP B C 1
ATOM 2828 O O . ASP B 1 118 ? -3.729 2.523 7.008 1 86.81 118 ASP B O 1
ATOM 2832 N N . VAL B 1 119 ? -5.156 3.494 8.43 1 90.56 119 VAL B N 1
ATOM 2833 C CA . VAL B 1 119 ? -4.129 4.199 9.195 1 90.56 119 VAL B CA 1
ATOM 2834 C C . VAL B 1 119 ? -3.131 3.193 9.766 1 90.56 119 VAL B C 1
ATOM 2836 O O . VAL B 1 119 ? -1.96 3.523 9.977 1 90.56 119 VAL B O 1
ATOM 2839 N N . HIS B 1 120 ? -3.576 2.029 9.992 1 85.44 120 HIS B N 1
ATOM 2840 C CA . HIS B 1 120 ? -2.732 1.006 10.602 1 85.44 120 HIS B CA 1
ATOM 2841 C C . HIS B 1 120 ? -1.545 0.668 9.703 1 85.44 120 HIS B C 1
ATOM 2843 O O . HIS B 1 120 ? -0.557 0.092 10.164 1 85.44 120 HIS B O 1
ATOM 2849 N N . GLN B 1 121 ? -1.601 1.037 8.5 1 84 121 GLN B N 1
ATOM 2850 C CA . GLN B 1 121 ? -0.533 0.745 7.547 1 84 121 GLN B CA 1
ATOM 2851 C C . GLN B 1 121 ? 0.625 1.728 7.699 1 84 121 GLN B C 1
ATOM 2853 O O . GLN B 1 121 ? 1.725 1.482 7.199 1 84 121 GLN B O 1
ATOM 2858 N N . PHE B 1 122 ? 0.353 2.816 8.336 1 89.31 122 PHE B N 1
ATOM 2859 C CA . PHE B 1 122 ? 1.343 3.885 8.398 1 89.31 122 PHE B CA 1
ATOM 2860 C C . PHE B 1 122 ? 1.974 3.967 9.781 1 89.31 122 PHE B C 1
ATOM 2862 O O . PHE B 1 122 ? 1.767 4.941 10.508 1 89.31 122 PHE B O 1
ATOM 2869 N N . ARG B 1 123 ? 2.857 3.137 10.023 1 84.19 123 ARG B N 1
ATOM 2870 C CA . ARG B 1 123 ? 3.441 2.969 11.352 1 84.19 123 ARG B CA 1
ATOM 2871 C C . ARG B 1 123 ? 4.422 4.094 11.664 1 84.19 123 ARG B C 1
ATOM 2873 O O . ARG B 1 123 ? 4.637 4.434 12.828 1 84.19 123 ARG B O 1
ATOM 2880 N N . GLN B 1 124 ? 4.906 4.684 10.641 1 86.62 124 GLN B N 1
ATOM 2881 C CA . GLN B 1 124 ? 5.891 5.738 10.852 1 86.62 124 GLN B CA 1
ATOM 2882 C C . GLN B 1 124 ? 5.219 7.09 11.07 1 86.62 124 GLN B C 1
ATOM 2884 O O . GLN B 1 124 ? 5.871 8.062 11.453 1 86.62 124 GLN B O 1
ATOM 2889 N N . GLY B 1 125 ? 3.938 7.09 10.828 1 92.12 125 GLY B N 1
ATOM 2890 C CA . GLY B 1 125 ? 3.213 8.344 10.945 1 92.12 125 GLY B CA 1
ATOM 2891 C C . GLY B 1 125 ? 2.607 8.812 9.641 1 92.12 125 GLY B C 1
ATOM 2892 O O . GLY B 1 125 ? 3.176 8.578 8.57 1 92.12 125 GLY B O 1
ATOM 2893 N N . ILE B 1 126 ? 1.613 9.562 9.82 1 95.12 126 ILE B N 1
ATOM 2894 C CA . ILE B 1 126 ? 0.843 10.023 8.672 1 95.12 126 ILE B CA 1
ATOM 2895 C C . ILE B 1 126 ? 1.675 11.016 7.855 1 95.12 126 ILE B C 1
ATOM 2897 O O . ILE B 1 126 ? 1.68 10.961 6.625 1 95.12 126 ILE B O 1
ATOM 2901 N N . PHE B 1 127 ? 2.451 11.812 8.516 1 96.75 127 PHE B N 1
ATOM 2902 C CA . PHE B 1 127 ? 3.15 12.898 7.836 1 96.75 127 PHE B CA 1
ATOM 2903 C C . PHE B 1 127 ? 4.441 12.391 7.199 1 96.75 127 PHE B C 1
ATOM 2905 O O . PHE B 1 127 ? 5.078 13.109 6.426 1 96.75 127 PHE B O 1
ATOM 2912 N N . GLN B 1 128 ? 4.723 11.117 7.461 1 95.44 128 GLN B N 1
ATOM 2913 C CA . GLN B 1 128 ? 5.957 10.555 6.922 1 95.44 128 GLN B CA 1
ATOM 2914 C C . GLN B 1 128 ? 5.672 9.648 5.73 1 95.44 128 GLN B C 1
ATOM 2916 O O . GLN B 1 128 ? 6.598 9.125 5.102 1 95.44 128 GLN B O 1
ATOM 2921 N N . ASP B 1 129 ? 4.453 9.484 5.43 1 96.62 129 ASP B N 1
ATOM 2922 C CA . ASP B 1 129 ? 4.039 8.609 4.34 1 96.62 129 ASP B CA 1
ATOM 2923 C C . ASP B 1 129 ? 3.309 9.391 3.25 1 96.62 129 ASP B C 1
ATOM 2925 O O . ASP B 1 129 ? 2.281 10.023 3.514 1 96.62 129 ASP B O 1
ATOM 2929 N N . LEU B 1 130 ? 3.811 9.281 2.08 1 97.12 130 LEU B N 1
ATOM 2930 C CA . LEU B 1 130 ? 3.238 10.086 1.006 1 97.12 130 LEU B CA 1
ATOM 2931 C C . LEU B 1 130 ? 1.813 9.648 0.694 1 97.12 130 LEU B C 1
ATOM 2933 O O . LEU B 1 130 ? 0.958 10.477 0.374 1 97.12 130 LEU B O 1
ATOM 2937 N N . GLY B 1 131 ? 1.559 8.328 0.714 1 95.75 131 GLY B N 1
ATOM 2938 C CA . GLY B 1 131 ? 0.194 7.859 0.522 1 95.75 131 GLY B CA 1
ATOM 2939 C C . GLY B 1 131 ? -0.778 8.43 1.538 1 95.75 131 GLY B C 1
ATOM 2940 O O . GLY B 1 131 ? -1.877 8.859 1.18 1 95.75 131 GLY B O 1
ATOM 2941 N N . ALA B 1 132 ? -0.338 8.469 2.734 1 97 132 ALA B N 1
ATOM 2942 C CA . ALA B 1 132 ? -1.161 9.031 3.799 1 97 132 ALA B CA 1
ATOM 2943 C C . ALA B 1 132 ? -1.356 10.531 3.604 1 97 132 ALA B C 1
ATOM 2945 O O . ALA B 1 132 ? -2.463 11.047 3.777 1 97 132 ALA B O 1
ATOM 2946 N N . ILE B 1 133 ? -0.298 11.188 3.24 1 98.12 133 ILE B N 1
ATOM 2947 C CA . ILE B 1 133 ? -0.351 12.625 3.014 1 98.12 133 ILE B CA 1
ATOM 2948 C C . ILE B 1 133 ? -1.345 12.938 1.896 1 98.12 133 ILE B C 1
ATOM 2950 O O . ILE B 1 133 ? -2.18 13.836 2.031 1 98.12 133 ILE B O 1
ATOM 2954 N N . ILE B 1 134 ? -1.265 12.227 0.844 1 97.25 134 ILE B N 1
ATOM 2955 C CA . ILE B 1 134 ? -2.16 12.438 -0.288 1 97.25 134 ILE B CA 1
ATOM 2956 C C . ILE B 1 134 ? -3.607 12.234 0.152 1 97.25 134 ILE B C 1
ATOM 2958 O O . ILE B 1 134 ? -4.484 13.031 -0.182 1 97.25 134 ILE B O 1
ATOM 2962 N N . SER B 1 135 ? -3.82 11.203 0.91 1 96.12 135 SER B N 1
ATOM 2963 C CA . SER B 1 135 ? -5.156 10.953 1.438 1 96.12 135 SER B CA 1
ATOM 2964 C C . SER B 1 135 ? -5.645 12.125 2.289 1 96.12 135 SER B C 1
ATOM 2966 O O . SER B 1 135 ? -6.789 12.562 2.152 1 96.12 135 SER B O 1
ATOM 2968 N N . LEU B 1 136 ? -4.797 12.594 3.08 1 97.62 136 LEU B N 1
ATOM 2969 C CA . LEU B 1 136 ? -5.121 13.734 3.934 1 97.62 136 LEU B CA 1
ATOM 2970 C C . LEU B 1 136 ? -5.488 14.953 3.098 1 97.62 136 LEU B C 1
ATOM 2972 O O . LEU B 1 136 ? -6.543 15.555 3.299 1 97.62 136 LEU B O 1
ATOM 2976 N N . LEU B 1 137 ? -4.648 15.242 2.152 1 97.75 137 LEU B N 1
ATOM 2977 C CA . LEU B 1 137 ? -4.848 16.422 1.316 1 97.75 137 LEU B CA 1
ATOM 2978 C C . LEU B 1 137 ? -6.113 16.297 0.479 1 97.75 137 LEU B C 1
ATOM 2980 O O . LEU B 1 137 ? -6.793 17.281 0.211 1 97.75 137 LEU B O 1
ATOM 2984 N N . MET B 1 138 ? -6.457 15.102 0.104 1 96.19 138 MET B N 1
ATOM 2985 C CA . MET B 1 138 ? -7.625 14.844 -0.736 1 96.19 138 MET B CA 1
ATOM 2986 C C . MET B 1 138 ? -8.906 14.93 0.079 1 96.19 138 MET B C 1
ATOM 2988 O O . MET B 1 138 ? -9.93 15.414 -0.417 1 96.19 138 MET B O 1
ATOM 2992 N N . ASN B 1 139 ? -8.836 14.57 1.278 1 96.56 139 ASN B N 1
ATOM 2993 C CA . ASN B 1 139 ? -10.07 14.305 2.01 1 96.56 139 ASN B CA 1
ATOM 2994 C C . ASN B 1 139 ? -10.422 15.461 2.947 1 96.56 139 ASN B C 1
ATOM 2996 O O . ASN B 1 139 ? -11.57 15.578 3.393 1 96.56 139 ASN B O 1
ATOM 3000 N N . MET B 1 140 ? -9.469 16.25 3.301 1 97.69 140 MET B N 1
ATOM 3001 C CA . MET B 1 140 ? -9.719 17.328 4.242 1 97.69 140 MET B CA 1
ATOM 3002 C C . MET B 1 140 ? -9.898 18.656 3.508 1 97.69 140 MET B C 1
ATOM 3004 O O . MET B 1 140 ? -9 19.094 2.791 1 97.69 140 MET B O 1
ATOM 3008 N N . LYS B 1 141 ? -10.922 19.359 3.775 1 96.75 141 LYS B N 1
ATOM 3009 C CA . LYS B 1 141 ? -11.305 20.594 3.082 1 96.75 141 LYS B CA 1
ATOM 3010 C C . LYS B 1 141 ? -10.297 21.703 3.336 1 96.75 141 LYS B C 1
ATOM 3012 O O . LYS B 1 141 ? -10.172 22.641 2.533 1 96.75 141 LYS B O 1
ATOM 3017 N N . ALA B 1 142 ? -9.602 21.641 4.418 1 96.44 142 ALA B N 1
ATOM 3018 C CA . ALA B 1 142 ? -8.656 22.688 4.785 1 96.44 142 ALA B CA 1
ATOM 3019 C C . ALA B 1 142 ? -7.516 22.781 3.773 1 96.44 142 ALA B C 1
ATOM 3021 O O . ALA B 1 142 ? -6.828 23.797 3.691 1 96.44 142 ALA B O 1
ATOM 3022 N N . PHE B 1 143 ? -7.297 21.688 3.086 1 97.12 143 PHE B N 1
ATOM 3023 C CA . PHE B 1 143 ? -6.258 21.672 2.061 1 97.12 143 PHE B CA 1
ATOM 3024 C C . PHE B 1 143 ? -6.863 21.906 0.679 1 97.12 143 PHE B C 1
ATOM 3026 O O . PHE B 1 143 ? -7.742 21.156 0.25 1 97.12 143 PHE B O 1
ATOM 3033 N N . SER B 1 144 ? -6.457 22.953 0.084 1 92.06 144 SER B N 1
ATOM 3034 C CA . SER B 1 144 ? -6.957 23.297 -1.245 1 92.06 144 SER B CA 1
ATOM 3035 C C . SER B 1 144 ? -5.898 23.047 -2.312 1 92.06 144 SER B C 1
ATOM 3037 O O . SER B 1 144 ? -5.207 23.969 -2.744 1 92.06 144 SER B O 1
ATOM 3039 N N . ILE B 1 145 ? -5.754 21.844 -2.678 1 93.75 145 ILE B N 1
ATOM 3040 C CA . ILE B 1 145 ? -4.832 21.422 -3.725 1 93.75 145 ILE B CA 1
ATOM 3041 C C . ILE B 1 145 ? -5.605 20.766 -4.867 1 93.75 145 ILE B C 1
ATOM 3043 O O . ILE B 1 145 ? -6.617 20.094 -4.637 1 93.75 145 ILE B O 1
ATOM 3047 N N . ASP B 1 146 ? -5.18 21.016 -6.059 1 91.44 146 ASP B N 1
ATOM 3048 C CA . ASP B 1 146 ? -5.777 20.391 -7.238 1 91.44 146 ASP B CA 1
ATOM 3049 C C . ASP B 1 146 ? -5.785 18.859 -7.113 1 91.44 146 ASP B C 1
ATOM 3051 O O . ASP B 1 146 ? -4.727 18.234 -6.992 1 91.44 146 ASP B O 1
ATOM 3055 N N . ASN B 1 147 ? -6.938 18.312 -7.258 1 93.12 147 ASN B N 1
ATOM 3056 C CA . ASN B 1 147 ? -7.098 16.875 -7.047 1 93.12 147 ASN B CA 1
ATOM 3057 C C . ASN B 1 147 ? -6.367 16.062 -8.117 1 93.12 147 ASN B C 1
ATOM 3059 O O . ASN B 1 147 ? -5.867 14.977 -7.836 1 93.12 147 ASN B O 1
ATOM 3063 N N . GLN B 1 148 ? -6.328 16.594 -9.25 1 94.88 148 GLN B N 1
ATOM 3064 C CA . GLN B 1 148 ? -5.691 15.859 -10.336 1 94.88 148 GLN B CA 1
ATOM 3065 C C . GLN B 1 148 ? -4.199 15.664 -10.062 1 94.88 148 GLN B C 1
ATOM 3067 O O . GLN B 1 148 ? -3.646 14.602 -10.359 1 94.88 148 GLN B O 1
ATOM 3072 N N . ILE B 1 149 ? -3.594 16.641 -9.484 1 95.69 149 ILE B N 1
ATOM 3073 C CA . ILE B 1 149 ? -2.18 16.531 -9.148 1 95.69 149 ILE B CA 1
ATOM 3074 C C . ILE B 1 149 ? -1.979 15.438 -8.109 1 95.69 149 ILE B C 1
ATOM 3076 O O . ILE B 1 149 ? -1.042 14.641 -8.211 1 95.69 149 ILE B O 1
ATOM 3080 N N . LEU B 1 150 ? -2.861 15.398 -7.191 1 97.38 150 LEU B N 1
ATOM 3081 C CA . LEU B 1 150 ? -2.773 14.406 -6.125 1 97.38 150 LEU B CA 1
ATOM 3082 C C . LEU B 1 150 ? -2.982 12.992 -6.672 1 97.38 150 LEU B C 1
ATOM 3084 O O . LEU B 1 150 ? -2.25 12.07 -6.312 1 97.38 150 LEU B O 1
ATOM 3088 N N . VAL B 1 151 ? -3.904 12.867 -7.547 1 96.56 151 VAL B N 1
ATOM 3089 C CA . VAL B 1 151 ? -4.18 11.586 -8.18 1 96.56 151 VAL B CA 1
ATOM 3090 C C . VAL B 1 151 ? -2.963 11.133 -8.984 1 96.56 151 VAL B C 1
ATOM 3092 O O . VAL B 1 151 ? -2.566 9.961 -8.914 1 96.56 151 VAL B O 1
ATOM 3095 N N . ASP B 1 152 ? -2.391 12.031 -9.695 1 96.31 152 ASP B N 1
ATOM 3096 C CA . ASP B 1 152 ? -1.213 11.711 -10.5 1 96.31 152 ASP B CA 1
ATOM 3097 C C . ASP B 1 152 ? -0.057 11.25 -9.617 1 96.31 152 ASP B C 1
ATOM 3099 O O . ASP B 1 152 ? 0.6 10.25 -9.922 1 96.31 152 ASP B O 1
ATOM 3103 N N . ILE B 1 153 ? 0.157 11.945 -8.578 1 97.81 153 ILE B N 1
ATOM 3104 C CA . ILE B 1 153 ? 1.255 11.602 -7.68 1 97.81 153 ILE B CA 1
ATOM 3105 C C . ILE B 1 153 ? 1.009 10.234 -7.059 1 97.81 153 ILE B C 1
ATOM 3107 O O . ILE B 1 153 ? 1.928 9.414 -6.957 1 97.81 153 ILE B O 1
ATOM 3111 N N . GLN B 1 154 ? -0.166 10 -6.645 1 96.62 154 GLN B N 1
ATOM 3112 C CA . GLN B 1 154 ? -0.514 8.695 -6.09 1 96.62 154 GLN B CA 1
ATOM 3113 C C . GLN B 1 154 ? -0.237 7.582 -7.098 1 96.62 154 GLN B C 1
ATOM 3115 O O . GLN B 1 154 ? 0.293 6.531 -6.734 1 96.62 154 GLN B O 1
ATOM 3120 N N . ARG B 1 155 ? -0.609 7.848 -8.297 1 95.69 155 ARG B N 1
ATOM 3121 C CA . ARG B 1 155 ? -0.392 6.863 -9.352 1 95.69 155 ARG B CA 1
ATOM 3122 C C . ARG B 1 155 ? 1.096 6.605 -9.562 1 95.69 155 ARG B C 1
ATOM 3124 O O . ARG B 1 155 ? 1.53 5.457 -9.625 1 95.69 155 ARG B O 1
ATOM 3131 N N . HIS B 1 156 ? 1.841 7.648 -9.641 1 95.75 156 HIS B N 1
ATOM 3132 C CA . HIS B 1 156 ? 3.281 7.504 -9.82 1 95.75 156 HIS B CA 1
ATOM 3133 C C . HIS B 1 156 ? 3.91 6.754 -8.648 1 95.75 156 HIS B C 1
ATOM 3135 O O . HIS B 1 156 ? 4.738 5.863 -8.852 1 95.75 156 HIS B O 1
ATOM 3141 N N . ARG B 1 157 ? 3.543 7.121 -7.477 1 96.94 157 ARG B N 1
ATOM 3142 C CA . ARG B 1 157 ? 4.043 6.457 -6.277 1 96.94 157 ARG B CA 1
ATOM 3143 C C . ARG B 1 157 ? 3.795 4.953 -6.34 1 96.94 157 ARG B C 1
ATOM 3145 O O . ARG B 1 157 ? 4.699 4.156 -6.078 1 96.94 157 ARG B O 1
ATOM 3152 N N . ASN B 1 158 ? 2.607 4.594 -6.656 1 94.62 158 ASN B N 1
ATOM 3153 C CA . ASN B 1 158 ? 2.225 3.188 -6.672 1 94.62 158 ASN B CA 1
ATOM 3154 C C . ASN B 1 158 ? 2.943 2.424 -7.781 1 94.62 158 ASN B C 1
ATOM 3156 O O . ASN B 1 158 ? 3.539 1.374 -7.531 1 94.62 158 ASN B O 1
ATOM 3160 N N . ASP B 1 159 ? 2.932 3.031 -8.961 1 94.19 159 ASP B N 1
ATOM 3161 C CA . ASP B 1 159 ? 3.4 2.316 -10.141 1 94.19 159 ASP B CA 1
ATOM 3162 C C . ASP B 1 159 ? 4.926 2.289 -10.195 1 94.19 159 ASP B C 1
ATOM 3164 O O . ASP B 1 159 ? 5.52 1.293 -10.617 1 94.19 159 ASP B O 1
ATOM 3168 N N . SER B 1 160 ? 5.535 3.309 -9.766 1 95.44 160 SER B N 1
ATOM 3169 C CA . SER B 1 160 ? 6.969 3.451 -10 1 95.44 160 SER B CA 1
ATOM 3170 C C . SER B 1 160 ? 7.766 3.137 -8.734 1 95.44 160 SER B C 1
ATOM 3172 O O . SER B 1 160 ? 8.992 3.018 -8.789 1 95.44 160 SER B O 1
ATOM 3174 N N . PHE B 1 161 ? 7.031 2.959 -7.617 1 96.81 161 PHE B N 1
ATOM 3175 C CA . PHE B 1 161 ? 7.805 2.779 -6.391 1 96.81 161 PHE B CA 1
ATOM 3176 C C . PHE B 1 161 ? 7.184 1.701 -5.512 1 96.81 161 PHE B C 1
ATOM 3178 O O . PHE B 1 161 ? 7.59 0.54 -5.562 1 96.81 161 PHE B O 1
ATOM 3185 N N . ALA B 1 162 ? 6.07 1.893 -4.891 1 95.12 162 ALA B N 1
ATOM 3186 C CA . ALA B 1 162 ? 5.559 1.093 -3.781 1 95.12 162 ALA B CA 1
ATOM 3187 C C . ALA B 1 162 ? 5.199 -0.317 -4.242 1 95.12 162 ALA B C 1
ATOM 3189 O O . ALA B 1 162 ? 5.234 -1.263 -3.451 1 95.12 162 ALA B O 1
ATOM 3190 N N . HIS B 1 163 ? 4.828 -0.429 -5.453 1 95.38 163 HIS B N 1
ATOM 3191 C CA . HIS B 1 163 ? 4.434 -1.726 -5.992 1 95.38 163 HIS B CA 1
ATOM 3192 C C . HIS B 1 163 ? 5.332 -2.141 -7.152 1 95.38 163 HIS B C 1
ATOM 3194 O O . HIS B 1 163 ? 4.973 -3.016 -7.941 1 95.38 163 HIS B O 1
ATOM 3200 N N . ASN B 1 164 ? 6.441 -1.487 -7.305 1 95.44 164 ASN B N 1
ATOM 3201 C CA . ASN B 1 164 ? 7.375 -1.79 -8.391 1 95.44 164 ASN B CA 1
ATOM 3202 C C . ASN B 1 164 ? 8.477 -2.736 -7.93 1 95.44 164 ASN B C 1
ATOM 3204 O O . ASN B 1 164 ? 9.562 -2.293 -7.547 1 95.44 164 ASN B O 1
ATOM 3208 N N . TYR B 1 165 ? 8.25 -3.971 -8.117 1 94.94 165 TYR B N 1
ATOM 3209 C CA . TYR B 1 165 ? 9.219 -4.965 -7.672 1 94.94 165 TYR B CA 1
ATOM 3210 C C . TYR B 1 165 ? 10.18 -5.336 -8.797 1 94.94 165 TYR B C 1
ATOM 3212 O O . TYR B 1 165 ? 11.117 -6.113 -8.594 1 94.94 165 TYR B O 1
ATOM 3220 N N . LYS B 1 166 ? 9.992 -4.793 -9.961 1 94.06 166 LYS B N 1
ATOM 3221 C CA . LYS B 1 166 ? 10.984 -4.902 -11.023 1 94.06 166 LYS B CA 1
ATOM 3222 C C . LYS B 1 166 ? 12.156 -3.961 -10.781 1 94.06 166 LYS B C 1
ATOM 3224 O O . LYS B 1 166 ? 13.242 -4.152 -11.336 1 94.06 166 LYS B O 1
ATOM 3229 N N . LEU B 1 167 ? 11.852 -2.965 -9.977 1 95.31 167 LEU B N 1
ATOM 3230 C CA . LEU B 1 167 ? 12.828 -1.919 -9.688 1 95.31 167 LEU B CA 1
ATOM 3231 C C . LEU B 1 167 ? 13.336 -1.282 -10.984 1 95.31 167 LEU B C 1
ATOM 3233 O O . LEU B 1 167 ? 14.539 -1.094 -11.156 1 95.31 167 LEU B O 1
ATOM 3237 N N . SER B 1 168 ? 12.406 -1.129 -11.812 1 94.62 168 SER B N 1
ATOM 3238 C CA . SER B 1 168 ? 12.672 -0.652 -13.172 1 94.62 168 SER B CA 1
ATOM 3239 C C . SER B 1 168 ? 11.727 0.481 -13.555 1 94.62 168 SER B C 1
ATOM 3241 O O . SER B 1 168 ? 10.508 0.311 -13.531 1 94.62 168 SER B O 1
ATOM 3243 N N . VAL B 1 169 ? 12.32 1.586 -13.891 1 96.25 169 VAL B N 1
ATOM 3244 C CA . VAL B 1 169 ? 11.531 2.738 -14.32 1 96.25 169 VAL B CA 1
ATOM 3245 C C . VAL B 1 169 ? 12.109 3.299 -15.617 1 96.25 169 VAL B C 1
ATOM 3247 O O . VAL B 1 169 ? 13.32 3.521 -15.727 1 96.25 169 VAL B O 1
ATOM 3250 N N . GLU B 1 170 ? 11.25 3.447 -16.609 1 96.25 170 GLU B N 1
ATOM 3251 C CA . GLU B 1 170 ? 11.656 4.074 -17.859 1 96.25 170 GLU B CA 1
ATOM 3252 C C . GLU B 1 170 ? 11.977 5.551 -17.656 1 96.25 170 GLU B C 1
ATOM 3254 O O . GLU B 1 170 ? 11.422 6.199 -16.766 1 96.25 170 GLU B O 1
ATOM 3259 N N . GLU B 1 171 ? 12.82 6.098 -18.5 1 94.12 171 GLU B N 1
ATOM 3260 C CA . GLU B 1 171 ? 13.227 7.496 -18.406 1 94.12 171 GLU B CA 1
ATOM 3261 C C . GLU B 1 171 ? 12.016 8.43 -18.5 1 94.12 171 GLU B C 1
ATOM 3263 O O . GLU B 1 171 ? 11.906 9.391 -17.75 1 94.12 171 GLU B O 1
ATOM 3268 N N . THR B 1 172 ? 11.117 8.125 -19.391 1 95.19 172 THR B N 1
ATOM 3269 C CA . THR B 1 172 ? 9.938 8.961 -19.578 1 95.19 172 THR B CA 1
ATOM 3270 C C . THR B 1 172 ? 9.062 8.953 -18.328 1 95.19 172 THR B C 1
ATOM 3272 O O . THR B 1 172 ? 8.539 9.992 -17.922 1 95.19 172 THR B O 1
ATOM 3275 N N . GLU B 1 173 ? 8.953 7.766 -17.734 1 95.5 173 GLU B N 1
ATOM 3276 C CA . GLU B 1 173 ? 8.172 7.633 -16.5 1 95.5 173 GLU B CA 1
ATOM 3277 C C . GLU B 1 173 ? 8.82 8.383 -15.352 1 95.5 173 GLU B C 1
ATOM 3279 O O . GLU B 1 173 ? 8.133 9.031 -14.555 1 95.5 173 GLU B O 1
ATOM 3284 N N . LYS B 1 174 ? 10.086 8.297 -15.258 1 95.69 174 LYS B N 1
ATOM 3285 C CA . LYS B 1 174 ? 10.828 9.047 -14.25 1 95.69 174 LYS B CA 1
ATOM 3286 C C . LYS B 1 174 ? 10.57 10.547 -14.375 1 95.69 174 LYS B C 1
ATOM 3288 O O . LYS B 1 174 ? 10.234 11.211 -13.391 1 95.69 174 LYS B O 1
ATOM 3293 N N . GLN B 1 175 ? 10.68 11.023 -15.586 1 94 175 GLN B N 1
ATOM 3294 C CA . GLN B 1 175 ? 10.508 12.453 -15.828 1 94 175 GLN B CA 1
ATOM 3295 C C . GLN B 1 175 ? 9.094 12.906 -15.469 1 94 175 GLN B C 1
ATOM 3297 O O . GLN B 1 175 ? 8.906 13.945 -14.844 1 94 175 GLN B O 1
ATOM 3302 N N . MET B 1 176 ? 8.148 12.133 -15.836 1 95.5 176 MET B N 1
ATOM 3303 C CA . MET B 1 176 ? 6.758 12.461 -15.531 1 95.5 176 MET B CA 1
ATOM 3304 C C . MET B 1 176 ? 6.516 12.484 -14.031 1 95.5 176 MET B C 1
ATOM 3306 O O . MET B 1 176 ? 5.84 13.375 -13.516 1 95.5 176 MET B O 1
ATOM 3310 N N . CYS B 1 177 ? 7.082 11.523 -13.375 1 96.12 177 CYS B N 1
ATOM 3311 C CA . CYS B 1 177 ? 6.938 11.438 -11.93 1 96.12 177 CYS B CA 1
ATOM 3312 C C . CYS B 1 177 ? 7.57 12.648 -11.25 1 96.12 177 CYS B C 1
ATOM 3314 O O . CYS B 1 177 ? 6.918 13.336 -10.461 1 96.12 177 CYS B O 1
ATOM 3316 N N . LEU B 1 178 ? 8.773 12.945 -11.625 1 95.31 178 LEU B N 1
ATOM 3317 C CA . LEU B 1 178 ? 9.492 14.047 -11 1 95.31 178 LEU B CA 1
ATOM 3318 C C . LEU B 1 178 ? 8.82 15.383 -11.297 1 95.31 178 LEU B C 1
ATOM 3320 O O . LEU B 1 178 ? 8.727 16.25 -10.414 1 95.31 178 LEU B O 1
ATOM 3324 N N . GLN B 1 179 ? 8.289 15.5 -12.477 1 94.38 179 GLN B N 1
ATOM 3325 C CA . GLN B 1 179 ? 7.586 16.734 -12.836 1 94.38 179 GLN B CA 1
ATOM 3326 C C . GLN B 1 179 ? 6.336 16.922 -11.977 1 94.38 179 GLN B C 1
ATOM 3328 O O . GLN B 1 179 ? 6.035 18.031 -11.547 1 94.38 179 GLN B O 1
ATOM 3333 N N . SER B 1 180 ? 5.641 15.875 -11.766 1 96.06 180 SER B N 1
ATOM 3334 C CA . SER B 1 180 ? 4.445 15.945 -10.93 1 96.06 180 SER B CA 1
ATOM 3335 C C . SER B 1 180 ? 4.793 16.328 -9.492 1 96.06 180 SER B C 1
ATOM 3337 O O . SER B 1 180 ? 4.074 17.094 -8.859 1 96.06 180 SER B O 1
ATOM 3339 N N . LEU B 1 181 ? 5.887 15.836 -9.039 1 97.12 181 LEU B N 1
ATOM 3340 C CA . LEU B 1 181 ? 6.328 16.125 -7.68 1 97.12 181 LEU B CA 1
ATOM 3341 C C . LEU B 1 181 ? 6.762 17.578 -7.543 1 97.12 181 LEU B C 1
ATOM 3343 O O . LEU B 1 181 ? 6.426 18.234 -6.555 1 97.12 181 LEU B O 1
ATOM 3347 N N . ILE B 1 182 ? 7.406 18 -8.5 1 95.69 182 ILE B N 1
ATOM 3348 C CA . ILE B 1 182 ? 7.832 19.406 -8.484 1 95.69 182 ILE B CA 1
ATOM 3349 C C . ILE B 1 182 ? 6.613 20.312 -8.594 1 95.69 182 ILE B C 1
ATOM 3351 O O . ILE B 1 182 ? 6.543 21.344 -7.922 1 95.69 182 ILE B O 1
ATOM 3355 N N . ARG B 1 183 ? 5.676 19.953 -9.391 1 96.12 183 ARG B N 1
ATOM 3356 C CA . ARG B 1 183 ? 4.48 20.766 -9.617 1 96.12 183 ARG B CA 1
ATOM 3357 C C . ARG B 1 183 ? 3.732 21 -8.312 1 96.12 183 ARG B C 1
ATOM 3359 O O . ARG B 1 183 ? 3.324 22.141 -8.031 1 96.12 183 ARG B O 1
ATOM 3366 N N . ILE B 1 184 ? 3.6 20.031 -7.488 1 97.88 184 ILE B N 1
ATOM 3367 C CA . ILE B 1 184 ? 2.863 20.219 -6.246 1 97.88 184 ILE B CA 1
ATOM 3368 C C . ILE B 1 184 ? 3.674 21.109 -5.301 1 97.88 184 ILE B C 1
ATOM 3370 O O . ILE B 1 184 ? 3.113 21.953 -4.59 1 97.88 184 ILE B O 1
ATOM 3374 N N . LEU B 1 185 ? 4.977 20.938 -5.297 1 97.5 185 LEU B N 1
ATOM 3375 C CA . LEU B 1 185 ? 5.832 21.703 -4.395 1 97.5 185 LEU B CA 1
ATOM 3376 C C . LEU B 1 185 ? 5.887 23.156 -4.812 1 97.5 185 LEU B C 1
ATOM 3378 O O . LEU B 1 185 ? 6.141 24.047 -3.986 1 97.5 185 LEU B O 1
ATOM 3382 N N . LYS B 1 186 ? 5.562 23.375 -6.023 1 96.06 186 LYS B N 1
ATOM 3383 C CA . LYS B 1 186 ? 5.625 24.734 -6.535 1 96.06 186 LYS B CA 1
ATOM 3384 C C . LYS B 1 186 ? 4.262 25.422 -6.457 1 96.06 186 LYS B C 1
ATOM 3386 O O . LYS B 1 186 ? 4.121 26.594 -6.84 1 96.06 186 LYS B O 1
ATOM 3391 N N . ASP B 1 187 ? 3.285 24.688 -6.039 1 95.44 187 ASP B N 1
ATOM 3392 C CA . ASP B 1 187 ? 2.023 25.344 -5.73 1 95.44 187 ASP B CA 1
ATOM 3393 C C . ASP B 1 187 ? 2.252 26.562 -4.836 1 95.44 187 ASP B C 1
ATOM 3395 O O . ASP B 1 187 ? 3.039 26.5 -3.891 1 95.44 187 ASP B O 1
ATOM 3399 N N . ARG B 1 188 ? 1.535 27.562 -5.062 1 93.69 188 ARG B N 1
ATOM 3400 C CA . ARG B 1 188 ? 1.767 28.844 -4.41 1 93.69 188 ARG B CA 1
ATOM 3401 C C . ARG B 1 188 ? 1.665 28.703 -2.893 1 93.69 188 ARG B C 1
ATOM 3403 O O . ARG B 1 188 ? 2.492 29.25 -2.16 1 93.69 188 ARG B O 1
ATOM 3410 N N . ASN B 1 189 ? 0.68 27.984 -2.412 1 93.88 189 ASN B N 1
ATOM 3411 C CA . ASN B 1 189 ? 0.446 27.844 -0.979 1 93.88 189 ASN B CA 1
ATOM 3412 C C . ASN B 1 189 ? 1.506 26.953 -0.326 1 93.88 189 ASN B C 1
ATOM 3414 O O . ASN B 1 189 ? 1.67 26.984 0.895 1 93.88 189 ASN B O 1
ATOM 3418 N N . ILE B 1 190 ? 2.254 26.234 -1.128 1 97.75 190 ILE B N 1
ATOM 3419 C CA . ILE B 1 190 ? 3.242 25.297 -0.613 1 97.75 190 ILE B CA 1
ATOM 3420 C C . ILE B 1 190 ? 4.645 25.875 -0.773 1 97.75 190 ILE B C 1
ATOM 3422 O O . ILE B 1 190 ? 5.434 25.875 0.172 1 97.75 190 ILE B O 1
ATOM 3426 N N . TYR B 1 191 ? 4.859 26.516 -1.844 1 96.75 191 TYR B N 1
ATOM 3427 C CA . TYR B 1 191 ? 6.199 26.953 -2.195 1 96.75 191 TYR B CA 1
ATOM 3428 C C . TYR B 1 191 ? 6.652 28.094 -1.288 1 96.75 191 TYR B C 1
ATOM 3430 O O . TYR B 1 191 ? 7.852 28.359 -1.164 1 96.75 191 TYR B O 1
ATOM 3438 N N . CYS B 1 192 ? 5.75 28.75 -0.727 1 97.12 192 CYS B N 1
ATOM 3439 C CA . CYS B 1 192 ? 6.117 29.844 0.172 1 97.12 192 CYS B CA 1
ATOM 3440 C C . CYS B 1 192 ? 6.77 29.297 1.44 1 97.12 192 CYS B C 1
ATOM 3442 O O . CYS B 1 192 ? 7.367 30.062 2.205 1 97.12 192 CYS B O 1
ATOM 3444 N N . LYS B 1 193 ? 6.715 28 1.689 1 97.5 193 LYS B N 1
ATOM 3445 C CA . LYS B 1 193 ? 7.332 27.375 2.855 1 97.5 193 LYS B CA 1
ATOM 3446 C C . LYS B 1 193 ? 8.781 27.016 2.58 1 97.5 193 LYS B C 1
ATOM 3448 O O . LYS B 1 193 ? 9.125 26.594 1.47 1 97.5 193 LYS B O 1
ATOM 3453 N N . GLU B 1 194 ? 9.555 27.094 3.592 1 97.25 194 GLU B N 1
ATOM 3454 C CA . GLU B 1 194 ? 10.977 26.828 3.441 1 97.25 194 GLU B CA 1
ATOM 3455 C C . GLU B 1 194 ? 11.234 25.391 3.031 1 97.25 194 GLU B C 1
ATOM 3457 O O . GLU B 1 194 ? 12.078 25.109 2.176 1 97.25 194 GLU B O 1
ATOM 3462 N N . SER B 1 195 ? 10.547 24.469 3.619 1 97.25 195 SER B N 1
ATOM 3463 C CA . SER B 1 195 ? 10.758 23.047 3.312 1 97.25 195 SER B CA 1
ATOM 3464 C C . SER B 1 195 ? 10.531 22.766 1.833 1 97.25 195 SER B C 1
ATOM 3466 O O . SER B 1 195 ? 11.25 21.969 1.229 1 97.25 195 SER B O 1
ATOM 3468 N N . ALA B 1 196 ? 9.539 23.422 1.271 1 97.56 196 ALA B N 1
ATOM 3469 C CA . ALA B 1 196 ? 9.242 23.219 -0.146 1 97.56 196 ALA B CA 1
ATOM 3470 C C . ALA B 1 196 ? 10.352 23.797 -1.021 1 97.56 196 ALA B C 1
ATOM 3472 O O . ALA B 1 196 ? 10.773 23.172 -1.995 1 97.56 196 ALA B O 1
ATOM 3473 N N . LYS B 1 197 ? 10.836 24.938 -0.655 1 96.06 197 LYS B N 1
ATOM 3474 C CA . LYS B 1 197 ? 11.914 25.562 -1.409 1 96.06 197 LYS B CA 1
ATOM 3475 C C . LYS B 1 197 ? 13.164 24.688 -1.404 1 96.06 197 LYS B C 1
ATOM 3477 O O . LYS B 1 197 ? 13.789 24.484 -2.447 1 96.06 197 LYS B O 1
ATOM 3482 N N . VAL B 1 198 ? 13.453 24.219 -0.262 1 95 198 VAL B N 1
ATOM 3483 C CA . VAL B 1 198 ? 14.625 23.375 -0.129 1 95 198 VAL B CA 1
ATOM 3484 C C . VAL B 1 198 ? 14.445 22.109 -0.98 1 95 198 VAL B C 1
ATOM 3486 O O . VAL B 1 198 ? 15.359 21.703 -1.702 1 95 198 VAL B O 1
ATOM 3489 N N . ALA B 1 199 ? 13.305 21.516 -0.945 1 94.81 199 ALA B N 1
ATOM 3490 C CA . ALA B 1 199 ? 13.031 20.281 -1.692 1 94.81 199 ALA B CA 1
ATOM 3491 C C . ALA B 1 199 ? 13.156 20.516 -3.195 1 94.81 199 ALA B C 1
ATOM 3493 O O . ALA B 1 199 ? 13.781 19.734 -3.906 1 94.81 199 ALA B O 1
ATOM 3494 N N . VAL B 1 200 ? 12.555 21.609 -3.645 1 94.19 200 VAL B N 1
ATOM 3495 C CA . VAL B 1 200 ? 12.625 21.938 -5.066 1 94.19 200 VAL B CA 1
ATOM 3496 C C . VAL B 1 200 ? 14.078 22.125 -5.48 1 94.19 200 VAL B C 1
ATOM 3498 O O . VAL B 1 200 ? 14.484 21.688 -6.562 1 94.19 200 VAL B O 1
ATOM 3501 N N . GLY B 1 201 ? 14.883 22.703 -4.633 1 91.06 201 GLY B N 1
ATOM 3502 C CA . GLY B 1 201 ? 16.297 22.844 -4.906 1 91.06 201 GLY B CA 1
ATOM 3503 C C . GLY B 1 201 ? 17.016 21.516 -5.051 1 91.06 201 GLY B C 1
ATOM 3504 O O . GLY B 1 201 ? 17.891 21.359 -5.906 1 91.06 201 GLY B O 1
ATOM 3505 N N . LEU B 1 202 ? 16.625 20.562 -4.32 1 89.06 202 LEU B N 1
ATOM 3506 C CA . LEU B 1 202 ? 17.25 19.234 -4.336 1 89.06 202 LEU B CA 1
ATOM 3507 C C . LEU B 1 202 ? 16.875 18.484 -5.605 1 89.06 202 LEU B C 1
ATOM 3509 O O . LEU B 1 202 ? 17.656 17.672 -6.098 1 89.06 202 LEU B O 1
ATOM 3513 N N . PHE B 1 203 ? 15.633 18.688 -6.137 1 87.56 203 PHE B N 1
ATOM 3514 C CA . PHE B 1 203 ? 15.25 18.078 -7.402 1 87.56 203 PHE B CA 1
ATOM 3515 C C . PHE B 1 203 ? 16.188 18.5 -8.523 1 87.56 203 PHE B C 1
ATOM 3517 O O . PHE B 1 203 ? 16.594 17.688 -9.352 1 87.56 203 PHE B O 1
ATOM 3524 N N . GLY B 1 204 ? 16.562 19.688 -8.641 1 75.88 204 GLY B N 1
ATOM 3525 C CA . GLY B 1 204 ? 17.453 20.234 -9.656 1 75.88 204 GLY B CA 1
ATOM 3526 C C . GLY B 1 204 ? 18.875 19.688 -9.57 1 75.88 204 GLY B C 1
ATOM 3527 O O . GLY B 1 204 ? 19.453 19.297 -10.578 1 75.88 204 GLY B O 1
ATOM 3528 N N . GLU B 1 205 ? 19.406 19.5 -8.461 1 67.81 205 GLU B N 1
ATOM 3529 C CA . GLU B 1 205 ? 20.797 19.109 -8.25 1 67.81 205 GLU B CA 1
ATOM 3530 C C . GLU B 1 205 ? 20.984 17.609 -8.422 1 67.81 205 GLU B C 1
ATOM 3532 O O . GLU B 1 205 ? 21.969 17.172 -9.023 1 67.81 205 GLU B O 1
ATOM 3537 N N . SER B 1 206 ? 19.984 16.859 -7.957 1 61.66 206 SER B N 1
ATOM 3538 C CA . SER B 1 206 ? 20.219 15.43 -7.73 1 61.66 206 SER B CA 1
ATOM 3539 C C . SER B 1 206 ? 19.516 14.586 -8.797 1 61.66 206 SER B C 1
ATOM 3541 O O . SER B 1 206 ? 20.047 13.547 -9.203 1 61.66 206 SER B O 1
ATOM 3543 N N . LEU B 1 207 ? 18.484 14.992 -9.18 1 63.97 207 LEU B N 1
ATOM 3544 C CA . LEU B 1 207 ? 17.688 14.031 -9.914 1 63.97 207 LEU B CA 1
ATOM 3545 C C . LEU B 1 207 ? 17.734 14.305 -11.414 1 63.97 207 LEU B C 1
ATOM 3547 O O . LEU B 1 207 ? 17.594 13.391 -12.227 1 63.97 207 LEU B O 1
ATOM 3551 N N . TYR B 1 208 ? 17.938 15.398 -11.766 1 56.03 208 TYR B N 1
ATOM 3552 C CA . TYR B 1 208 ? 18.047 15.703 -13.188 1 56.03 208 TYR B CA 1
ATOM 3553 C C . TYR B 1 208 ? 19.5 15.734 -13.633 1 56.03 208 TYR B C 1
ATOM 3555 O O . TYR B 1 208 ? 19.812 15.469 -14.797 1 56.03 208 TYR B O 1
ATOM 3563 N N . HIS B 1 209 ? 20.297 16.016 -12.789 1 53.84 209 HIS B N 1
ATOM 3564 C CA . HIS B 1 209 ? 21.688 15.984 -13.219 1 53.84 209 HIS B CA 1
ATOM 3565 C C . HIS B 1 209 ? 22.344 14.656 -12.859 1 53.84 209 HIS B C 1
ATOM 3567 O O . HIS B 1 209 ? 22.219 14.188 -11.727 1 53.84 209 HIS B O 1
ATOM 3573 N N . ARG B 1 210 ? 22.297 13.609 -13.867 1 49.53 210 ARG B N 1
ATOM 3574 C CA . ARG B 1 210 ? 22.641 12.211 -14.055 1 49.53 210 ARG B CA 1
ATOM 3575 C C . ARG B 1 210 ? 23.781 11.797 -13.125 1 49.53 210 ARG B C 1
ATOM 3577 O O . ARG B 1 210 ? 24.953 11.883 -13.5 1 49.53 210 ARG B O 1
ATOM 3584 N N . LYS B 1 211 ? 23.984 12.117 -12.047 1 47.09 211 LYS B N 1
ATOM 3585 C CA . LYS B 1 211 ? 25.156 11.422 -11.492 1 47.09 211 LYS B CA 1
ATOM 3586 C C . LYS B 1 211 ? 24.828 9.969 -11.18 1 47.09 211 LYS B C 1
ATOM 3588 O O . LYS B 1 211 ? 23.766 9.672 -10.625 1 47.09 211 LYS B O 1
ATOM 3593 N N . GLU B 1 212 ? 25.297 8.938 -12.086 1 44.22 212 GLU B N 1
ATOM 3594 C CA . GLU B 1 212 ? 25.297 7.484 -11.992 1 44.22 212 GLU B CA 1
ATOM 3595 C C . GLU B 1 212 ? 25.219 7.027 -10.539 1 44.22 212 GLU B C 1
ATOM 3597 O O . GLU B 1 212 ? 26.047 7.402 -9.719 1 44.22 212 GLU B O 1
ATOM 3602 N N . PHE B 1 213 ? 24 6.695 -10.242 1 42.94 213 PHE B N 1
ATOM 3603 C CA . PHE B 1 213 ? 23.797 6.297 -8.852 1 42.94 213 PHE B CA 1
ATOM 3604 C C . PHE B 1 213 ? 24.516 4.98 -8.562 1 42.94 213 PHE B C 1
ATOM 3606 O O . PHE B 1 213 ? 24.891 4.711 -7.418 1 42.94 213 PHE B O 1
ATOM 3613 N N . LEU B 1 214 ? 24.5 3.953 -9.594 1 42.81 214 LEU B N 1
ATOM 3614 C CA . LEU B 1 214 ? 25 2.609 -9.32 1 42.81 214 LEU B CA 1
ATOM 3615 C C . LEU B 1 214 ? 26.438 2.453 -9.805 1 42.81 214 LEU B C 1
ATOM 3617 O O . LEU B 1 214 ? 26.812 3.031 -10.828 1 42.81 214 LEU B O 1
ATOM 3621 N N . PRO B 1 215 ? 27.172 1.72 -9.125 1 36.31 215 PRO B N 1
ATOM 3622 C CA . PRO B 1 215 ? 28.5 1.335 -9.633 1 36.31 215 PRO B CA 1
ATOM 3623 C C . PRO B 1 215 ? 28.422 0.386 -10.828 1 36.31 215 PRO B C 1
ATOM 3625 O O . PRO B 1 215 ? 27.453 -0.36 -10.961 1 36.31 215 PRO B O 1
ATOM 3628 N N . ALA B 1 216 ? 29.359 0.506 -11.789 1 38.59 216 ALA B N 1
ATOM 3629 C CA . ALA B 1 216 ? 29.578 -0.259 -13.016 1 38.59 216 ALA B CA 1
ATOM 3630 C C . ALA B 1 216 ? 29.547 -1.759 -12.734 1 38.59 216 ALA B C 1
ATOM 3632 O O . ALA B 1 216 ? 29.312 -2.561 -13.641 1 38.59 216 ALA B O 1
ATOM 3633 N N . SER B 1 217 ? 29.719 -2.18 -11.742 1 39.12 217 SER B N 1
ATOM 3634 C CA . SER B 1 217 ? 29.906 -3.611 -11.539 1 39.12 217 SER B CA 1
ATOM 3635 C C . SER B 1 217 ? 28.609 -4.379 -11.75 1 39.12 217 SER B C 1
ATOM 3637 O O . SER B 1 217 ? 28.609 -5.609 -11.812 1 39.12 217 SER B O 1
ATOM 3639 N N . TYR B 1 218 ? 27.5 -3.857 -11.602 1 36.34 218 TYR B N 1
ATOM 3640 C CA . TYR B 1 218 ? 26.297 -4.629 -11.844 1 36.34 218 TYR B CA 1
ATOM 3641 C C . TYR B 1 218 ? 26.062 -4.824 -13.336 1 36.34 218 TYR B C 1
ATOM 3643 O O . TYR B 1 218 ? 25.031 -5.375 -13.742 1 36.34 218 TYR B O 1
ATOM 3651 N N . ASN B 1 219 ? 27 -4.375 -14.18 1 35.59 219 ASN B N 1
ATOM 3652 C CA . ASN B 1 219 ? 26.938 -4.645 -15.617 1 35.59 219 ASN B CA 1
ATOM 3653 C C . ASN B 1 219 ? 27.344 -6.078 -15.938 1 35.59 219 ASN B C 1
ATOM 3655 O O . ASN B 1 219 ? 27.875 -6.352 -17.016 1 35.59 219 ASN B O 1
ATOM 3659 N N . ASN B 1 220 ? 27.422 -6.828 -14.945 1 33.53 220 ASN B N 1
ATOM 3660 C CA . ASN B 1 220 ? 27.859 -8.094 -15.516 1 33.53 220 ASN B CA 1
ATOM 3661 C C . ASN B 1 220 ? 26.797 -8.711 -16.406 1 33.53 220 ASN B C 1
ATOM 3663 O O . ASN B 1 220 ? 25.703 -9.031 -15.945 1 33.53 220 ASN B O 1
ATOM 3667 N N . LYS B 1 221 ? 26.891 -8.5 -17.641 1 36.19 221 LYS B N 1
ATOM 3668 C CA . LYS B 1 221 ? 26.203 -9.289 -18.672 1 36.19 221 LYS B CA 1
ATOM 3669 C C . LYS B 1 221 ? 26.312 -10.789 -18.375 1 36.19 221 LYS B C 1
ATOM 3671 O O . LYS B 1 221 ? 27.406 -11.305 -18.156 1 36.19 221 LYS B O 1
ATOM 3676 N N . PRO B 1 222 ? 25.156 -11.461 -18.078 1 33.53 222 PRO B N 1
ATOM 3677 C CA . PRO B 1 222 ? 25.359 -12.914 -18.047 1 33.53 222 PRO B CA 1
ATOM 3678 C C . PRO B 1 222 ? 26.094 -13.422 -19.297 1 33.53 222 PRO B C 1
ATOM 3680 O O . PRO B 1 222 ? 25.812 -12.984 -20.406 1 33.53 222 PRO B O 1
ATOM 3683 N N . HIS B 1 223 ? 27.297 -13.773 -19.125 1 30.34 223 HIS B N 1
ATOM 3684 C CA . HIS B 1 223 ? 27.984 -14.477 -20.203 1 30.34 223 HIS B CA 1
ATOM 3685 C C . HIS B 1 223 ? 27.156 -15.656 -20.703 1 30.34 223 HIS B C 1
ATOM 3687 O O . HIS B 1 223 ? 2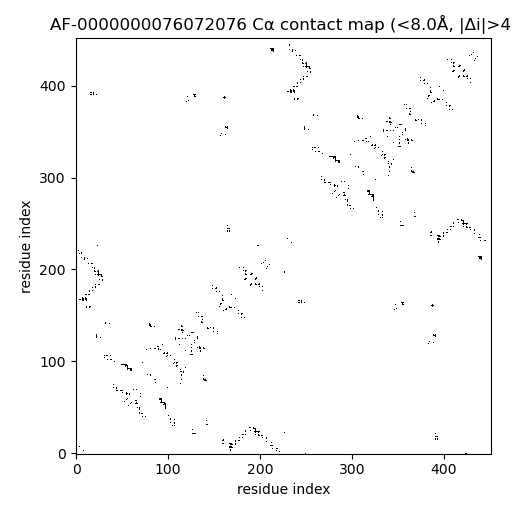7 -16.656 -19.984 1 30.34 223 HIS B O 1
ATOM 3693 N N . VAL B 1 224 ? 26.234 -15.469 -21.594 1 32.88 224 VAL B N 1
ATOM 3694 C CA . VAL B 1 224 ? 25.688 -16.562 -22.391 1 32.88 224 VAL B CA 1
ATOM 3695 C C . VAL B 1 224 ? 26.797 -17.25 -23.172 1 32.88 224 VAL B C 1
ATOM 3697 O O . VAL B 1 224 ? 27.484 -16.609 -23.984 1 32.88 224 VAL B O 1
ATOM 3700 N N . GLN B 1 225 ? 27.422 -18.234 -22.672 1 26.33 225 GLN B N 1
ATOM 3701 C CA . GLN B 1 225 ? 28.203 -19.109 -23.531 1 26.33 225 GLN B CA 1
ATOM 3702 C C . GLN B 1 225 ? 27.406 -19.609 -24.719 1 26.33 225 GLN B C 1
ATOM 3704 O O . GLN B 1 225 ? 26.328 -20.188 -24.562 1 26.33 225 GLN B O 1
ATOM 3709 N N . HIS B 1 226 ? 27.797 -19.172 -25.906 1 27.11 226 HIS B N 1
ATOM 3710 C CA . HIS B 1 226 ? 27.5 -19.891 -27.141 1 27.11 226 HIS B CA 1
ATOM 3711 C C . HIS B 1 226 ? 28.172 -21.266 -27.125 1 27.11 226 HIS B C 1
ATOM 3713 O O . HIS B 1 226 ? 29.328 -21.406 -26.719 1 27.11 226 HIS B O 1
#

pLDDT: mean 89.21, std 16.57, range [25.88, 98.44]

Solvent-accessible surface area (backbone atoms only — not comparable to full-atom values): 25015 Å² total; per-residue (Å²): 130,82,78,77,53,64,70,24,31,41,32,23,51,40,44,52,50,46,52,25,33,42,42,52,17,44,44,51,43,52,51,53,51,42,51,52,49,49,53,57,50,54,70,73,43,76,80,92,66,74,72,86,71,28,44,22,57,73,44,30,83,46,62,89,74,38,53,71,58,57,47,46,52,50,54,59,52,56,73,34,48,64,47,71,75,57,64,76,65,57,63,37,52,79,31,56,56,57,40,51,84,47,95,46,72,68,18,45,47,41,54,46,47,69,40,26,79,70,56,84,75,42,82,84,31,53,81,56,23,61,71,41,40,46,36,31,45,68,28,28,58,89,43,88,64,66,62,66,60,48,51,50,46,53,48,40,44,41,63,58,44,50,55,33,45,79,46,62,26,54,70,68,56,35,50,53,43,49,50,53,47,48,51,59,37,58,33,72,85,32,34,76,28,66,40,9,46,53,28,55,54,48,47,60,64,58,61,68,44,79,67,71,45,61,52,74,74,70,66,64,68,81,78,73,82,129,128,83,78,77,53,63,69,25,31,39,32,22,51,41,44,52,49,46,51,25,33,42,42,51,19,45,44,51,45,50,52,51,51,42,52,54,49,48,53,57,51,54,71,72,44,76,80,93,66,75,70,87,71,28,46,22,57,72,44,29,82,44,62,89,74,38,52,69,60,54,46,48,52,51,54,58,52,56,73,35,48,64,48,70,74,57,63,76,65,57,65,36,52,79,34,58,54,57,40,51,84,48,98,45,72,68,17,46,47,42,54,45,47,69,40,26,80,71,56,85,76,42,82,84,31,53,82,56,24,63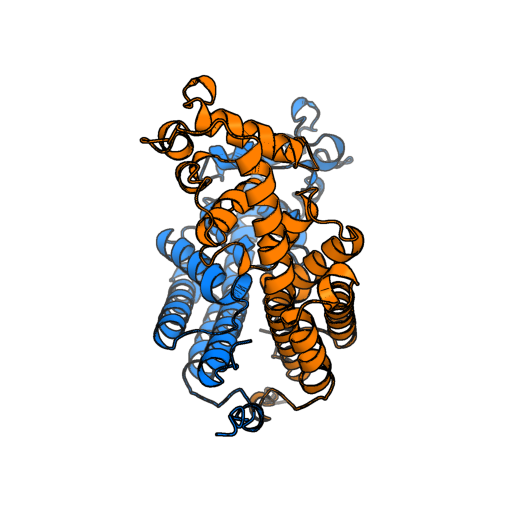,70,41,40,47,34,30,47,67,28,28,57,89,44,88,65,67,61,66,59,48,52,49,47,53,49,38,45,40,63,56,46,51,54,32,46,79,46,61,27,55,70,69,58,34,52,53,43,48,49,51,48,47,52,58,37,60,33,72,84,32,34,77,29,67,41,10,46,53,28,54,54,48,48,61,64,57,60,67,44,77,65,70,45,60,51,74,74,70,65,66,66,80,79,74,80,128

Sequence (452 aa):
MEAIDRQKLDNFISVALGLKFCVSGLQDFILDTMETLHQNILQQIPAGLKCTINCSRKYGNGFSRWCNICRSWKDELHKLCRYKKQWDKINWKEIDTIDFPHSTPDSYEAISKVFVRDVHQFRQGIFQDLGAIISLLMNMKAFSIDNQILVDIQRHRNDSFAHNYKLSVEETEKQMCLQSLIRILKDRNIYCKESAKVAVGLFGESLYHRKEFLPASYNNKPHVQHMEAIDRQKLDNFISVALGLKFCVSGLQDFILDTMETLHQNILQQIPAGLKCTINCSRKYGNGFSRWCNICRSWKDELHKLCRYKKQWDKINWKEIDTIDFPHSTPDSYEAISKVFVRDVHQFRQGIFQDLGAIISLLMNMKAFSIDNQILVDIQRHRNDSFAHNYKLSVEETEKQMCLQSLIRILKDRNIYCKESAKVAVGLFGESLYHRKEFLPASYNNKPHVQH

InterPro domains:
  IPR027897 Protein of unknown function DUF4559 [PF15112] (8-186)

=== Feature glossary ===
A reading guide for the features in this record.

Start from the sequence.

  · Sequence gives the chain of amino acids in standard one-letter code (A=alanine, C=cysteine, …, Y=tyrosine), read N→C. It is the only feature that is directly encoded by the gene; all structural features are derived from the folded form of this sequence.

Fold it, and you get atomic coordinates and the backbone conformation that goes with them.

  · The mmCIF table is the protein's shape written out atom by atom. For each backbone N, Cα, C, and carbonyl O, it records an (x, y, z) coordinate triple in Å plus the residue type, chain letter, and residue number.

  · Backbone dihedral angles. Every residue except chain termini has a φ (preceding-C → N → Cα → C) and a ψ (N → Cα → C → next-N). They are reported in degrees following the IUPAC sign convention. Secondary structure is essentially a statement about which (φ, ψ) basin each residue occupies.

  · DSSP 8-state secondary structure assigns each residue one of H (α-helix), G (3₁₀-helix), I (π-helix), E (extended β-strand), B (isolated β-bridge), T (hydrogen-bonded turn), S (bend), or '-' (coil). The assignment is computed from backbone hydrogen-bond geometry via the Kabsch–Sander algorithm.

  · P-SEA three-state annotation labels each residue as helix, strand, or coil based purely on the geometry of the Cα trace. It serves as a fallback when the full backbone (and thus DSSP) is unavailable.

Summarize the fold with a handful of shape descriptors and a per-residue structural alphabet.

  · Radius of gyration (Rg) is the root-mean-square distance of Cα atoms from their centroid — a single number for overall size and compactness. A globular domain of N residues has Rg ≈ 2.2·N^0.38 Å; an extended or disordered chain has a much larger Rg. The Cα contact count is the number of residue pairs whose Cα atoms are within 8 Å and are more than four positions apart in sequence — a standard proxy for tertiary packing density. The bounding box is the smallest axis-aligned box enclosing all Cα atoms.

  · Foldseek's 3Di representation compresses backbone geometry into a per-residue letter drawn from a learned twenty-state alphabet. It captures the tertiary interaction pattern around each residue — which residues are packed against it in space, regardless of where they are in sequence.

  · Accessible surface area quantifies burial. A residue with SASA near zero is packed into the hydrophobic core; one with SASA >100 Å² sits on the surface. Computed here via the Shrake–Rupley numerical algorithm with a 1.4 Å probe.

Ask how reliable the model is.

  · For AlphaFold models, the B-factor field carries pLDDT — the model's own estimate of local accuracy on a 0–100 scale. Regions with pLDDT<50 should be treated as essentially unmodeled; they often correspond to intrinsically disordered segments.

  · For experimental (PDB) structures, the B-factor (temperature factor) quantifies the positional spread of each atom in the crystal — a combination of thermal vibration and static disorder — in units of Å². High B-factors mark flexible loops or poorly resolved regions; low B-factors mark the rigid, well-ordered core.

  · PAE(i, j) answers: if I align the predicted and true structures on residue i, how far off (in Å) do I expect residue j to be? A block-diagonal PAE matrix with low values on the blocks and high values off-diagonal is the signature of a multi-domain protein with confidently predicted domains but uncertain inter-domain orientation.

Place it in context: what it resembles, what it is annotated as, and how it looks.

  · Structural nearest neighbors (via Foldseek easy-search vs the PDB). Reported per hit: target PDB id, E-value, and alignment TM-score. A TM-score above ~0.5 is the conventional threshold for 'same fold'.

  · Functional annotations link the protein to curated databases. InterPro entries identify conserved domains and families by matching the sequence against member-database signatures (Pfam, PROSITE, CDD, …). Gene Ontology (GO) terms describe molecular function, biological process, and cellular component in a controlled vocabulary. CATH places the structure in a hierarchical fold classification (Class/Architecture/Topology/Homologous-superfamily). The organism is the source species.

  · Plot images: a contact map (which residues are close in 3D, as an N×N binary image), a Ramachandran scatter (backbone torsion angles, revealing secondary-structure composition at a glance), and — for AlphaFold structures — a PAE heatmap (pairwise prediction confidence).

  · Structure images are PyMOL renders from six orthogonal camera directions. Cartoon representation draws helices as coils and strands as arrows; sticks shows the backbone as bonds; surface shows the solvent-excluded envelope. Rainbow coloring maps sequence position to hue (blue→red, N→C); chain coloring assigns a distinct color per polypeptide.